Protein AF-A0AAN9UZ70-F1 (afdb_monomer)

Solvent-accessible surface area (backbone atoms only — not comparable to full-atom values): 20604 Å² total; per-residue (Å²): 52,44,61,38,47,52,37,72,43,33,51,52,52,42,77,74,63,47,75,59,68,88,58,73,71,50,47,76,18,56,34,39,29,30,55,47,72,86,65,52,80,47,76,80,44,82,49,82,42,34,27,16,16,47,62,42,55,49,42,51,52,36,11,58,70,71,49,39,64,40,70,64,34,73,77,40,43,81,78,83,63,58,96,91,52,52,73,65,61,57,55,64,77,61,84,89,81,77,55,62,44,78,76,50,76,46,76,44,95,90,67,38,31,42,39,34,26,32,30,70,75,67,87,62,46,79,48,76,46,81,38,72,62,62,82,85,93,92,91,58,74,84,58,78,65,83,65,45,70,84,33,68,61,35,46,35,42,42,75,44,78,93,81,24,20,35,38,45,36,29,50,20,39,24,76,55,37,29,75,48,89,93,40,44,24,47,30,79,47,77,50,72,75,71,61,74,88,49,45,64,71,65,34,22,30,71,87,70,50,72,44,89,50,63,36,51,63,78,31,60,34,69,66,61,52,51,53,53,58,55,54,44,70,80,74,51,28,65,74,54,48,55,50,63,69,66,55,85,56,55,61,50,68,62,94,63,66,48,66,40,95,62,31,58,36,85,87,60,32,37,47,46,43,34,54,75,24,27,28,47,40,69,76,68,53,44,57,65,24,51,25,35,46,40,49,54,49,48,49,35,40,75,74,64,77,36,52,56,62,61,42,30,51,51,49,34,52,53,37,43,55,50,33,41,47,14,49,21,47,42,30,55,49,47,44,64,65,67,59,16,50,55,31,44,53,57,34,50,54,52,52,51,50,53,52,51,39,37,71,7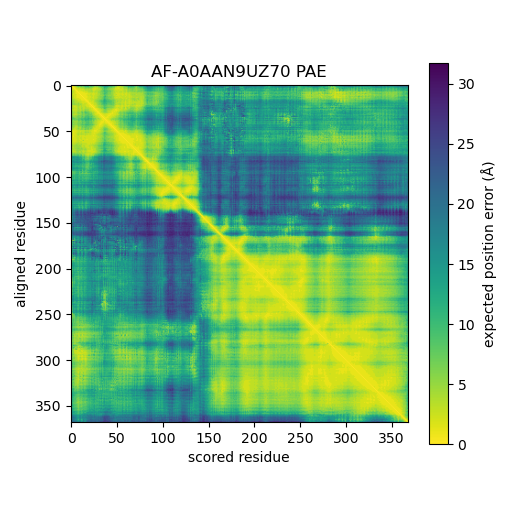4,61,79,35,82,74,83,88,126

Organism: NCBI:txid117547

InterPro domains:
  IPR036188 FAD/NAD(P)-binding domain superfamily [SSF51905] (69-330)
  IPR053212 2,6-Dihydroxypyridine 3-monooxygenase [PTHR47469] (143-334)
  IPR054707 2,6-dihydroxypyridine 3-monooxygenase, substrate binding domain-like [PF22607] (141-257)

Mean predicted aligned error: 11.36 Å

Nearest PDB structures (foldseek):
  2vou-assembly1_A  TM=7.606E-01  e=4.578E-18  Paenarthrobacter nicotinovorans
  3rp7-assembly1_A  TM=6.635E-01  e=1.621E-08  Klebsiella pneumoniae subsp. pneumoniae MGH 78578
  8x38-assembly1_A  TM=5.819E-01  e=2.937E-08  Phanerochaete chrysosporium RP-78
  8r2t-assembly1_A  TM=6.184E-01  e=5.090E-07  Gelatoporia subvermispora
  8r2t-assembly1_B  TM=6.251E-01  e=5.401E-07  Gelatoporia subvermispora

Sequence (368 aa):
MAGVCLGVDVQQLLRRYDLASEIPLGIQSVQLQSLDQQGKVHPFLRVNRIMSSWDALYFRLRANFDMRVSEYVPHPPALGLLAGEDVETAKSRARYETGKQVLGVEQLETGQLMVRYKDHLGSGKETQALADLVLGADGPNSVSEETREVFRENITYSILQGEGGHVILYNIPGRGGSIEPGKRVLNFCWYTNVPVASLDNIMTDVDGKRHYTKLPPGRVRPEVWRIQKAYAKALFAPPYLEIIEKIASPFLHLITDYSSPRSCFAGGKVLLVGDASTLLRPHIAFSTNQAAYHTSLTEKLVTGELTADEWEYQVTTAGYLHWRRSVWFGEFFQRPLYVSICSAVLFWATSALAKVRTWIGWLPKQAT

Foldseek 3Di:
DAKFKCDDLNVVLCVVQQPPVVQDQFAWAQFEWEADLQLDIGTDGGDTIGMAFPVSVVVSVCLRQQVDQDLQCNGRDQQDADDPGDRVNSNVPDDDDPQWAWPDWDQDPVLWIKTWTARPPPDRDIDIDTDLEDEDDDHDDFADDPLCVSAVHHWYKDFQPPQFKIKTKHWYQAGSRDSDVRRITMNIDIGHDDDPVCQQVQQQFPVRDHDDFKQFWPTGDPVSLVVVLVVCVVGHHPSVNVRSVRCPTDMDGDFDWDAALWQADSQNRYGYAQVSRINFGCLVSCSVVRRSLLVVLVVCCVVVVDGSVLSGQLSRLVRVLRRLVRVLSSCVRGHPVVSSVVSVCVSVVSVVVVVVCVVVVVHPDRDD

Structure (mmCIF, N/CA/C/O backbone):
data_AF-A0AAN9UZ70-F1
#
_entry.id   AF-A0AAN9UZ70-F1
#
loop_
_atom_site.group_PDB
_atom_site.id
_atom_site.type_symbol
_atom_site.label_atom_id
_atom_site.label_alt_id
_atom_site.label_comp_id
_atom_site.label_asym_id
_atom_site.label_entity_id
_atom_site.label_seq_id
_atom_site.pdbx_PDB_ins_code
_atom_site.Cartn_x
_atom_site.Cartn_y
_atom_site.Cartn_z
_atom_site.occupancy
_atom_site.B_iso_or_equiv
_atom_site.auth_seq_id
_atom_site.auth_comp_id
_atom_site.auth_asym_id
_atom_site.auth_atom_id
_atom_site.pdbx_PDB_model_num
ATOM 1 N N . MET A 1 1 ? 8.942 -10.508 -0.117 1.00 52.69 1 MET A N 1
ATOM 2 C CA . MET A 1 1 ? 8.634 -9.354 0.676 1.00 52.69 1 MET A CA 1
ATOM 3 C C . MET A 1 1 ? 8.488 -8.195 -0.276 1.00 52.69 1 MET A C 1
ATOM 5 O O . MET A 1 1 ? 9.483 -7.736 -0.824 1.00 52.69 1 MET A O 1
ATOM 9 N N . ALA A 1 2 ? 7.259 -7.726 -0.481 1.00 61.34 2 ALA A N 1
ATOM 10 C CA . ALA A 1 2 ? 7.104 -6.325 -0.836 1.00 61.34 2 ALA A CA 1
ATOM 11 C C . ALA A 1 2 ? 7.583 -5.492 0.356 1.00 61.34 2 ALA A C 1
ATOM 13 O O . ALA A 1 2 ? 7.352 -5.845 1.520 1.00 61.34 2 ALA A O 1
ATOM 14 N N . GLY A 1 3 ? 8.277 -4.407 0.054 1.00 66.81 3 GLY A N 1
ATOM 15 C CA . GLY A 1 3 ? 8.695 -3.453 1.059 1.00 66.81 3 GLY A CA 1
ATOM 16 C C . GLY A 1 3 ? 7.549 -2.564 1.530 1.00 66.81 3 GLY A C 1
ATOM 17 O O . GLY A 1 3 ? 6.518 -2.421 0.868 1.00 66.81 3 GLY A O 1
ATOM 18 N N . VAL A 1 4 ? 7.742 -1.963 2.699 1.00 77.25 4 VAL A N 1
ATOM 19 C CA . VAL A 1 4 ? 6.798 -1.037 3.318 1.00 77.25 4 VAL A CA 1
ATOM 20 C C . VAL A 1 4 ? 7.549 0.100 4.012 1.00 77.25 4 VAL A C 1
ATOM 22 O O . VAL A 1 4 ? 8.603 -0.103 4.616 1.00 77.25 4 VAL A O 1
ATOM 25 N N . CYS A 1 5 ? 7.012 1.317 3.920 1.00 81.19 5 CYS A N 1
A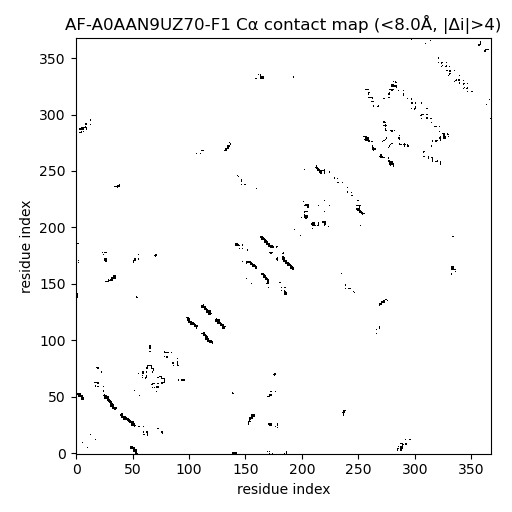TOM 26 C CA . CYS A 1 5 ? 7.543 2.490 4.609 1.00 81.19 5 CYS A CA 1
ATOM 27 C C . CYS A 1 5 ? 6.773 2.711 5.914 1.00 81.19 5 CYS A C 1
ATOM 29 O O . CYS A 1 5 ? 5.581 3.022 5.883 1.00 81.19 5 CYS A O 1
ATOM 31 N N . LEU A 1 6 ? 7.454 2.624 7.058 1.00 81.94 6 LEU A N 1
ATOM 32 C CA . LEU A 1 6 ? 6.845 2.917 8.357 1.00 81.94 6 LEU A CA 1
ATOM 33 C C . LEU A 1 6 ? 6.876 4.437 8.589 1.00 81.94 6 LEU A C 1
ATOM 35 O O . LEU A 1 6 ? 7.877 4.998 9.044 1.00 81.94 6 LEU A O 1
ATOM 39 N N . GLY A 1 7 ? 5.796 5.114 8.192 1.00 79.31 7 GLY A N 1
ATOM 40 C CA . GLY A 1 7 ? 5.611 6.556 8.390 1.00 79.31 7 GLY A CA 1
ATOM 41 C C . GLY A 1 7 ? 5.279 6.940 9.840 1.00 79.31 7 GLY A C 1
ATOM 42 O O . GLY A 1 7 ? 5.302 6.098 10.738 1.00 79.31 7 GLY A O 1
ATOM 43 N N . VAL A 1 8 ? 5.002 8.225 10.081 1.00 83.44 8 VAL A N 1
ATOM 44 C CA . VAL A 1 8 ? 4.875 8.781 11.442 1.00 83.44 8 VAL A CA 1
ATOM 45 C C . VAL A 1 8 ? 3.714 8.181 12.238 1.00 83.44 8 VAL A C 1
ATOM 47 O O . VAL A 1 8 ? 3.914 7.857 13.406 1.00 83.44 8 VAL A O 1
ATOM 50 N N . ASP A 1 9 ? 2.564 7.940 11.608 1.00 84.00 9 ASP A N 1
ATOM 51 C CA . ASP A 1 9 ? 1.382 7.338 12.238 1.00 84.00 9 ASP A CA 1
ATOM 52 C C . ASP A 1 9 ? 1.618 5.851 12.549 1.00 84.00 9 ASP A C 1
ATOM 54 O O . ASP A 1 9 ? 1.253 5.362 13.616 1.00 84.00 9 ASP A O 1
ATOM 58 N N . VAL A 1 10 ? 2.336 5.140 11.667 1.00 82.12 10 VAL A N 1
ATOM 59 C CA . VAL A 1 10 ? 2.771 3.753 11.922 1.00 82.12 10 VAL A CA 1
ATOM 60 C C . VAL A 1 10 ? 3.710 3.705 13.130 1.00 82.12 10 VAL A C 1
ATOM 62 O O . VAL A 1 10 ? 3.585 2.833 13.983 1.00 82.12 10 VAL A O 1
ATOM 65 N N . GLN A 1 11 ? 4.628 4.667 13.241 1.00 85.69 11 GLN A N 1
ATOM 66 C CA . GLN A 1 11 ? 5.540 4.771 14.380 1.00 85.69 11 GLN A CA 1
ATOM 67 C C . GLN A 1 11 ? 4.845 5.237 15.671 1.00 85.69 11 GLN A C 1
ATOM 69 O O . GLN A 1 11 ? 5.289 4.861 16.751 1.00 85.69 11 GLN A O 1
ATOM 74 N N . GLN A 1 12 ? 3.779 6.044 15.599 1.00 85.56 12 GLN A N 1
ATOM 75 C CA . GLN A 1 12 ? 2.946 6.385 16.762 1.00 85.56 12 GLN A CA 1
ATOM 76 C C . GLN A 1 12 ? 2.205 5.151 17.282 1.00 85.56 12 GLN A C 1
ATOM 78 O O . GLN A 1 12 ? 2.274 4.874 18.476 1.00 85.56 12 GLN A O 1
ATOM 83 N N . LEU A 1 13 ? 1.577 4.384 16.385 1.00 85.25 13 LEU A N 1
ATOM 84 C CA . LEU A 1 13 ? 0.904 3.127 16.711 1.00 85.25 13 LEU A CA 1
ATOM 85 C C . LEU A 1 13 ? 1.892 2.134 17.343 1.00 85.25 13 LEU A C 1
ATOM 87 O O . LEU A 1 13 ? 1.662 1.658 18.452 1.00 85.25 13 LEU A O 1
ATOM 91 N N . LEU A 1 14 ? 3.040 1.886 16.706 1.00 86.75 14 LEU A N 1
ATOM 92 C CA . LEU A 1 14 ? 4.059 0.983 17.253 1.00 86.75 14 LEU A CA 1
ATOM 93 C C . LEU A 1 14 ? 4.582 1.455 18.622 1.00 86.75 14 LEU A C 1
ATOM 95 O O . LEU A 1 14 ? 4.655 0.650 19.541 1.00 86.75 14 LEU A O 1
ATOM 99 N N . ARG A 1 15 ? 4.842 2.755 18.830 1.00 86.56 15 ARG A N 1
ATOM 100 C CA . ARG A 1 15 ? 5.258 3.280 20.151 1.00 86.56 15 ARG A CA 1
ATOM 101 C C . ARG A 1 15 ? 4.245 3.049 21.282 1.00 86.56 15 ARG A C 1
ATOM 103 O O . ARG A 1 15 ? 4.634 3.182 22.438 1.00 86.56 15 ARG A O 1
ATOM 110 N N . ARG A 1 16 ? 2.977 2.754 20.975 1.00 85.12 16 ARG A N 1
ATOM 111 C CA . ARG A 1 16 ? 1.913 2.544 21.969 1.00 85.12 16 ARG A CA 1
ATOM 112 C C . ARG A 1 16 ? 1.545 1.071 22.184 1.00 85.12 16 ARG A C 1
ATOM 114 O O . ARG A 1 16 ? 1.093 0.744 23.277 1.00 85.12 16 ARG A O 1
ATOM 121 N N . TYR A 1 17 ? 1.745 0.200 21.189 1.00 84.62 17 TYR A N 1
ATOM 122 C CA . TYR A 1 17 ? 1.314 -1.208 21.252 1.00 84.62 17 TYR A CA 1
ATOM 123 C C . TYR A 1 17 ? 2.395 -2.247 20.887 1.00 84.62 17 TYR A C 1
ATOM 125 O O . TYR A 1 17 ? 2.099 -3.439 20.903 1.00 84.62 17 TYR A O 1
ATOM 133 N N . ASP A 1 18 ? 3.623 -1.846 20.532 1.00 86.81 18 ASP A N 1
ATOM 134 C CA . ASP A 1 18 ? 4.699 -2.787 20.182 1.00 86.81 18 ASP A CA 1
ATOM 135 C C . ASP A 1 18 ? 5.537 -3.209 21.401 1.00 86.81 18 ASP A C 1
ATOM 137 O O . ASP A 1 18 ? 6.583 -2.633 21.704 1.00 86.81 18 ASP A O 1
ATOM 141 N N . LEU A 1 19 ? 5.086 -4.264 22.077 1.00 87.50 19 LEU A N 1
ATOM 142 C CA . LEU A 1 19 ? 5.739 -4.884 23.232 1.00 87.50 19 LEU A CA 1
ATOM 143 C C . LEU A 1 19 ? 6.979 -5.728 22.868 1.00 87.50 19 LEU A C 1
ATOM 145 O O . LEU A 1 19 ? 7.582 -6.305 23.765 1.00 87.50 19 LEU A O 1
ATOM 149 N N . ALA A 1 20 ? 7.357 -5.801 21.584 1.00 86.44 20 ALA A N 1
ATOM 150 C CA . ALA A 1 20 ? 8.565 -6.481 21.091 1.00 86.44 20 ALA A CA 1
ATOM 151 C C . ALA A 1 20 ? 9.603 -5.501 20.490 1.00 86.44 20 ALA A C 1
ATOM 153 O O . ALA A 1 20 ? 10.444 -5.879 19.663 1.00 86.44 20 ALA A O 1
ATOM 154 N N . SER A 1 21 ? 9.492 -4.208 20.833 1.00 86.19 21 SER A N 1
ATOM 155 C CA . SER A 1 21 ? 10.264 -3.091 20.257 1.00 86.19 21 SER A CA 1
ATOM 156 C C . SER A 1 21 ? 11.795 -3.270 20.229 1.00 86.19 21 SER A C 1
ATOM 158 O O . SER A 1 21 ? 12.455 -2.639 19.403 1.00 86.19 21 SER A O 1
ATOM 160 N N . GLU A 1 22 ? 12.356 -4.154 21.059 1.00 84.81 22 GLU A N 1
ATOM 161 C CA . GLU A 1 22 ? 13.777 -4.520 21.098 1.00 84.81 22 GLU A CA 1
ATOM 162 C C . GLU A 1 22 ? 14.288 -5.223 19.829 1.00 84.81 22 GLU A C 1
ATOM 164 O O . GLU A 1 22 ? 15.463 -5.076 19.490 1.00 84.81 22 GLU A O 1
ATOM 169 N N . ILE A 1 23 ? 13.433 -5.945 19.091 1.00 84.12 23 ILE A N 1
ATOM 170 C CA . ILE A 1 23 ? 13.811 -6.517 17.786 1.00 84.12 23 ILE A CA 1
ATOM 171 C C . ILE A 1 23 ? 13.663 -5.426 16.704 1.00 84.12 23 ILE A C 1
ATOM 173 O O . ILE A 1 23 ? 12.556 -4.900 16.533 1.00 84.12 23 ILE A O 1
ATOM 177 N N . PRO A 1 24 ? 14.720 -5.089 15.932 1.00 86.62 24 PRO A N 1
ATOM 178 C CA . PRO A 1 24 ? 14.655 -4.046 14.908 1.00 86.62 24 PRO A CA 1
ATOM 179 C C . PRO A 1 24 ? 13.680 -4.373 13.767 1.00 86.62 24 PRO A C 1
ATOM 181 O O . PRO A 1 24 ? 13.887 -5.305 12.993 1.00 86.62 24 PRO A O 1
ATOM 184 N N . LEU A 1 25 ? 12.634 -3.557 13.613 1.00 85.06 25 LEU A N 1
ATOM 185 C CA . LEU A 1 25 ? 11.567 -3.802 12.633 1.00 85.06 25 LEU A CA 1
ATOM 186 C C . LEU A 1 25 ? 11.939 -3.426 11.182 1.00 85.06 25 LEU A C 1
ATOM 188 O O . LEU A 1 25 ? 11.208 -3.759 10.249 1.00 85.06 25 LEU A O 1
ATOM 192 N N . GLY A 1 26 ? 13.047 -2.719 10.953 1.00 86.19 26 GLY A N 1
ATOM 193 C CA . GLY A 1 26 ? 13.448 -2.273 9.619 1.00 86.19 26 GLY A CA 1
ATOM 194 C C . GLY A 1 26 ? 14.763 -1.496 9.584 1.00 86.19 26 GLY A C 1
ATOM 195 O O . GLY A 1 26 ? 15.439 -1.328 10.595 1.00 86.19 26 GLY A O 1
ATOM 196 N N . ILE A 1 27 ? 15.116 -1.019 8.391 1.00 84.38 27 ILE A N 1
ATOM 197 C CA . ILE A 1 27 ? 16.359 -0.308 8.076 1.00 84.38 27 ILE A CA 1
ATOM 198 C C . ILE A 1 27 ? 16.076 1.197 8.025 1.00 84.38 27 ILE A C 1
ATOM 200 O O . ILE A 1 27 ? 15.142 1.634 7.351 1.00 84.38 27 ILE A O 1
ATOM 204 N N . GLN A 1 28 ? 16.890 2.001 8.707 1.00 84.75 28 GLN A N 1
ATOM 205 C CA . GLN A 1 28 ? 16.781 3.459 8.674 1.00 84.75 28 GLN A CA 1
ATOM 206 C C . GLN A 1 28 ? 17.373 4.023 7.371 1.00 84.75 28 GLN A C 1
ATOM 208 O O . GLN A 1 28 ? 18.587 4.077 7.208 1.00 84.75 28 GLN A O 1
ATOM 213 N N . SER A 1 29 ? 16.513 4.503 6.471 1.00 82.06 29 SER A N 1
ATOM 214 C CA . SER A 1 29 ? 16.894 5.302 5.299 1.00 82.06 29 SER A CA 1
ATOM 215 C C . SER A 1 29 ? 16.899 6.779 5.701 1.00 82.06 29 SER A C 1
ATOM 217 O O . SER A 1 29 ? 15.892 7.287 6.199 1.00 82.06 29 SER A O 1
ATOM 219 N N . VAL A 1 30 ? 18.015 7.481 5.480 1.00 85.88 30 VAL A N 1
ATOM 220 C CA . VAL A 1 30 ? 18.187 8.902 5.873 1.00 85.88 30 VAL A CA 1
ATOM 221 C C . VAL A 1 30 ? 18.082 9.883 4.700 1.00 85.88 30 VAL A C 1
ATOM 223 O O . VAL A 1 30 ? 17.958 11.095 4.899 1.00 85.88 30 VAL A O 1
ATOM 226 N N . GLN A 1 31 ? 18.126 9.381 3.463 1.00 83.81 31 GLN A N 1
ATOM 227 C CA . GLN A 1 31 ? 18.025 10.186 2.248 1.00 83.81 31 GLN A CA 1
ATOM 228 C C . GLN A 1 31 ? 17.351 9.433 1.092 1.00 83.81 31 GLN A C 1
ATOM 230 O O . GLN A 1 31 ? 17.303 8.204 1.070 1.00 83.81 31 GLN A O 1
ATOM 235 N N . LEU A 1 32 ? 16.857 10.195 0.115 1.00 79.75 32 LEU A N 1
ATOM 236 C CA . LEU A 1 32 ? 16.530 9.723 -1.227 1.00 79.75 32 LEU A CA 1
ATOM 237 C C . LEU A 1 32 ? 17.692 10.042 -2.170 1.00 79.75 32 LEU A C 1
ATOM 239 O O . LEU A 1 32 ? 18.286 11.126 -2.109 1.00 79.75 32 LEU A O 1
ATOM 243 N N . GLN A 1 33 ? 17.983 9.101 -3.060 1.00 87.06 33 GLN A N 1
ATOM 244 C CA . GLN A 1 33 ? 19.065 9.208 -4.031 1.00 87.06 33 GLN A CA 1
ATOM 245 C C . GLN A 1 33 ? 18.639 8.689 -5.406 1.00 87.06 33 GLN A C 1
ATOM 247 O O . GLN A 1 33 ? 17.645 7.976 -5.550 1.00 87.06 33 GLN A O 1
ATOM 252 N N . SER A 1 34 ? 19.414 9.053 -6.418 1.00 82.75 34 SER A N 1
ATOM 253 C CA . SER A 1 34 ? 19.275 8.578 -7.793 1.00 82.75 34 SER A CA 1
ATOM 254 C C . SER A 1 34 ? 20.592 7.988 -8.298 1.00 82.75 34 SER A C 1
ATOM 256 O O . SER A 1 34 ? 21.636 8.177 -7.670 1.00 82.75 34 SER A O 1
ATOM 258 N N . LEU A 1 35 ? 20.532 7.252 -9.407 1.00 78.62 35 LEU A N 1
ATOM 259 C CA . LEU A 1 35 ? 21.698 6.750 -10.139 1.00 78.62 35 LEU A CA 1
ATOM 260 C C . LEU A 1 35 ? 21.699 7.347 -11.548 1.00 78.62 35 LEU A C 1
ATOM 262 O O . LEU A 1 35 ? 20.642 7.392 -12.182 1.00 78.62 35 LEU A O 1
ATOM 266 N N . ASP A 1 36 ? 22.868 7.760 -12.037 1.00 78.75 36 ASP A N 1
ATOM 267 C CA . ASP A 1 36 ? 23.065 8.070 -13.458 1.00 78.75 36 ASP A CA 1
ATOM 268 C C . ASP A 1 36 ? 23.295 6.798 -14.302 1.00 78.75 36 ASP A C 1
ATOM 270 O O . ASP A 1 36 ? 23.302 5.673 -13.793 1.00 78.75 36 ASP A O 1
ATOM 274 N N . GLN A 1 37 ? 23.461 6.967 -15.619 1.00 72.56 37 GLN A N 1
ATOM 275 C CA . GLN A 1 37 ? 23.671 5.858 -16.560 1.00 72.56 37 GLN A CA 1
ATOM 276 C C . GLN A 1 37 ? 24.968 5.075 -16.294 1.00 72.56 37 GLN A C 1
ATOM 278 O O . GLN A 1 37 ? 25.065 3.905 -16.662 1.00 72.56 37 GLN A O 1
ATOM 283 N N . GLN A 1 38 ? 25.945 5.696 -15.631 1.00 77.12 38 GLN A N 1
ATOM 284 C CA . GLN A 1 38 ? 27.222 5.100 -15.248 1.00 77.12 38 GLN A CA 1
ATOM 285 C C . GLN A 1 38 ? 27.153 4.414 -13.869 1.00 77.12 38 GLN A C 1
ATOM 287 O O . GLN A 1 38 ? 28.133 3.812 -13.436 1.00 77.12 38 GLN A O 1
ATOM 292 N N . GLY A 1 39 ? 26.004 4.467 -13.184 1.00 68.62 39 GLY A N 1
ATOM 293 C CA . GLY A 1 39 ? 25.800 3.852 -11.872 1.00 68.62 39 GLY A CA 1
ATOM 294 C C . GLY A 1 39 ? 26.368 4.663 -10.703 1.00 68.62 39 GLY A C 1
ATOM 295 O O . GLY A 1 39 ? 26.518 4.121 -9.609 1.00 68.62 39 GLY A O 1
ATOM 296 N N . LYS A 1 40 ? 26.674 5.951 -10.892 1.00 81.31 40 LYS A N 1
ATOM 297 C CA . LYS A 1 40 ? 27.121 6.838 -9.812 1.00 81.31 40 LYS A CA 1
ATOM 298 C C . LYS A 1 40 ? 25.918 7.405 -9.051 1.00 81.31 40 LYS A C 1
ATOM 300 O O . LYS A 1 40 ? 24.901 7.772 -9.637 1.00 81.31 40 LYS A O 1
ATOM 305 N N . VAL A 1 41 ? 26.047 7.468 -7.723 1.00 84.94 41 VAL A N 1
ATOM 306 C CA . VAL A 1 41 ? 24.990 7.902 -6.795 1.00 84.94 41 VAL A CA 1
ATOM 307 C C . VAL A 1 41 ? 24.917 9.427 -6.699 1.00 84.94 41 VAL A C 1
ATOM 309 O O . VAL A 1 41 ? 25.917 10.085 -6.416 1.00 84.94 41 VAL A O 1
ATOM 312 N N . HIS A 1 42 ? 23.703 9.966 -6.832 1.00 84.38 42 HIS A N 1
ATOM 313 C CA . HIS A 1 42 ? 23.378 11.384 -6.650 1.00 84.38 42 HIS A CA 1
ATOM 314 C C . HIS A 1 42 ? 22.257 11.541 -5.604 1.00 84.38 42 HIS A C 1
ATOM 316 O O . HIS A 1 42 ? 21.078 11.347 -5.931 1.00 84.38 42 HIS A O 1
ATOM 322 N N . PRO A 1 43 ? 22.586 11.845 -4.331 1.00 86.62 43 PRO A N 1
ATOM 323 C CA . PRO A 1 43 ? 21.605 12.158 -3.289 1.00 86.62 43 PRO A CA 1
ATOM 324 C C . PRO A 1 43 ? 20.876 13.474 -3.585 1.00 86.62 43 PRO A C 1
ATOM 326 O O . PRO A 1 43 ? 21.518 14.447 -3.970 1.00 86.62 43 PRO A O 1
ATOM 329 N N . PHE A 1 44 ? 19.556 13.528 -3.374 1.00 86.06 44 PHE A N 1
ATOM 330 C CA . PHE A 1 44 ? 18.754 14.718 -3.715 1.00 86.06 44 PHE A CA 1
ATOM 331 C C . PHE A 1 44 ? 17.813 15.223 -2.609 1.00 86.06 44 PHE A C 1
ATOM 333 O O . PHE A 1 44 ? 17.353 16.360 -2.680 1.00 86.06 44 PHE A O 1
ATOM 340 N N . LEU A 1 45 ? 17.524 14.425 -1.575 1.00 81.88 45 LEU A N 1
ATOM 341 C CA . LEU A 1 45 ? 16.710 14.863 -0.433 1.00 81.88 45 LEU A CA 1
ATOM 342 C C . LEU A 1 45 ? 17.096 14.102 0.838 1.00 81.88 45 LEU A C 1
ATOM 344 O O . LEU A 1 45 ? 17.077 12.877 0.837 1.00 81.88 45 LEU A O 1
ATOM 348 N N . ARG A 1 46 ? 17.361 14.800 1.949 1.00 82.38 46 ARG A N 1
ATOM 349 C CA . ARG A 1 46 ? 17.444 14.166 3.278 1.00 82.38 46 ARG A CA 1
ATOM 350 C C . ARG A 1 46 ? 16.040 13.994 3.855 1.00 82.38 46 ARG A C 1
ATOM 352 O O . ARG A 1 46 ? 15.297 14.965 3.962 1.00 82.38 46 ARG A O 1
ATOM 359 N N . VAL A 1 47 ? 15.678 12.765 4.215 1.00 78.81 47 VAL A N 1
ATOM 360 C CA . VAL A 1 47 ? 14.393 12.422 4.837 1.00 78.81 47 VAL A CA 1
ATOM 361 C C . VAL A 1 47 ? 14.524 11.096 5.584 1.00 78.81 47 VAL A C 1
ATOM 363 O O . VAL A 1 47 ? 14.910 10.086 5.006 1.00 78.81 47 VAL A O 1
ATOM 366 N N . ASN A 1 48 ? 14.176 11.103 6.869 1.00 77.56 48 ASN A N 1
ATOM 367 C CA . ASN A 1 48 ? 14.217 9.917 7.722 1.00 77.56 48 ASN A CA 1
ATOM 368 C C . ASN A 1 48 ? 12.980 9.038 7.490 1.00 77.56 48 ASN A C 1
ATOM 370 O O . ASN A 1 48 ? 11.851 9.506 7.653 1.00 77.56 48 ASN A O 1
ATOM 374 N N . ARG A 1 49 ? 13.183 7.765 7.133 1.00 79.19 49 ARG A N 1
ATOM 375 C CA . ARG A 1 49 ? 12.132 6.745 6.973 1.00 79.19 49 ARG A CA 1
ATOM 376 C C . ARG A 1 49 ? 12.661 5.366 7.366 1.00 79.19 49 ARG A C 1
ATOM 378 O O . ARG A 1 49 ? 13.766 5.010 6.972 1.00 79.19 49 ARG A O 1
ATOM 385 N N . ILE A 1 50 ? 11.843 4.554 8.035 1.00 84.81 50 ILE A N 1
ATOM 386 C CA . ILE A 1 50 ? 12.172 3.146 8.301 1.00 84.81 50 ILE A CA 1
ATOM 387 C C . ILE A 1 50 ? 11.603 2.287 7.164 1.00 84.81 50 ILE A C 1
ATOM 389 O O . ILE A 1 50 ? 10.385 2.254 6.958 1.00 84.81 50 ILE A O 1
ATOM 393 N N . MET A 1 51 ? 12.481 1.613 6.420 1.00 84.69 51 MET A N 1
ATOM 394 C CA . MET A 1 51 ? 12.136 0.622 5.397 1.00 84.69 51 MET A CA 1
ATOM 395 C C . MET A 1 51 ? 12.012 -0.759 6.039 1.00 84.69 51 MET A C 1
ATOM 397 O O . MET A 1 51 ? 12.969 -1.277 6.610 1.00 84.69 51 MET A O 1
ATOM 401 N N . SER A 1 52 ? 10.839 -1.370 5.935 1.00 86.12 52 SER A N 1
ATOM 402 C CA . SER A 1 52 ? 10.552 -2.711 6.451 1.00 86.12 52 SER A CA 1
ATOM 403 C C . SER A 1 52 ? 9.988 -3.598 5.335 1.00 86.12 52 SER A C 1
ATOM 405 O O . SER A 1 52 ? 9.858 -3.168 4.187 1.00 86.12 52 SER A O 1
ATOM 407 N N . SER A 1 53 ? 9.649 -4.841 5.657 1.00 79.50 53 SER A N 1
ATOM 408 C CA . SER A 1 53 ? 8.887 -5.741 4.796 1.00 79.50 53 SER A CA 1
ATOM 409 C C . SER A 1 53 ? 7.475 -5.934 5.338 1.00 79.50 53 SER A C 1
ATOM 411 O O . SER A 1 53 ? 7.247 -5.846 6.545 1.00 79.50 53 SER A O 1
ATOM 413 N N . TRP A 1 54 ? 6.521 -6.232 4.451 1.00 74.06 54 TRP A N 1
ATOM 414 C CA . TRP A 1 54 ? 5.175 -6.620 4.879 1.00 74.06 54 TRP A CA 1
ATOM 415 C C . TRP A 1 54 ? 5.205 -7.824 5.820 1.00 74.06 54 TRP A C 1
ATOM 417 O O . TRP A 1 54 ? 4.552 -7.779 6.853 1.00 74.06 54 TRP A O 1
ATOM 427 N N . ASP A 1 55 ? 6.012 -8.843 5.522 1.00 75.19 55 ASP A N 1
ATOM 428 C CA . ASP A 1 55 ? 6.187 -10.031 6.358 1.00 75.19 55 ASP A CA 1
ATOM 429 C C . ASP A 1 55 ? 6.679 -9.648 7.774 1.00 75.19 55 ASP A C 1
ATOM 431 O O . ASP A 1 55 ? 6.081 -10.078 8.760 1.00 75.19 55 ASP A O 1
ATOM 435 N N . ALA A 1 56 ? 7.691 -8.775 7.899 1.00 83.94 56 ALA A N 1
ATOM 436 C CA . ALA A 1 56 ? 8.194 -8.323 9.201 1.00 83.94 56 ALA A CA 1
ATOM 437 C C . ALA A 1 56 ? 7.140 -7.535 9.994 1.00 83.94 56 ALA A C 1
ATOM 439 O O . ALA A 1 56 ? 6.883 -7.863 11.151 1.00 83.94 56 ALA A O 1
ATOM 440 N N . LEU A 1 57 ? 6.481 -6.548 9.374 1.00 83.19 57 LEU A N 1
ATOM 441 C CA . LEU A 1 57 ? 5.406 -5.780 10.014 1.00 83.19 57 LEU A CA 1
ATOM 442 C C . LEU A 1 57 ? 4.210 -6.670 10.397 1.00 83.19 57 LEU A C 1
ATOM 444 O O . LEU A 1 57 ? 3.638 -6.516 11.473 1.00 83.19 57 LEU A O 1
ATOM 448 N N . TYR A 1 58 ? 3.848 -7.628 9.546 1.00 80.62 58 TYR A N 1
ATOM 449 C CA . TYR A 1 58 ? 2.742 -8.552 9.772 1.00 80.62 58 TYR A CA 1
ATOM 450 C C . TYR A 1 58 ? 3.014 -9.495 10.944 1.00 80.62 58 TYR A C 1
ATOM 452 O O . TYR A 1 58 ? 2.213 -9.566 11.876 1.00 80.62 58 TYR A O 1
ATOM 460 N N . PHE A 1 59 ? 4.150 -10.199 10.936 1.00 85.00 59 PHE A N 1
ATOM 461 C CA . PHE A 1 59 ? 4.493 -11.117 12.021 1.00 85.00 59 PHE A CA 1
ATOM 462 C C . PHE A 1 59 ? 4.767 -10.379 13.332 1.00 85.00 59 PHE A C 1
ATOM 464 O O . PHE A 1 59 ? 4.432 -10.902 14.390 1.00 85.00 59 PHE A O 1
ATOM 471 N N . ARG A 1 60 ? 5.253 -9.135 13.274 1.00 89.62 60 ARG A N 1
ATOM 472 C CA . ARG A 1 60 ? 5.343 -8.241 14.431 1.00 89.62 60 ARG A CA 1
ATOM 473 C C . ARG A 1 60 ? 3.986 -7.917 15.050 1.00 89.62 60 ARG A C 1
ATOM 475 O O . ARG A 1 60 ? 3.823 -8.030 16.264 1.00 89.62 60 ARG A O 1
ATOM 482 N N . LEU A 1 61 ? 3.013 -7.515 14.235 1.00 86.88 61 LEU A N 1
ATOM 483 C CA . LEU A 1 61 ? 1.666 -7.202 14.716 1.00 86.88 61 LEU A CA 1
ATOM 484 C C . LEU A 1 61 ? 0.971 -8.463 15.253 1.00 86.88 61 LEU A C 1
ATOM 486 O O . LEU A 1 61 ? 0.368 -8.411 16.318 1.00 86.88 61 LEU A O 1
ATOM 490 N N . ARG A 1 62 ? 1.137 -9.618 14.592 1.00 84.94 62 ARG A N 1
ATOM 491 C CA . ARG A 1 62 ? 0.648 -10.921 15.083 1.00 84.94 62 ARG A CA 1
ATOM 492 C C . ARG A 1 62 ? 1.312 -11.353 16.399 1.00 84.94 62 ARG A C 1
ATOM 494 O O . ARG A 1 62 ? 0.628 -11.840 17.290 1.00 84.94 62 ARG A O 1
ATOM 501 N N . ALA A 1 63 ? 2.616 -11.139 16.571 1.00 87.56 63 ALA A N 1
ATOM 502 C CA . ALA A 1 63 ? 3.302 -11.458 17.824 1.00 87.56 63 ALA A CA 1
ATOM 503 C C . ALA A 1 63 ? 2.747 -10.665 19.021 1.00 87.56 63 ALA A C 1
ATOM 505 O O . ALA A 1 63 ? 2.580 -11.238 20.091 1.00 87.56 63 ALA A O 1
ATOM 506 N N . ASN A 1 64 ? 2.404 -9.388 18.821 1.00 85.69 64 ASN A N 1
ATOM 507 C CA . ASN A 1 64 ? 1.752 -8.554 19.837 1.00 85.69 64 ASN A CA 1
ATOM 508 C C . ASN A 1 64 ? 0.259 -8.891 20.042 1.00 85.69 64 ASN A C 1
ATOM 510 O O . ASN A 1 64 ? -0.256 -8.743 21.145 1.00 85.69 64 ASN A O 1
ATOM 514 N N . PHE A 1 65 ? -0.443 -9.322 18.988 1.00 82.06 65 PHE A N 1
ATOM 515 C CA . PHE A 1 65 ? -1.898 -9.522 18.991 1.00 82.06 65 PHE A CA 1
ATOM 516 C C . PHE A 1 65 ? -2.340 -10.916 19.467 1.00 82.06 65 PHE A C 1
ATOM 518 O O . PHE A 1 65 ? -3.219 -11.019 20.316 1.00 82.06 65 PHE A O 1
ATOM 525 N N . ASP A 1 66 ? -1.755 -11.989 18.923 1.00 80.69 66 ASP A N 1
ATOM 526 C CA . ASP A 1 66 ? -2.136 -13.379 19.219 1.00 80.69 66 ASP A CA 1
ATOM 527 C C . ASP A 1 66 ? -0.939 -14.283 19.552 1.00 80.69 66 ASP A C 1
ATOM 529 O O . ASP A 1 66 ? -0.997 -15.500 19.375 1.00 80.69 66 ASP A O 1
ATOM 533 N N . MET A 1 67 ? 0.156 -13.689 20.047 1.00 86.62 67 MET A N 1
ATOM 534 C CA . MET A 1 67 ? 1.390 -14.383 20.448 1.00 86.62 67 MET A CA 1
ATOM 535 C C . MET A 1 67 ? 1.944 -15.314 19.357 1.00 86.62 67 MET A C 1
ATOM 537 O O . MET A 1 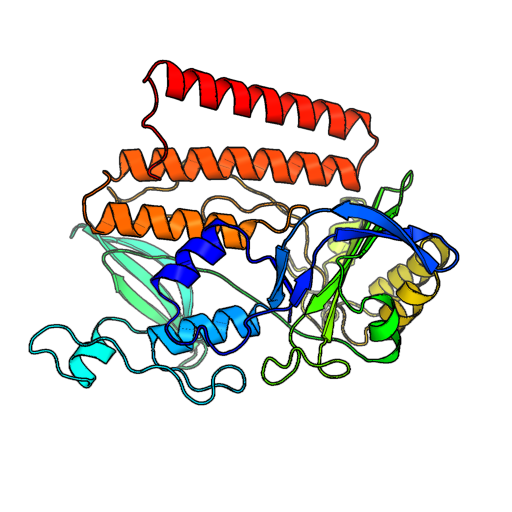67 ? 2.474 -16.394 19.631 1.00 86.62 67 MET A O 1
ATOM 541 N N . ARG A 1 68 ? 1.817 -14.920 18.083 1.00 83.56 68 ARG A N 1
ATOM 542 C CA . ARG A 1 68 ? 2.260 -15.757 16.965 1.00 83.56 68 ARG A CA 1
ATOM 543 C C . ARG A 1 68 ? 3.787 -15.834 16.867 1.00 83.56 68 ARG A C 1
ATOM 545 O O . ARG A 1 68 ? 4.427 -14.961 16.279 1.00 83.56 68 ARG A O 1
ATOM 552 N N . VAL A 1 69 ? 4.343 -16.953 17.328 1.00 86.44 69 VAL A N 1
ATOM 553 C CA . VAL A 1 69 ? 5.724 -17.374 17.040 1.00 86.44 69 VAL A CA 1
ATOM 554 C C . VAL A 1 69 ? 5.970 -17.399 15.523 1.00 86.44 69 VAL A C 1
ATOM 556 O O . VAL A 1 69 ? 5.146 -17.890 14.746 1.00 86.44 69 VAL A O 1
ATOM 559 N N . SER A 1 70 ? 7.112 -16.867 15.090 1.00 86.56 70 SER A N 1
ATOM 560 C CA . SER A 1 70 ? 7.528 -16.805 13.681 1.00 86.56 70 SER A CA 1
ATOM 561 C C . SER A 1 70 ? 9.054 -16.722 13.553 1.00 86.56 70 SER A C 1
ATOM 563 O O . SER A 1 70 ? 9.738 -16.471 14.541 1.00 86.56 70 SER A O 1
ATOM 565 N N . GLU A 1 71 ? 9.606 -16.847 12.335 1.00 84.38 71 GLU A N 1
ATOM 566 C CA . GLU A 1 71 ? 11.037 -16.552 12.111 1.00 84.38 71 GLU A CA 1
ATOM 567 C C . GLU A 1 71 ? 11.397 -15.073 12.410 1.00 84.38 71 GLU A C 1
ATOM 569 O O . GLU A 1 71 ? 12.573 -14.762 12.552 1.00 84.38 71 GLU A O 1
ATOM 574 N N . TYR A 1 72 ? 10.414 -14.162 12.492 1.00 81.75 72 TYR A N 1
ATOM 575 C CA . TYR A 1 72 ? 10.609 -12.720 12.730 1.00 81.75 72 TYR A CA 1
ATOM 576 C C . TYR A 1 72 ? 10.506 -12.335 14.211 1.00 81.75 72 TYR A C 1
ATOM 578 O O . TYR A 1 72 ? 11.163 -11.399 14.656 1.00 81.75 72 TYR A O 1
ATOM 586 N N . VAL A 1 73 ? 9.672 -13.051 14.970 1.00 89.19 73 VAL A N 1
ATOM 587 C CA . VAL A 1 73 ? 9.536 -12.925 16.426 1.00 89.19 73 VAL A CA 1
ATOM 588 C C . VAL A 1 73 ? 9.461 -14.344 17.013 1.00 89.19 73 VAL A C 1
ATOM 590 O O . VAL A 1 73 ? 8.373 -14.927 17.072 1.00 89.19 73 VAL A O 1
ATOM 593 N N . PRO A 1 74 ? 10.607 -14.940 17.400 1.00 85.38 74 PRO A N 1
ATOM 594 C CA . PRO A 1 74 ? 10.653 -16.299 17.956 1.00 85.38 74 PRO A CA 1
ATOM 595 C C . PRO A 1 74 ? 10.085 -16.390 19.378 1.00 85.38 74 PRO A C 1
ATOM 597 O O . PRO A 1 74 ? 9.567 -17.430 19.781 1.00 85.38 74 PRO A O 1
ATOM 600 N N . HIS A 1 75 ? 10.174 -15.291 20.129 1.00 88.69 75 HIS A N 1
ATOM 601 C CA . HIS A 1 75 ? 9.710 -15.164 21.508 1.00 88.69 75 HIS A CA 1
ATOM 602 C C . HIS A 1 75 ? 8.710 -14.002 21.576 1.00 88.69 75 HIS A C 1
ATOM 604 O O . HIS A 1 75 ? 9.114 -12.865 21.808 1.00 88.69 75 HIS A O 1
ATOM 610 N N . PRO A 1 76 ? 7.424 -14.243 21.261 1.00 87.69 76 PRO A N 1
ATOM 611 C CA . PRO A 1 76 ? 6.406 -13.202 21.296 1.00 87.69 76 PRO A CA 1
ATOM 612 C C . PRO A 1 76 ? 6.172 -12.705 22.733 1.00 87.69 76 PRO A C 1
ATOM 614 O O . PRO A 1 76 ? 6.278 -13.497 23.675 1.00 87.69 76 PRO A O 1
ATOM 617 N N . PRO A 1 77 ? 5.839 -11.415 22.914 1.00 84.81 77 PRO A N 1
ATOM 618 C CA . PRO A 1 77 ? 5.536 -10.850 24.223 1.00 84.81 77 PRO A CA 1
ATOM 619 C C . PRO A 1 77 ? 4.270 -11.486 24.810 1.00 84.81 77 PRO A C 1
ATOM 621 O O . PRO A 1 77 ? 3.358 -11.879 24.082 1.00 84.81 77 PRO A O 1
ATOM 624 N N . ALA A 1 78 ? 4.201 -11.578 26.138 1.00 80.94 78 ALA A N 1
ATOM 625 C CA . ALA A 1 78 ? 3.005 -12.064 26.819 1.00 80.94 78 ALA A CA 1
ATOM 626 C C . ALA A 1 78 ? 1.836 -11.076 26.653 1.00 80.94 78 ALA A C 1
ATOM 628 O O . ALA A 1 78 ? 2.030 -9.860 26.692 1.00 80.94 78 ALA A O 1
ATOM 629 N N . LEU A 1 79 ? 0.612 -11.598 26.515 1.00 77.56 79 LEU A N 1
ATOM 630 C CA . LEU A 1 79 ? -0.596 -10.771 26.499 1.00 77.56 79 LEU A CA 1
ATOM 631 C C . LEU A 1 79 ? -0.741 -9.973 27.801 1.00 77.56 79 LEU A C 1
ATOM 633 O O . LEU A 1 79 ? -0.655 -10.530 28.896 1.00 77.56 79 LEU A O 1
ATOM 637 N N . GLY A 1 80 ? -1.068 -8.686 27.673 1.00 74.81 80 GLY A N 1
ATOM 638 C CA . GLY A 1 80 ? -1.530 -7.879 28.799 1.00 74.81 80 GLY A CA 1
ATOM 639 C C . GLY A 1 80 ? -2.856 -8.420 29.340 1.00 74.81 80 GLY A C 1
ATOM 640 O O . GLY A 1 80 ? -3.861 -8.437 28.619 1.00 74.81 80 GLY A O 1
ATOM 641 N N . LEU A 1 81 ? -2.842 -8.868 30.594 1.00 77.88 81 LEU A N 1
ATOM 642 C CA . LEU A 1 81 ? -4.026 -9.306 31.334 1.00 77.88 81 LEU A CA 1
ATOM 643 C C . LEU A 1 81 ? -4.733 -8.095 31.954 1.00 77.88 81 LEU A C 1
ATOM 645 O O . LEU A 1 81 ? -4.083 -7.200 32.499 1.00 77.88 81 LEU A O 1
ATOM 649 N N . LEU A 1 82 ? -6.061 -8.081 31.899 1.00 80.00 82 LEU A N 1
ATOM 650 C CA . LEU A 1 82 ? -6.893 -7.179 32.690 1.00 80.00 82 LEU A CA 1
ATOM 651 C C . LEU A 1 82 ? -6.975 -7.669 34.147 1.00 80.00 82 LEU A C 1
ATOM 653 O O . LEU A 1 82 ? -6.628 -8.805 34.475 1.00 80.00 82 LEU A O 1
ATOM 657 N N . ALA A 1 83 ? -7.428 -6.804 35.056 1.00 79.56 83 ALA A N 1
ATOM 658 C CA . ALA A 1 83 ? -7.518 -7.139 36.475 1.00 79.56 83 ALA A CA 1
ATOM 659 C C . ALA A 1 83 ? -8.517 -8.291 36.717 1.00 79.56 83 ALA A C 1
ATOM 661 O O . ALA A 1 83 ? -9.720 -8.122 36.530 1.00 79.56 83 ALA A O 1
ATOM 662 N N . GLY A 1 84 ? -8.008 -9.451 37.147 1.00 78.88 84 GLY A N 1
ATOM 663 C CA . GLY A 1 84 ? -8.798 -10.672 37.353 1.00 78.88 84 GLY A CA 1
ATOM 664 C C . GLY A 1 84 ? -8.974 -11.555 36.109 1.00 78.88 84 GLY A C 1
ATOM 665 O O . GLY A 1 84 ? -9.703 -12.538 36.178 1.00 78.88 84 GLY A O 1
ATOM 666 N N . GLU A 1 85 ? -8.321 -11.232 34.991 1.00 85.44 85 GLU A N 1
ATOM 667 C CA . GLU A 1 85 ? -8.383 -12.000 33.744 1.00 85.44 85 GLU A CA 1
ATOM 668 C C . GLU A 1 85 ? -7.293 -13.086 33.682 1.00 85.44 85 GLU A C 1
ATOM 670 O O . GLU A 1 85 ? -6.129 -12.829 33.993 1.00 85.44 85 GLU A O 1
ATOM 675 N N . ASP A 1 86 ? -7.651 -14.298 33.247 1.00 84.62 86 ASP A N 1
ATOM 676 C CA . ASP A 1 86 ? -6.696 -15.378 32.975 1.00 84.62 86 ASP A CA 1
ATOM 677 C C . ASP A 1 86 ? -6.178 -15.369 31.520 1.00 84.62 86 ASP A C 1
ATOM 679 O O . ASP A 1 86 ? -6.696 -14.678 30.643 1.00 84.62 86 ASP A O 1
ATOM 683 N N . VAL A 1 87 ? -5.145 -16.169 31.243 1.00 78.88 87 VAL A N 1
ATOM 684 C CA . VAL A 1 87 ? -4.458 -16.198 29.940 1.00 78.88 87 VAL A CA 1
ATOM 685 C C . VAL A 1 87 ? -5.331 -16.737 28.793 1.00 78.88 87 VAL A C 1
ATOM 687 O O . VAL A 1 87 ? -5.168 -16.282 27.661 1.00 78.88 87 VAL A O 1
ATOM 690 N N . GLU A 1 88 ? -6.255 -17.672 29.034 1.00 80.56 88 GLU A N 1
ATOM 691 C CA . GLU A 1 88 ? -7.154 -18.178 27.985 1.00 80.56 88 GLU A CA 1
ATOM 692 C C . GLU A 1 88 ? -8.296 -17.198 27.713 1.00 80.56 88 GLU A C 1
ATOM 694 O O . GLU A 1 88 ? -8.602 -16.927 26.549 1.00 80.56 88 GLU A O 1
ATOM 699 N N . THR A 1 89 ? -8.851 -16.574 28.756 1.00 81.81 89 THR A N 1
ATOM 700 C CA . THR A 1 89 ? -9.782 -15.447 28.600 1.00 81.81 89 THR A CA 1
ATOM 701 C C . THR A 1 89 ? -9.120 -14.323 27.794 1.00 81.81 89 THR A C 1
ATOM 703 O O . THR A 1 89 ? -9.666 -13.910 26.766 1.00 81.81 89 THR A O 1
ATOM 706 N N . ALA A 1 90 ? -7.887 -13.938 28.140 1.00 77.56 90 ALA A N 1
ATOM 707 C CA . ALA A 1 90 ? -7.121 -12.906 27.443 1.00 77.56 90 ALA A CA 1
ATOM 708 C C . ALA A 1 90 ? -6.815 -13.235 25.968 1.00 77.56 90 ALA A C 1
ATOM 710 O O . ALA A 1 90 ? -6.850 -12.330 25.126 1.00 77.56 90 ALA A O 1
ATOM 711 N N . LYS A 1 91 ? -6.547 -14.509 25.636 1.00 74.56 91 LYS A N 1
ATOM 712 C CA . LYS A 1 91 ? -6.437 -15.004 24.247 1.00 74.56 91 LYS A CA 1
ATOM 713 C C . LYS A 1 91 ? -7.776 -14.985 23.512 1.00 74.56 91 LYS A C 1
ATOM 715 O O . LYS A 1 91 ? -7.806 -14.789 22.302 1.00 74.56 91 LYS A O 1
ATOM 720 N N . SER A 1 92 ? -8.884 -15.228 24.212 1.00 77.06 92 SER A N 1
ATOM 721 C CA . SER A 1 92 ? -10.206 -15.355 23.591 1.00 77.06 92 SER A CA 1
ATOM 722 C C . SER A 1 92 ? -10.775 -14.024 23.084 1.00 77.06 92 SER A C 1
ATOM 724 O O . SER A 1 92 ? -11.574 -14.047 22.144 1.00 77.06 92 SER A O 1
ATOM 726 N N . ARG A 1 93 ? -10.320 -12.893 23.657 1.00 78.44 93 ARG A N 1
ATOM 727 C CA . ARG A 1 93 ? -10.761 -11.513 23.359 1.00 78.44 93 ARG A CA 1
ATOM 728 C C . ARG A 1 93 ? -10.787 -11.167 21.869 1.00 78.44 93 ARG A C 1
ATOM 730 O O . ARG A 1 93 ? -11.660 -10.419 21.440 1.00 78.44 93 ARG A O 1
ATOM 737 N N . ALA A 1 94 ? -9.840 -11.680 21.083 1.00 71.75 94 ALA A N 1
ATOM 738 C CA . ALA A 1 94 ? -9.796 -11.474 19.640 1.00 71.75 94 ALA A CA 1
ATOM 739 C C . ALA A 1 94 ? -9.103 -12.653 18.939 1.00 71.75 94 ALA A C 1
ATOM 741 O O . ALA A 1 94 ? -8.193 -13.267 19.487 1.00 71.75 94 ALA A O 1
ATOM 742 N N . ARG A 1 95 ? -9.527 -12.984 17.713 1.00 74.81 95 ARG A N 1
ATOM 743 C CA . ARG A 1 95 ? -9.018 -14.140 16.951 1.00 74.81 95 ARG A CA 1
ATOM 744 C C . ARG A 1 95 ? -8.599 -13.716 15.548 1.00 74.81 95 ARG A C 1
ATOM 746 O O . ARG A 1 95 ? -9.317 -12.959 14.901 1.00 74.81 95 ARG A O 1
ATOM 753 N N . TYR A 1 96 ? -7.475 -14.240 15.056 1.00 68.38 96 TYR A N 1
ATOM 754 C CA . TYR A 1 96 ? -7.034 -14.031 13.674 1.00 68.38 96 TYR A CA 1
ATOM 755 C C . TYR A 1 96 ? -7.156 -15.326 12.863 1.00 68.38 96 TYR A C 1
ATOM 757 O O . TYR A 1 96 ? -6.287 -16.201 12.926 1.00 68.38 96 TYR A O 1
ATOM 765 N N . GLU A 1 97 ? -8.204 -15.432 12.046 1.00 74.75 97 GLU A N 1
ATOM 766 C CA . GLU A 1 97 ? -8.386 -16.561 11.132 1.00 74.75 97 GLU A CA 1
ATOM 767 C C . GLU A 1 97 ? -7.788 -16.263 9.746 1.00 74.75 97 GLU A C 1
ATOM 769 O O . GLU A 1 97 ? -8.118 -15.275 9.095 1.00 74.75 97 GLU A O 1
ATOM 774 N N . THR A 1 98 ? -6.896 -17.139 9.278 1.00 68.94 98 THR A N 1
ATOM 775 C CA . THR A 1 98 ? -6.301 -17.052 7.928 1.00 68.94 98 THR A CA 1
ATOM 776 C C . THR A 1 98 ? -7.155 -17.790 6.892 1.00 68.94 98 THR A C 1
ATOM 778 O O . THR A 1 98 ? -7.971 -18.635 7.246 1.00 68.94 98 THR A O 1
ATOM 781 N N . GLY A 1 99 ? -6.966 -17.489 5.602 1.00 64.38 99 GLY A N 1
ATOM 782 C CA . GLY A 1 99 ? -7.580 -18.251 4.503 1.00 64.38 99 GLY A CA 1
ATOM 783 C C . GLY A 1 99 ? -9.063 -17.972 4.235 1.00 64.38 99 GLY A C 1
ATOM 784 O O . GLY A 1 99 ? -9.648 -18.614 3.365 1.00 64.38 99 GLY A O 1
ATOM 785 N N . LYS A 1 100 ? -9.672 -17.013 4.939 1.00 73.62 100 LYS A N 1
ATOM 786 C CA . LYS A 1 100 ? -11.062 -16.592 4.724 1.00 73.62 100 LYS A CA 1
ATOM 787 C C . LYS A 1 100 ? -11.126 -15.545 3.609 1.00 73.62 100 LYS A C 1
ATOM 789 O O . LYS A 1 100 ? -10.589 -14.451 3.756 1.00 73.62 100 LYS A O 1
ATOM 794 N N . GLN A 1 101 ? -11.791 -15.856 2.500 1.00 74.50 101 GLN A N 1
ATOM 795 C CA . GLN A 1 101 ? -12.104 -14.883 1.450 1.00 74.50 101 GLN A CA 1
ATOM 796 C C . GLN A 1 101 ? -13.518 -14.348 1.675 1.00 74.50 101 GLN A C 1
ATOM 798 O O . GLN A 1 101 ? -14.477 -15.076 1.437 1.00 74.50 101 GLN A O 1
ATOM 803 N N . VAL A 1 102 ? -13.670 -13.090 2.092 1.00 76.00 102 VAL A N 1
ATOM 804 C CA . VAL A 1 102 ? -14.997 -12.455 2.186 1.00 76.00 102 VAL A CA 1
ATOM 805 C C . VAL A 1 102 ? -15.633 -12.365 0.792 1.00 76.00 102 VAL A C 1
ATOM 807 O O . VAL A 1 102 ? -14.979 -11.986 -0.178 1.00 76.00 102 VAL A O 1
ATOM 810 N N . LEU A 1 103 ? -16.907 -12.746 0.708 1.00 8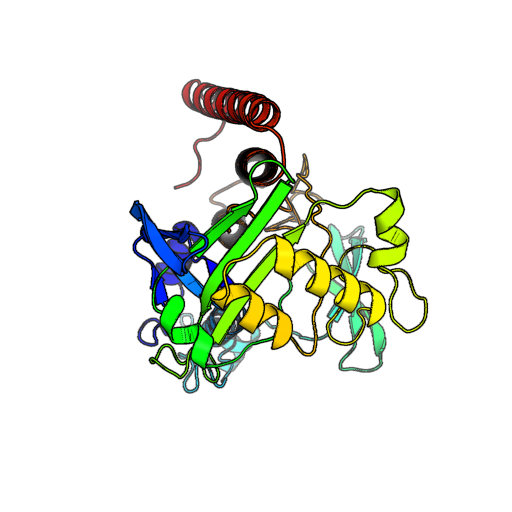1.06 103 LEU A N 1
ATOM 811 C CA . LEU A 1 103 ? -17.736 -12.755 -0.503 1.00 81.06 103 LEU A CA 1
ATOM 812 C C . LEU A 1 103 ? -18.826 -11.676 -0.465 1.00 81.06 103 LEU A C 1
ATOM 814 O O . LEU A 1 103 ? -19.284 -11.227 -1.512 1.00 81.06 103 LEU A O 1
ATOM 818 N N . GLY A 1 104 ? -19.242 -11.256 0.732 1.00 79.69 104 GLY A N 1
ATOM 819 C CA . GLY A 1 104 ? -20.201 -10.175 0.932 1.00 79.69 104 GLY A CA 1
ATOM 820 C C . GLY A 1 104 ? -20.455 -9.896 2.411 1.00 79.69 104 GLY A C 1
ATOM 821 O O . GLY A 1 104 ? -20.173 -10.736 3.267 1.00 79.69 104 GLY A O 1
ATOM 822 N N . VAL A 1 105 ? -20.997 -8.715 2.699 1.00 83.06 105 VAL A N 1
ATOM 823 C CA . VAL A 1 105 ? -21.467 -8.308 4.029 1.00 83.06 105 VAL A CA 1
ATOM 824 C C . VAL A 1 105 ? -22.876 -7.746 3.873 1.00 83.06 105 VAL A C 1
ATOM 826 O O . VAL A 1 105 ? -23.127 -6.965 2.958 1.00 83.06 105 VAL A O 1
ATOM 829 N N . GLU A 1 106 ? -23.786 -8.158 4.746 1.00 90.56 106 GLU A N 1
ATOM 830 C CA . GLU A 1 106 ? -25.212 -7.830 4.694 1.00 90.56 106 GLU A CA 1
ATOM 831 C C . GLU A 1 106 ? -25.693 -7.420 6.089 1.00 90.56 106 GLU A C 1
ATOM 833 O O . GLU A 1 106 ? -25.312 -8.055 7.070 1.00 90.56 106 GLU A O 1
ATOM 838 N N . GLN A 1 107 ? -26.494 -6.357 6.209 1.00 87.06 107 GLN A N 1
ATOM 839 C CA . GLN A 1 107 ? -27.055 -5.949 7.500 1.00 87.06 107 GLN A CA 1
ATOM 840 C C . GLN A 1 107 ? -28.406 -6.637 7.721 1.00 87.06 107 GLN A C 1
ATOM 842 O O . GLN A 1 107 ? -29.317 -6.491 6.911 1.00 87.06 107 GLN A O 1
ATOM 847 N N . LEU A 1 108 ? -28.524 -7.371 8.826 1.00 91.19 108 LEU A N 1
ATOM 848 C CA . LEU A 1 108 ? -29.754 -8.040 9.245 1.00 91.19 108 LEU A CA 1
ATOM 849 C C . LEU A 1 108 ? -30.718 -7.058 9.928 1.00 91.19 108 LEU A C 1
ATOM 851 O O . LEU A 1 108 ? -30.306 -6.005 10.413 1.00 91.19 108 LEU A O 1
ATOM 855 N N . GLU A 1 109 ? -31.989 -7.444 10.062 1.00 87.44 109 GLU A N 1
ATOM 856 C CA . GLU A 1 109 ? -33.021 -6.668 10.776 1.00 87.44 109 GLU A CA 1
ATOM 857 C C . GLU A 1 109 ? -32.684 -6.430 12.261 1.00 87.44 109 GLU A C 1
ATOM 859 O O . GLU A 1 109 ? -33.053 -5.406 12.829 1.00 87.44 109 GLU A O 1
ATOM 864 N N . THR A 1 110 ? -31.896 -7.319 12.880 1.00 86.75 110 THR A N 1
ATOM 865 C CA . THR A 1 110 ? -31.311 -7.127 14.226 1.00 86.75 110 THR A CA 1
ATOM 866 C C . THR A 1 110 ? -30.279 -5.992 14.282 1.00 86.75 110 THR A C 1
ATOM 868 O O . THR A 1 110 ? -29.751 -5.657 15.342 1.00 86.75 110 THR A O 1
ATOM 871 N N . GLY A 1 111 ? -29.929 -5.424 13.129 1.00 79.12 111 GLY A N 1
ATOM 872 C CA . GLY A 1 111 ? -28.890 -4.428 12.951 1.00 79.12 111 GLY A CA 1
ATOM 873 C C . GLY A 1 111 ? -27.467 -4.987 13.006 1.00 79.12 111 GLY A C 1
ATOM 874 O O . GLY A 1 111 ? -26.549 -4.171 12.939 1.00 79.12 111 GLY A O 1
ATOM 875 N N . GLN A 1 112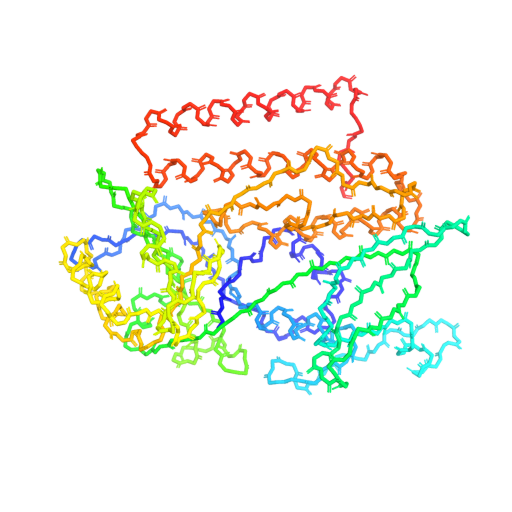 ? -27.265 -6.302 13.150 1.00 88.25 112 GLN A N 1
ATOM 876 C CA . GLN A 1 112 ? -25.949 -6.955 13.060 1.00 88.25 112 GLN A CA 1
ATOM 877 C C . GLN A 1 112 ? -25.547 -7.222 11.602 1.00 88.25 112 GLN A C 1
ATOM 879 O O . GLN A 1 112 ? -26.374 -7.126 10.694 1.00 88.25 112 GLN A O 1
ATOM 884 N N . LEU A 1 113 ? -24.282 -7.571 11.370 1.00 83.25 113 LEU A N 1
ATOM 885 C CA . LEU A 1 113 ? -23.722 -7.814 10.043 1.00 83.25 113 LEU A CA 1
ATOM 886 C C . LEU A 1 113 ? -23.470 -9.305 9.819 1.00 83.25 113 LEU A C 1
ATOM 888 O O . LEU A 1 113 ? -22.705 -9.934 10.546 1.00 83.25 113 LEU A O 1
ATOM 892 N N . MET A 1 114 ? -24.066 -9.860 8.770 1.00 93.94 114 MET A N 1
ATOM 893 C CA . MET A 1 114 ? -23.766 -11.193 8.267 1.00 93.94 114 MET A CA 1
ATOM 894 C C . MET A 1 114 ? -22.624 -11.109 7.249 1.00 93.94 114 MET A C 1
ATOM 896 O O . MET A 1 114 ? -22.798 -10.616 6.134 1.00 93.94 114 MET A O 1
ATOM 900 N N . VAL A 1 115 ? -21.449 -11.611 7.625 1.00 89.12 115 VAL A N 1
ATOM 901 C CA . VAL A 1 115 ? -20.281 -11.737 6.746 1.00 89.12 115 VAL A CA 1
ATOM 902 C C . VAL A 1 115 ? -20.308 -13.112 6.087 1.00 89.12 115 VAL A C 1
ATOM 904 O O . VAL A 1 115 ? -20.082 -14.123 6.753 1.00 89.12 115 VAL A O 1
ATOM 907 N N . ARG A 1 116 ? -20.545 -13.159 4.773 1.00 92.25 116 ARG A N 1
ATOM 908 C CA . ARG A 1 116 ? -20.393 -14.374 3.958 1.00 92.25 116 ARG A CA 1
ATOM 909 C C . ARG A 1 116 ? -18.950 -14.476 3.478 1.00 92.25 116 ARG A C 1
ATOM 911 O O . ARG A 1 116 ? -18.416 -13.517 2.922 1.00 92.25 116 ARG A O 1
ATOM 918 N N . TYR A 1 117 ? -18.312 -15.626 3.671 1.00 85.25 117 TYR A N 1
ATOM 919 C CA . TYR A 1 117 ? -16.922 -15.867 3.282 1.00 85.25 117 TYR A CA 1
ATOM 920 C C . TYR A 1 117 ? -16.692 -17.311 2.821 1.00 85.25 117 TYR A C 1
ATOM 922 O O . TYR A 1 117 ? -17.418 -18.224 3.198 1.00 85.25 117 TYR A O 1
ATOM 930 N N . LYS A 1 118 ? -15.642 -17.535 2.031 1.00 83.62 118 LYS A N 1
ATOM 931 C CA . LYS A 1 118 ? -15.160 -18.859 1.628 1.00 83.62 118 LYS A CA 1
ATOM 932 C C . LYS A 1 118 ? -13.937 -19.247 2.449 1.00 83.62 118 LYS A C 1
ATOM 934 O O . LYS A 1 118 ? -13.006 -18.450 2.556 1.00 83.62 118 LYS A O 1
ATOM 939 N N . ASP A 1 119 ? -13.930 -20.448 3.020 1.00 84.69 119 ASP A N 1
ATOM 940 C CA . ASP A 1 119 ? -12.797 -20.942 3.811 1.00 84.69 119 ASP A CA 1
ATOM 941 C C . ASP A 1 119 ? -11.868 -21.821 2.960 1.00 84.69 119 ASP A C 1
ATOM 943 O O . ASP A 1 119 ? -12.188 -22.973 2.665 1.00 84.69 119 ASP A O 1
ATOM 947 N N . HIS A 1 120 ? -10.718 -21.268 2.560 1.00 70.75 120 HIS A N 1
ATOM 948 C CA . HIS A 1 120 ? -9.726 -21.948 1.716 1.00 70.75 120 HIS A CA 1
ATOM 949 C C . HIS A 1 120 ? -8.750 -22.853 2.487 1.00 70.75 120 HIS A C 1
ATOM 951 O O . HIS A 1 120 ? -7.936 -23.520 1.854 1.00 70.75 120 HIS A O 1
ATOM 957 N N . LEU A 1 121 ? -8.803 -22.878 3.825 1.00 70.38 121 LEU A N 1
ATOM 958 C CA . LEU A 1 121 ? -8.006 -23.794 4.660 1.00 70.38 121 LEU A CA 1
ATOM 959 C C . LEU A 1 121 ? -8.864 -24.907 5.283 1.00 70.38 121 LEU A C 1
ATOM 961 O O . LEU A 1 121 ? -8.346 -25.972 5.608 1.00 70.38 121 LEU A O 1
ATOM 965 N N . GLY A 1 122 ? -10.167 -24.664 5.431 1.00 74.88 122 GLY A N 1
ATOM 966 C CA . GLY A 1 122 ? -11.177 -25.660 5.764 1.00 74.88 122 GLY A CA 1
ATOM 967 C C . GLY A 1 122 ? -11.737 -26.378 4.530 1.00 74.88 122 GLY A C 1
ATOM 968 O O . GLY A 1 122 ? -11.017 -26.812 3.637 1.00 74.88 122 GLY A O 1
ATOM 969 N N . SER A 1 123 ? -13.064 -26.527 4.481 1.00 73.50 123 SER A N 1
ATOM 970 C CA . SER A 1 123 ? -13.750 -27.374 3.486 1.00 73.50 123 SER A CA 1
ATOM 971 C C . SER A 1 123 ? -13.909 -26.772 2.079 1.00 73.50 123 SER A C 1
ATOM 973 O O . SER A 1 123 ? -14.573 -27.377 1.238 1.00 73.50 123 SER A O 1
ATOM 975 N N . GLY A 1 124 ? -13.384 -25.570 1.813 1.00 72.56 124 GLY A N 1
ATOM 976 C CA . GLY A 1 124 ? -13.587 -24.863 0.543 1.00 72.56 124 GLY A CA 1
ATOM 977 C C . GLY A 1 124 ? -15.018 -24.357 0.311 1.00 72.56 124 GLY A C 1
ATOM 978 O O . GLY A 1 124 ? -15.302 -23.824 -0.762 1.00 72.56 124 GLY A O 1
ATOM 979 N N . LYS A 1 125 ? -15.926 -24.527 1.281 1.00 81.19 125 LYS A N 1
ATOM 980 C CA . LYS A 1 125 ? -17.322 -24.073 1.213 1.00 81.19 125 LYS A CA 1
ATOM 981 C C . LYS A 1 125 ? -17.467 -22.593 1.565 1.00 81.19 125 LYS A C 1
ATOM 983 O O . LYS A 1 125 ? -16.586 -21.988 2.179 1.00 81.19 125 LYS A O 1
ATOM 988 N N . GLU A 1 126 ? -18.607 -22.038 1.169 1.00 88.62 126 GLU A N 1
ATOM 989 C CA . GLU A 1 126 ? -19.089 -20.757 1.674 1.00 88.62 126 GLU A CA 1
ATOM 990 C C . GLU A 1 126 ? -19.722 -20.959 3.057 1.00 88.62 126 GLU A C 1
ATOM 992 O O . GLU A 1 126 ? -20.469 -21.914 3.280 1.00 88.62 126 GLU A O 1
ATOM 997 N N . THR A 1 127 ? -19.395 -20.056 3.972 1.00 90.69 127 THR A N 1
ATOM 998 C CA . THR A 1 127 ? -19.795 -20.036 5.380 1.00 90.69 127 THR A CA 1
ATOM 999 C C . THR A 1 127 ? -20.197 -18.603 5.734 1.00 90.69 127 THR A C 1
ATOM 1001 O O . THR A 1 127 ? -19.797 -17.648 5.064 1.00 90.69 127 THR A O 1
ATOM 1004 N N . GLN A 1 128 ? -20.983 -18.432 6.794 1.00 91.94 128 GLN A N 1
ATOM 1005 C CA . GLN A 1 128 ? -21.380 -17.123 7.307 1.00 91.94 128 GLN A CA 1
ATOM 1006 C C . GLN A 1 128 ? -20.986 -16.962 8.777 1.00 91.94 128 GLN A C 1
ATOM 1008 O O . GLN A 1 128 ? -21.007 -17.929 9.537 1.00 91.94 128 GLN A O 1
ATOM 1013 N N . ALA A 1 129 ? -20.645 -15.739 9.175 1.00 90.00 129 ALA A N 1
ATOM 1014 C CA . ALA A 1 129 ? -20.486 -15.333 10.568 1.00 90.00 129 ALA A CA 1
ATOM 1015 C C . ALA A 1 129 ? -21.293 -14.058 10.835 1.00 90.00 129 ALA A C 1
ATOM 1017 O O . ALA A 1 129 ? -21.486 -13.249 9.927 1.00 90.00 129 ALA A O 1
ATOM 1018 N N . LEU A 1 130 ? -21.745 -13.881 12.076 1.00 91.38 130 LEU A N 1
ATOM 1019 C CA . LEU A 1 130 ? -22.317 -12.621 12.544 1.00 91.38 130 LEU A CA 1
ATOM 1020 C C . LEU A 1 130 ? -21.222 -11.783 13.207 1.00 91.38 130 LEU A C 1
ATOM 1022 O O . LEU A 1 130 ? -20.379 -12.324 13.923 1.00 91.38 130 LEU A O 1
ATOM 1026 N N . ALA A 1 131 ? -21.241 -10.479 12.959 1.00 81.75 131 ALA A N 1
ATOM 1027 C CA . ALA A 1 131 ? -20.338 -9.507 13.554 1.00 81.75 131 ALA A CA 1
ATOM 1028 C C . ALA A 1 131 ? -21.046 -8.158 13.729 1.00 81.75 131 ALA A C 1
ATOM 1030 O O . ALA A 1 131 ? -21.967 -7.825 12.984 1.00 81.75 131 ALA A O 1
ATOM 1031 N N . ASP A 1 132 ? -20.575 -7.351 14.672 1.00 81.19 132 ASP A N 1
ATOM 1032 C CA . ASP A 1 132 ? -21.058 -5.979 14.859 1.00 81.19 132 ASP A CA 1
ATOM 1033 C C . ASP A 1 132 ? -20.183 -4.942 14.115 1.00 81.19 132 ASP A C 1
ATOM 1035 O O . ASP A 1 132 ? -20.604 -3.796 13.968 1.00 81.19 132 ASP A O 1
ATOM 1039 N N . LEU A 1 133 ? -19.000 -5.352 13.609 1.00 56.97 133 LEU A N 1
ATOM 1040 C CA . LEU A 1 133 ? -18.019 -4.547 12.848 1.00 56.97 133 LEU A CA 1
ATOM 1041 C C . LEU A 1 133 ? -17.089 -5.421 11.953 1.00 56.97 133 LEU A C 1
ATOM 1043 O O . LEU A 1 133 ? -16.841 -6.578 12.289 1.00 56.97 133 LEU A O 1
ATOM 1047 N N . VAL A 1 134 ? -16.571 -4.903 10.814 1.00 67.06 134 VAL A N 1
ATOM 1048 C CA . VAL A 1 134 ? -15.804 -5.658 9.769 1.00 67.06 134 VAL A CA 1
ATOM 1049 C C . VAL A 1 134 ? -14.709 -4.802 9.059 1.00 67.06 134 VAL A C 1
ATOM 1051 O O . VAL A 1 134 ? -14.984 -3.641 8.779 1.00 67.06 134 VAL A O 1
ATOM 1054 N N . LEU A 1 135 ? -13.504 -5.353 8.738 1.00 43.47 135 LEU A N 1
ATOM 1055 C CA . LEU A 1 135 ? -12.270 -4.673 8.196 1.00 43.47 135 LEU A CA 1
ATOM 1056 C C . LEU A 1 135 ? -11.388 -5.611 7.256 1.00 43.47 135 LEU A C 1
ATOM 1058 O O . LEU A 1 135 ? -11.677 -6.805 7.228 1.00 43.47 135 LEU A O 1
ATOM 1062 N N . GLY A 1 136 ? -10.309 -5.176 6.524 1.00 38.44 136 GLY A N 1
ATOM 1063 C CA . GLY A 1 136 ? -9.407 -6.078 5.688 1.00 38.44 136 GLY A CA 1
ATOM 1064 C C . GLY A 1 136 ? -8.110 -5.527 4.951 1.00 38.44 136 GLY A C 1
ATOM 1065 O O . GLY A 1 136 ? -7.984 -4.310 4.840 1.00 38.44 136 GLY A O 1
ATOM 1066 N N . ALA A 1 137 ? -7.148 -6.392 4.464 1.00 36.59 137 ALA A N 1
ATOM 1067 C CA . ALA A 1 137 ? -5.804 -6.087 3.797 1.00 36.59 137 ALA A CA 1
ATOM 1068 C C . ALA A 1 137 ? -5.032 -7.287 3.042 1.00 36.59 137 ALA A C 1
ATOM 1070 O O . ALA A 1 137 ? -5.600 -8.375 3.006 1.00 36.59 137 ALA A O 1
ATOM 1071 N N . ASP A 1 138 ? -3.783 -7.147 2.455 1.00 33.44 138 ASP A N 1
ATOM 1072 C CA . ASP A 1 138 ? -2.981 -8.141 1.582 1.00 33.44 138 ASP A CA 1
ATOM 1073 C C . ASP A 1 138 ? -1.370 -8.041 1.564 1.00 33.44 138 ASP A C 1
ATOM 1075 O O . ASP A 1 138 ? -0.858 -7.036 2.052 1.00 33.44 138 ASP A O 1
ATOM 1079 N N . GLY A 1 139 ? -0.545 -9.001 0.995 1.00 33.00 139 GLY A N 1
ATOM 1080 C CA . GLY A 1 139 ? 0.979 -8.944 0.803 1.00 33.00 139 GLY A CA 1
ATOM 1081 C C . GLY A 1 139 ? 1.834 -10.125 0.098 1.00 33.00 139 GLY A C 1
ATOM 1082 O O . GLY A 1 139 ? 1.276 -11.209 -0.065 1.00 33.00 139 GLY A O 1
ATOM 1083 N N . PRO A 1 140 ? 3.145 -9.984 -0.381 1.00 33.62 140 PRO A N 1
ATOM 1084 C CA . PRO A 1 140 ? 3.924 -10.959 -1.281 1.00 33.62 140 PRO A CA 1
ATOM 1085 C C . PRO A 1 140 ? 5.541 -11.130 -1.270 1.00 33.62 140 PRO A C 1
ATOM 1087 O O . PRO A 1 140 ? 6.221 -10.489 -0.480 1.00 33.62 140 PRO A O 1
ATOM 1090 N N . ASN A 1 141 ? 6.177 -11.961 -2.178 1.00 34.28 141 ASN A N 1
ATOM 1091 C CA . ASN A 1 141 ? 7.591 -12.575 -2.379 1.00 34.28 141 ASN A CA 1
ATOM 1092 C C . ASN A 1 141 ? 8.964 -11.780 -2.729 1.00 34.28 141 ASN A C 1
ATOM 1094 O O . ASN A 1 141 ? 8.928 -10.556 -2.726 1.00 34.28 141 ASN A O 1
ATOM 1098 N N . SER A 1 142 ? 10.167 -12.411 -2.996 1.00 36.31 142 SER A N 1
ATOM 1099 C CA . SER A 1 142 ? 11.627 -11.953 -2.739 1.00 36.31 142 SER A CA 1
ATOM 1100 C C . SER A 1 142 ? 12.798 -12.005 -3.842 1.00 36.31 142 SER A C 1
ATOM 1102 O O . SER A 1 142 ? 12.536 -12.501 -4.932 1.00 36.31 142 SER A O 1
ATOM 1104 N N . VAL A 1 143 ? 14.089 -11.553 -3.579 1.00 34.00 143 VAL A N 1
ATOM 1105 C CA . VAL A 1 143 ? 15.286 -11.338 -4.540 1.00 34.00 143 VAL A CA 1
ATOM 1106 C C . VAL A 1 143 ? 16.785 -11.547 -3.989 1.00 34.00 143 VAL A C 1
ATOM 1108 O O . VAL A 1 143 ? 16.972 -11.710 -2.782 1.00 34.00 143 VAL A O 1
ATOM 1111 N N . SER A 1 144 ? 17.860 -11.530 -4.842 1.00 42.72 144 SER A N 1
ATOM 1112 C CA . SER A 1 144 ? 19.314 -11.973 -4.723 1.00 42.72 144 SER A CA 1
ATOM 1113 C C . SER A 1 144 ? 20.459 -10.962 -4.327 1.00 42.72 144 SER A C 1
ATOM 1115 O O . SER A 1 144 ? 20.136 -9.868 -3.876 1.00 42.72 144 SER A O 1
ATOM 1117 N N . GLU A 1 145 ? 21.769 -11.337 -4.455 1.00 38.12 145 GLU A N 1
ATOM 1118 C CA . GLU A 1 145 ? 22.979 -10.795 -3.741 1.00 38.12 145 GLU A CA 1
ATOM 1119 C C . GLU A 1 145 ? 23.835 -9.657 -4.355 1.00 38.12 145 GLU A C 1
ATOM 1121 O O . GLU A 1 145 ? 23.883 -8.619 -3.718 1.00 38.12 145 GLU A O 1
ATOM 1126 N N . GLU A 1 146 ? 24.578 -9.791 -5.470 1.00 43.75 146 GLU A N 1
ATOM 1127 C CA . GLU A 1 146 ? 25.653 -8.814 -5.829 1.00 43.75 146 GLU A CA 1
ATOM 1128 C C . GLU A 1 146 ? 25.121 -7.379 -5.974 1.00 43.75 146 GLU A C 1
ATOM 1130 O O . GLU A 1 146 ? 25.719 -6.402 -5.523 1.00 43.75 146 GLU A O 1
ATOM 1135 N N . THR A 1 147 ? 23.901 -7.290 -6.491 1.00 44.56 147 THR A N 1
ATOM 1136 C CA . THR A 1 147 ? 23.044 -6.111 -6.496 1.00 44.56 147 THR A CA 1
ATOM 1137 C C . THR A 1 147 ? 22.997 -5.346 -5.152 1.00 44.56 147 THR A C 1
ATOM 1139 O O . THR A 1 147 ? 22.898 -4.119 -5.137 1.00 44.56 147 THR A O 1
ATOM 1142 N N . ARG A 1 148 ? 23.025 -6.041 -4.002 1.00 52.81 148 ARG A N 1
ATOM 1143 C CA . ARG A 1 148 ? 22.793 -5.497 -2.644 1.00 52.81 148 ARG A CA 1
ATOM 1144 C C . ARG A 1 148 ? 23.816 -4.442 -2.237 1.00 52.81 148 ARG A C 1
ATOM 1146 O O . ARG A 1 148 ? 23.463 -3.560 -1.454 1.00 52.81 148 ARG A O 1
ATOM 1153 N N . GLU A 1 149 ? 25.025 -4.490 -2.796 1.00 52.38 149 GLU A N 1
ATOM 1154 C CA . GLU A 1 149 ? 26.087 -3.493 -2.603 1.00 52.38 149 GLU A CA 1
ATOM 1155 C C . GLU A 1 149 ? 25.622 -2.084 -3.018 1.00 52.38 149 GLU A C 1
ATOM 1157 O O . GLU A 1 149 ? 25.769 -1.122 -2.262 1.00 52.38 149 GLU A O 1
ATOM 1162 N N . VAL A 1 150 ? 24.982 -1.969 -4.189 1.00 52.09 150 VAL A N 1
ATOM 1163 C CA . VAL A 1 150 ? 24.572 -0.690 -4.806 1.00 52.09 150 VAL A CA 1
ATOM 1164 C C . VAL A 1 150 ? 23.421 -0.015 -4.043 1.00 52.09 150 VAL A C 1
ATOM 1166 O O . VAL A 1 150 ? 23.276 1.208 -4.068 1.00 52.09 150 VAL A O 1
ATOM 1169 N N . PHE A 1 151 ? 22.613 -0.795 -3.320 1.00 54.06 151 PHE A N 1
ATOM 1170 C CA . PHE A 1 151 ? 21.386 -0.333 -2.655 1.00 54.06 151 PHE A CA 1
ATOM 1171 C C . PHE A 1 151 ? 21.445 -0.439 -1.121 1.00 54.06 151 PHE A C 1
ATOM 1173 O O . PHE A 1 151 ? 20.399 -0.467 -0.471 1.00 54.06 151 PHE A O 1
ATOM 1180 N N . ARG A 1 152 ? 22.652 -0.524 -0.531 1.00 55.78 152 ARG A N 1
ATOM 1181 C CA . ARG A 1 152 ? 22.897 -0.895 0.883 1.00 55.78 152 ARG A CA 1
ATOM 1182 C C . ARG A 1 152 ? 21.951 -0.260 1.918 1.00 55.78 152 ARG A C 1
ATOM 1184 O O . ARG A 1 152 ? 21.470 -0.993 2.783 1.00 55.78 152 ARG A O 1
ATOM 1191 N N . GLU A 1 153 ? 21.673 1.046 1.839 1.00 52.94 153 GLU A N 1
ATOM 1192 C CA . GLU A 1 153 ? 20.985 1.798 2.917 1.00 52.94 153 GLU A CA 1
ATOM 1193 C C . GLU A 1 153 ? 19.823 2.715 2.487 1.00 52.94 153 GLU A C 1
ATOM 1195 O O . GLU A 1 153 ? 18.974 3.030 3.318 1.00 52.94 153 GLU A O 1
ATOM 1200 N N . ASN A 1 154 ? 19.750 3.147 1.224 1.00 53.81 154 ASN A N 1
ATOM 1201 C CA . ASN A 1 154 ? 18.829 4.210 0.796 1.00 53.81 154 ASN A CA 1
ATOM 1202 C C . ASN A 1 154 ? 17.830 3.747 -0.268 1.00 53.81 154 ASN A C 1
ATOM 1204 O O . ASN A 1 154 ? 18.119 2.860 -1.071 1.00 53.81 154 ASN A O 1
ATOM 1208 N N . ILE A 1 155 ? 16.681 4.428 -0.328 1.00 54.25 155 ILE A N 1
ATOM 1209 C CA . ILE A 1 155 ? 15.753 4.302 -1.456 1.00 54.25 155 ILE A CA 1
ATOM 1210 C C . ILE A 1 155 ? 16.368 4.981 -2.683 1.00 54.25 155 ILE A C 1
ATOM 1212 O O . ILE A 1 155 ? 16.551 6.204 -2.705 1.00 54.25 155 ILE A O 1
ATOM 1216 N N . THR A 1 156 ? 16.634 4.190 -3.718 1.00 65.25 156 THR A N 1
ATOM 1217 C CA . THR A 1 156 ? 17.085 4.684 -5.017 1.00 65.25 156 THR A CA 1
ATOM 1218 C C . THR A 1 156 ? 15.901 4.795 -5.975 1.00 65.25 156 THR A C 1
ATOM 1220 O O . THR A 1 156 ? 15.150 3.836 -6.170 1.00 65.25 156 THR A O 1
ATOM 1223 N N . TYR A 1 157 ? 15.760 5.965 -6.601 1.00 64.75 157 TYR A N 1
ATOM 1224 C CA . TYR A 1 157 ? 14.837 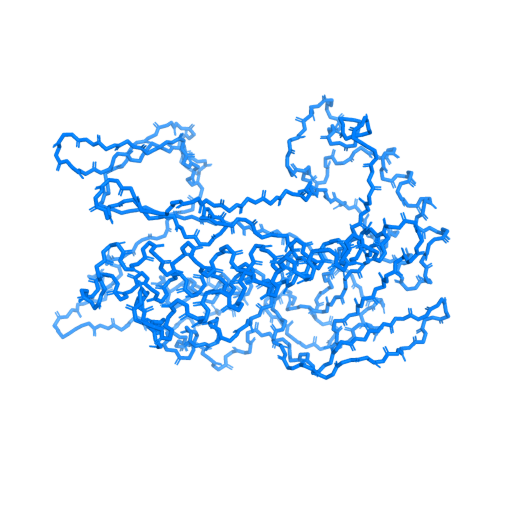6.207 -7.710 1.00 64.75 157 TYR A CA 1
ATOM 1225 C C . TYR A 1 157 ? 15.606 6.371 -9.027 1.00 64.75 157 TYR A C 1
ATOM 1227 O O . TYR A 1 157 ? 16.647 7.027 -9.071 1.00 64.75 157 TYR A O 1
ATOM 1235 N N . SER A 1 158 ? 15.052 5.852 -10.120 1.00 68.12 158 SER A N 1
ATOM 1236 C CA . SER A 1 158 ? 15.438 6.233 -11.485 1.00 68.12 158 SER A CA 1
ATOM 1237 C C . SER A 1 158 ? 14.185 6.676 -12.232 1.00 68.12 158 SER A C 1
ATOM 1239 O O . SER A 1 158 ? 13.232 5.905 -12.330 1.00 68.12 158 SER A O 1
ATOM 1241 N N . ILE A 1 159 ? 14.160 7.929 -12.695 1.00 70.00 159 ILE A N 1
ATOM 1242 C CA . ILE A 1 159 ? 13.013 8.544 -13.377 1.00 70.00 159 ILE A CA 1
ATOM 1243 C C . ILE A 1 159 ? 13.340 8.637 -14.867 1.00 70.00 159 ILE A C 1
ATOM 1245 O O . ILE A 1 159 ? 14.281 9.331 -15.250 1.00 70.00 159 ILE A O 1
ATOM 1249 N N . LEU A 1 160 ? 12.550 7.968 -15.702 1.00 66.50 160 LEU A N 1
ATOM 1250 C CA . LEU A 1 160 ? 12.720 7.942 -17.153 1.00 66.50 160 LEU A CA 1
ATOM 1251 C C . LEU A 1 160 ? 12.003 9.153 -17.762 1.00 66.50 160 LEU A C 1
ATOM 1253 O O . LEU A 1 160 ? 10.859 9.068 -18.218 1.00 66.50 160 LEU A O 1
ATOM 1257 N N . GLN A 1 161 ? 12.660 10.314 -17.694 1.00 56.47 161 GLN A N 1
ATOM 1258 C CA . GLN A 1 161 ? 12.138 11.551 -18.274 1.00 56.47 161 GLN A CA 1
ATOM 1259 C C . GLN A 1 161 ? 11.953 11.403 -19.794 1.00 56.47 161 GLN A C 1
ATOM 1261 O O . GLN A 1 161 ? 12.784 10.810 -20.475 1.00 56.47 161 GLN A O 1
ATOM 1266 N N . GLY A 1 162 ? 10.858 11.950 -20.325 1.00 55.56 162 GLY A N 1
ATOM 1267 C CA . GLY A 1 162 ? 10.500 11.852 -21.745 1.00 55.56 162 GLY A CA 1
ATOM 1268 C C . GLY A 1 162 ? 9.572 10.676 -22.058 1.00 55.56 162 GLY A C 1
ATOM 1269 O O . GLY A 1 162 ? 8.447 10.909 -22.491 1.00 55.56 162 GLY A O 1
ATOM 1270 N N . GLU A 1 163 ? 10.001 9.437 -21.802 1.00 58.03 163 GLU A N 1
ATOM 1271 C CA . GLU A 1 163 ? 9.245 8.232 -22.205 1.00 58.03 163 GLU A CA 1
ATOM 1272 C C . GLU A 1 163 ? 8.148 7.809 -21.209 1.00 58.03 163 GLU A C 1
ATOM 1274 O O . GLU A 1 163 ? 7.153 7.198 -21.600 1.00 58.03 163 GLU A O 1
ATOM 1279 N N . GLY A 1 164 ? 8.274 8.182 -19.931 1.00 58.16 164 GLY A N 1
ATOM 1280 C CA . GLY A 1 164 ? 7.245 7.935 -18.918 1.00 58.16 164 GLY A CA 1
ATOM 1281 C C . GLY A 1 164 ? 7.367 6.559 -18.260 1.00 58.16 164 GLY A C 1
ATOM 1282 O O . GLY A 1 164 ? 6.733 5.577 -18.658 1.00 58.16 164 GLY A O 1
ATOM 1283 N N . GLY A 1 165 ? 8.174 6.519 -17.205 1.00 68.94 165 GLY A N 1
ATOM 1284 C CA . GLY A 1 165 ? 8.369 5.364 -16.342 1.00 68.94 165 GLY A CA 1
ATOM 1285 C C . GLY A 1 165 ? 9.287 5.711 -15.175 1.00 68.94 165 GLY A C 1
ATOM 1286 O O . GLY A 1 165 ? 10.025 6.696 -15.215 1.00 68.94 165 GLY A O 1
ATOM 1287 N N . HIS A 1 166 ? 9.283 4.889 -14.129 1.00 81.38 166 HIS A N 1
ATOM 1288 C CA . HIS A 1 166 ? 10.317 4.969 -13.094 1.00 81.38 166 HIS A CA 1
ATOM 1289 C C . HIS A 1 166 ? 10.556 3.619 -12.425 1.00 81.38 166 HIS A C 1
ATOM 1291 O O . HIS A 1 166 ? 9.685 2.746 -12.407 1.00 81.38 166 HIS A O 1
ATOM 1297 N N . VAL A 1 167 ? 11.740 3.477 -11.840 1.00 80.50 167 VAL A N 1
ATOM 1298 C CA . VAL A 1 167 ? 12.091 2.397 -10.918 1.00 80.50 167 VAL A CA 1
ATOM 1299 C C . VAL A 1 167 ? 12.221 2.966 -9.512 1.00 80.50 167 VAL A C 1
ATOM 1301 O O . VAL A 1 167 ? 12.786 4.045 -9.322 1.00 80.50 167 VAL A O 1
ATOM 1304 N N . ILE A 1 168 ? 11.729 2.208 -8.535 1.00 78.69 168 ILE A N 1
ATOM 1305 C CA . ILE A 1 168 ? 12.044 2.363 -7.114 1.00 78.69 168 ILE A CA 1
ATOM 1306 C C . ILE A 1 168 ? 12.700 1.073 -6.615 1.00 78.69 168 ILE A C 1
ATOM 1308 O O . ILE A 1 168 ? 12.234 -0.032 -6.915 1.00 78.69 168 ILE A O 1
ATOM 1312 N N . LEU A 1 169 ? 13.786 1.212 -5.856 1.00 74.50 169 LEU A N 1
ATOM 1313 C CA . LEU A 1 169 ? 14.552 0.082 -5.341 1.00 74.50 169 LEU A CA 1
ATOM 1314 C C . LEU A 1 169 ? 15.118 0.392 -3.951 1.00 74.50 169 LEU A C 1
ATOM 1316 O O . LEU A 1 169 ? 15.679 1.465 -3.732 1.00 74.50 169 LEU A O 1
ATOM 1320 N N . TYR A 1 170 ? 14.948 -0.535 -3.009 1.00 72.19 170 TYR A N 1
ATOM 1321 C CA . TYR A 1 170 ? 15.455 -0.418 -1.641 1.00 72.19 170 TYR A CA 1
ATOM 1322 C C . TYR A 1 170 ? 15.671 -1.790 -0.985 1.00 72.19 170 TYR A C 1
ATOM 1324 O O . TYR A 1 170 ? 15.033 -2.781 -1.349 1.00 72.19 170 TYR A O 1
ATOM 1332 N N . ASN A 1 171 ? 16.574 -1.835 -0.003 1.00 68.25 171 ASN A N 1
ATOM 1333 C CA . ASN A 1 171 ? 16.749 -2.979 0.893 1.00 68.25 171 ASN A CA 1
ATOM 1334 C C . ASN A 1 171 ? 15.599 -3.078 1.905 1.00 68.25 171 ASN A C 1
ATOM 1336 O O . ASN A 1 171 ? 15.080 -2.067 2.379 1.00 68.25 171 ASN A O 1
ATOM 1340 N N . ILE A 1 172 ? 15.259 -4.311 2.274 1.00 66.81 172 ILE A N 1
ATOM 1341 C CA . ILE A 1 172 ? 14.263 -4.662 3.290 1.00 66.81 172 ILE A CA 1
ATOM 1342 C C . ILE A 1 172 ? 14.735 -5.893 4.096 1.00 66.81 172 ILE A C 1
ATOM 1344 O O . ILE A 1 172 ? 15.642 -6.601 3.640 1.00 66.81 172 ILE A O 1
ATOM 1348 N N . PRO A 1 173 ? 14.154 -6.170 5.284 1.00 71.81 173 PRO A N 1
ATOM 1349 C CA . PRO A 1 173 ? 14.482 -7.355 6.078 1.00 71.81 173 PRO A CA 1
ATOM 1350 C C . PRO A 1 173 ? 14.372 -8.642 5.255 1.00 71.81 173 PRO A C 1
ATOM 1352 O O . PRO A 1 173 ? 13.418 -8.802 4.494 1.00 71.81 173 PRO A O 1
ATOM 1355 N N . GLY A 1 174 ? 15.346 -9.543 5.395 1.00 63.66 174 GLY A N 1
ATOM 1356 C CA . GLY A 1 174 ? 15.362 -10.818 4.675 1.00 63.66 174 GLY A CA 1
ATOM 1357 C C . GLY A 1 174 ? 14.668 -11.957 5.420 1.00 63.66 174 GLY A C 1
ATOM 1358 O O . GLY A 1 174 ? 13.704 -11.753 6.163 1.00 63.66 174 GLY A O 1
ATOM 1359 N N . ARG A 1 175 ? 15.169 -13.184 5.219 1.00 64.69 175 ARG A N 1
ATOM 1360 C CA . ARG A 1 175 ? 14.680 -14.369 5.941 1.00 64.69 175 ARG A CA 1
ATOM 1361 C C . ARG A 1 175 ? 14.900 -14.196 7.450 1.00 64.69 175 ARG A C 1
ATOM 1363 O O . ARG A 1 175 ? 15.931 -13.663 7.862 1.00 64.69 175 ARG A O 1
ATOM 1370 N N . GLY A 1 176 ? 13.921 -14.609 8.256 1.00 61.59 176 GLY A N 1
ATOM 1371 C CA . GLY A 1 176 ? 13.914 -14.383 9.704 1.00 61.59 176 GLY A CA 1
ATOM 1372 C C . GLY A 1 176 ? 14.080 -12.923 10.127 1.00 61.59 176 GLY A C 1
ATOM 1373 O O . GLY A 1 176 ? 14.747 -12.639 11.114 1.00 61.59 176 GLY A O 1
ATOM 1374 N N . GLY A 1 177 ? 13.562 -11.981 9.331 1.00 63.94 177 GLY A N 1
ATOM 1375 C CA . GLY A 1 177 ? 13.614 -10.549 9.640 1.00 63.94 177 GLY A CA 1
ATOM 1376 C C . GLY A 1 177 ? 15.012 -9.934 9.655 1.00 63.94 177 GLY A C 1
ATOM 1377 O O . GLY A 1 177 ? 15.158 -8.793 10.082 1.00 63.94 177 GLY A O 1
ATOM 1378 N N . SER A 1 178 ? 16.048 -10.648 9.201 1.00 68.25 178 SER A N 1
ATOM 1379 C CA . SER A 1 178 ? 17.422 -10.182 9.375 1.00 68.25 178 SER A CA 1
ATOM 1380 C C . SER A 1 178 ? 17.690 -8.884 8.605 1.00 68.25 178 SER A C 1
ATOM 1382 O O . SER A 1 178 ? 17.516 -8.813 7.384 1.00 68.25 178 SER A O 1
ATOM 1384 N N . ILE A 1 179 ? 18.147 -7.865 9.340 1.00 73.19 179 ILE A N 1
ATOM 1385 C CA . ILE A 1 179 ? 18.617 -6.578 8.809 1.00 73.19 179 ILE A CA 1
ATOM 1386 C C . ILE A 1 179 ? 20.144 -6.524 8.642 1.00 73.19 179 ILE A C 1
ATOM 1388 O O . ILE A 1 179 ? 20.686 -5.467 8.318 1.00 73.19 179 ILE A O 1
ATOM 1392 N N . GLU A 1 180 ? 20.854 -7.638 8.824 1.00 68.81 180 GLU A N 1
ATOM 1393 C CA . GLU A 1 180 ? 22.311 -7.687 8.661 1.00 68.81 180 GLU A CA 1
ATOM 1394 C C . GLU A 1 180 ? 22.738 -7.520 7.191 1.00 68.81 180 GLU A C 1
ATOM 1396 O O . GLU A 1 180 ? 22.044 -8.008 6.288 1.00 68.81 180 GLU A O 1
ATOM 1401 N N . PRO A 1 181 ? 23.889 -6.878 6.910 1.00 63.59 181 PRO A N 1
ATOM 1402 C CA . PRO A 1 181 ? 24.510 -6.906 5.586 1.00 63.59 181 PRO A CA 1
ATOM 1403 C C . PRO A 1 181 ? 24.620 -8.341 5.037 1.00 63.59 181 PRO A C 1
ATOM 1405 O O . PRO A 1 181 ? 24.876 -9.286 5.782 1.00 63.59 181 PRO A O 1
ATOM 1408 N N . GLY A 1 182 ? 24.349 -8.525 3.741 1.00 62.84 182 GLY A N 1
ATOM 1409 C CA . GLY A 1 182 ? 24.284 -9.843 3.088 1.00 62.84 182 GLY A CA 1
ATOM 1410 C C . GLY A 1 182 ? 23.072 -10.721 3.458 1.00 62.84 182 GLY A C 1
ATOM 1411 O O . GLY A 1 182 ? 22.814 -11.715 2.784 1.00 62.84 182 GLY A O 1
ATOM 1412 N N . LYS A 1 183 ? 22.282 -10.379 4.490 1.00 63.69 183 LYS A N 1
ATOM 1413 C CA . LYS A 1 183 ? 21.067 -11.135 4.878 1.00 63.69 183 LYS A CA 1
ATOM 1414 C C . LYS A 1 183 ? 19.748 -10.447 4.508 1.00 63.69 183 LYS A C 1
ATOM 1416 O O . LYS A 1 183 ? 18.713 -11.111 4.498 1.00 63.69 183 LYS A O 1
ATOM 1421 N N . ARG A 1 184 ? 19.788 -9.153 4.172 1.00 68.00 184 ARG A N 1
ATOM 1422 C CA . ARG A 1 184 ? 18.676 -8.359 3.601 1.00 68.00 184 ARG A CA 1
ATOM 1423 C C . ARG A 1 184 ? 18.202 -8.929 2.255 1.00 68.00 184 ARG A C 1
ATOM 1425 O O . ARG A 1 184 ? 18.923 -9.683 1.611 1.00 68.00 184 ARG A O 1
ATOM 1432 N N . VAL A 1 185 ? 17.024 -8.525 1.780 1.00 67.25 185 VAL A N 1
ATOM 1433 C CA . VAL A 1 185 ? 16.603 -8.733 0.378 1.00 67.25 185 VAL A CA 1
ATOM 1434 C C . VAL A 1 185 ? 16.212 -7.405 -0.269 1.00 67.25 185 VAL A C 1
ATOM 1436 O O . VAL A 1 185 ? 15.923 -6.430 0.422 1.00 67.25 185 VAL A O 1
ATOM 1439 N N . LEU A 1 186 ? 16.203 -7.356 -1.601 1.00 68.75 186 LEU A N 1
ATOM 1440 C CA . LEU A 1 186 ? 15.870 -6.147 -2.356 1.00 68.75 186 LEU A CA 1
ATOM 1441 C C . LEU A 1 186 ? 14.411 -6.156 -2.814 1.00 68.75 186 LEU A C 1
ATOM 1443 O O . LEU A 1 186 ? 13.953 -7.116 -3.433 1.00 68.75 186 LEU A O 1
ATOM 1447 N N . ASN A 1 187 ? 13.707 -5.051 -2.573 1.00 74.38 187 ASN A N 1
ATOM 1448 C CA . ASN A 1 187 ? 12.441 -4.749 -3.228 1.00 74.38 187 ASN A CA 1
ATOM 1449 C C . ASN A 1 187 ? 12.719 -3.919 -4.487 1.00 74.38 187 ASN A C 1
ATOM 1451 O O . ASN A 1 187 ? 13.109 -2.758 -4.376 1.00 74.38 187 ASN A O 1
ATOM 1455 N N . PHE A 1 188 ? 12.443 -4.479 -5.663 1.00 82.25 188 PHE A N 1
ATOM 1456 C CA . PHE A 1 188 ? 12.463 -3.775 -6.948 1.00 82.25 188 PHE A CA 1
ATOM 1457 C C . PHE A 1 188 ? 11.034 -3.601 -7.471 1.00 82.25 188 PHE A C 1
ATOM 1459 O O . PHE A 1 188 ? 10.277 -4.571 -7.536 1.00 82.25 188 PHE A O 1
ATOM 1466 N N . CYS A 1 189 ? 10.667 -2.388 -7.888 1.00 84.00 189 CYS A N 1
ATOM 1467 C CA . CYS A 1 189 ? 9.440 -2.148 -8.647 1.00 84.00 189 CYS A CA 1
ATOM 1468 C C . CYS A 1 189 ? 9.728 -1.219 -9.831 1.00 84.00 189 CYS A C 1
ATOM 1470 O O . CYS A 1 189 ? 10.218 -0.105 -9.641 1.00 84.00 189 CYS A O 1
ATOM 1472 N N . TRP A 1 190 ? 9.377 -1.662 -11.038 1.00 87.75 190 TRP A N 1
ATOM 1473 C CA . TRP A 1 190 ? 9.387 -0.852 -12.256 1.00 87.75 190 TRP A CA 1
ATOM 1474 C C . TRP A 1 190 ? 7.949 -0.524 -12.647 1.00 87.75 190 TRP A C 1
ATOM 1476 O O . TRP A 1 190 ? 7.127 -1.417 -12.842 1.00 87.75 190 TRP A O 1
ATOM 1486 N N . TYR A 1 191 ? 7.655 0.766 -12.763 1.00 87.00 191 TYR A N 1
ATOM 1487 C CA . TYR A 1 191 ? 6.403 1.276 -13.296 1.00 87.00 191 TYR A CA 1
ATOM 1488 C C . TYR A 1 191 ? 6.599 1.678 -14.758 1.00 87.00 191 TYR A C 1
ATOM 1490 O O . TYR A 1 191 ? 7.448 2.522 -15.059 1.00 87.00 191 TYR A O 1
ATOM 1498 N N . THR A 1 192 ? 5.791 1.108 -15.647 1.00 87.69 192 THR A N 1
ATOM 1499 C CA . THR A 1 192 ? 5.820 1.360 -17.093 1.00 87.69 192 THR A CA 1
ATOM 1500 C C . THR A 1 192 ? 4.454 1.865 -17.544 1.00 87.69 192 THR A C 1
ATOM 1502 O O . THR A 1 192 ? 3.444 1.218 -17.266 1.00 87.69 192 THR A O 1
ATOM 1505 N N . ASN A 1 193 ? 4.404 2.989 -18.260 1.00 88.75 193 ASN A N 1
ATOM 1506 C CA . ASN A 1 193 ? 3.204 3.358 -19.008 1.00 88.75 193 ASN A CA 1
ATOM 1507 C C . ASN A 1 193 ? 3.017 2.399 -20.189 1.00 88.75 193 ASN A C 1
ATOM 1509 O O . ASN A 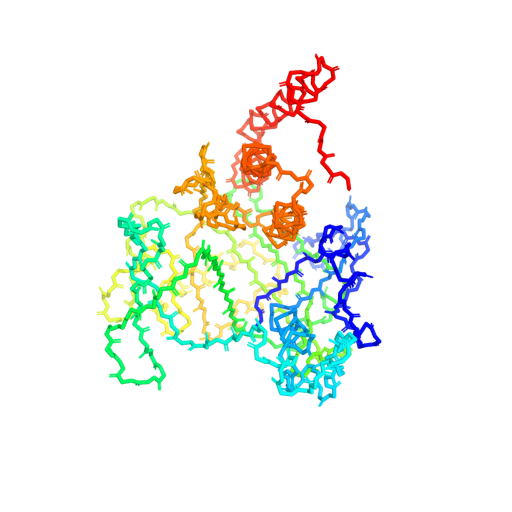1 193 ? 3.954 2.163 -20.948 1.00 88.75 193 ASN A O 1
ATOM 1513 N N . VAL A 1 194 ? 1.800 1.894 -20.390 1.00 88.69 194 VAL A N 1
ATOM 1514 C CA . VAL A 1 194 ? 1.452 1.075 -21.561 1.00 88.69 194 VAL A CA 1
ATOM 1515 C C . VAL A 1 194 ? 0.144 1.570 -22.188 1.00 88.69 194 VAL A C 1
ATOM 1517 O O . VAL A 1 194 ? -0.720 2.071 -21.462 1.00 88.69 194 VAL A O 1
ATOM 1520 N N . PRO A 1 195 ? -0.040 1.452 -23.518 1.00 89.44 195 PRO A N 1
ATOM 1521 C CA . PRO A 1 195 ? -1.317 1.759 -24.156 1.00 89.44 195 PRO A CA 1
ATOM 1522 C C . PRO A 1 195 ? -2.447 0.900 -23.578 1.00 89.44 195 PRO A C 1
ATOM 1524 O O . PRO A 1 195 ? -2.251 -0.285 -23.315 1.00 89.44 195 PRO A O 1
ATOM 1527 N N . VAL A 1 196 ? -3.652 1.465 -23.444 1.00 87.94 196 VAL A N 1
ATOM 1528 C CA . VAL A 1 196 ? -4.822 0.736 -22.912 1.00 87.94 196 VAL A CA 1
ATOM 1529 C C . VAL A 1 196 ? -5.128 -0.514 -23.748 1.00 87.94 196 VAL A C 1
ATOM 1531 O O . VAL A 1 196 ? -5.373 -1.575 -23.185 1.00 87.94 196 VAL A O 1
ATOM 1534 N N . ALA A 1 197 ? -4.997 -0.427 -25.076 1.00 92.94 197 ALA A N 1
ATOM 1535 C CA . ALA A 1 197 ? -5.148 -1.562 -25.993 1.00 92.94 197 ALA A CA 1
ATOM 1536 C C . ALA A 1 197 ? -4.128 -2.701 -25.759 1.00 92.94 197 ALA A C 1
ATOM 1538 O O . ALA A 1 197 ? -4.382 -3.842 -26.131 1.00 92.94 197 ALA A O 1
ATOM 1539 N N . SER A 1 198 ? -2.989 -2.420 -25.115 1.00 92.12 198 SER A N 1
ATOM 1540 C CA . SER A 1 198 ? -1.987 -3.432 -24.761 1.00 92.12 198 SER A CA 1
ATOM 1541 C C . SER A 1 198 ? -2.292 -4.144 -23.438 1.00 92.12 198 SER A C 1
ATOM 1543 O O . SER A 1 198 ? -1.698 -5.190 -23.174 1.00 92.12 198 SER A O 1
ATOM 1545 N N . LEU A 1 199 ? -3.192 -3.616 -22.596 1.00 92.31 199 LEU A N 1
ATOM 1546 C CA . LEU A 1 199 ? -3.434 -4.146 -21.248 1.00 92.31 199 LEU A CA 1
ATOM 1547 C C . LEU A 1 199 ? -3.992 -5.569 -21.259 1.00 92.31 199 LEU A C 1
ATOM 1549 O O . LEU A 1 199 ? -3.520 -6.391 -20.480 1.00 92.31 199 LEU A O 1
ATOM 1553 N N . ASP A 1 200 ? -4.932 -5.889 -22.149 1.00 93.94 200 ASP A N 1
ATOM 1554 C CA . ASP A 1 200 ? -5.500 -7.242 -22.238 1.00 93.94 200 ASP A CA 1
ATOM 1555 C C . ASP A 1 200 ? -4.434 -8.271 -22.635 1.00 93.94 200 ASP A C 1
ATOM 1557 O O . ASP A 1 200 ? -4.350 -9.352 -22.051 1.00 93.94 200 ASP A O 1
ATOM 1561 N N . ASN A 1 201 ? -3.549 -7.899 -23.565 1.00 95.62 201 ASN A N 1
ATOM 1562 C CA . ASN A 1 201 ? -2.411 -8.721 -23.960 1.00 95.62 201 ASN A CA 1
ATOM 1563 C C . ASN A 1 201 ? -1.395 -8.901 -22.816 1.00 95.62 201 ASN A C 1
ATOM 1565 O O . ASN A 1 201 ? -0.862 -9.995 -22.649 1.00 95.62 201 ASN A O 1
ATOM 1569 N N . ILE A 1 202 ? -1.122 -7.859 -22.027 1.00 94.81 202 ILE A N 1
ATOM 1570 C CA . ILE A 1 202 ? -0.128 -7.883 -20.939 1.00 94.81 202 ILE A CA 1
ATOM 1571 C C . ILE A 1 202 ? -0.653 -8.612 -19.691 1.00 94.81 202 ILE A C 1
ATOM 1573 O O . ILE A 1 202 ? 0.089 -9.366 -19.068 1.00 94.81 202 ILE A O 1
ATOM 1577 N N . MET A 1 203 ? -1.928 -8.420 -19.341 1.00 95.50 203 MET A N 1
ATOM 1578 C CA . MET A 1 203 ? -2.554 -8.949 -18.119 1.00 95.50 203 MET A CA 1
ATOM 1579 C C . MET A 1 203 ? -3.165 -10.352 -18.281 1.00 95.50 203 MET A C 1
ATOM 1581 O O . MET A 1 203 ? -3.746 -10.885 -17.335 1.00 95.50 203 MET A O 1
ATOM 1585 N N . THR A 1 204 ? -3.039 -10.966 -19.457 1.00 97.00 204 THR A N 1
ATOM 1586 C CA . THR A 1 204 ? -3.434 -12.362 -19.696 1.00 97.00 204 THR A CA 1
ATOM 1587 C C . THR A 1 204 ? -2.307 -13.325 -19.314 1.00 97.00 204 THR A C 1
ATOM 1589 O O . THR A 1 204 ? -1.151 -13.104 -19.676 1.00 97.00 204 THR A O 1
ATOM 1592 N N . ASP A 1 205 ? -2.621 -14.393 -18.581 1.00 96.56 205 ASP A N 1
ATOM 1593 C CA . ASP A 1 205 ? -1.633 -15.374 -18.122 1.00 96.56 205 ASP A CA 1
ATOM 1594 C C . ASP A 1 205 ? -1.260 -16.437 -19.171 1.00 96.56 205 ASP A C 1
ATOM 1596 O O . ASP A 1 205 ? -1.745 -16.440 -20.303 1.00 96.56 205 ASP A O 1
ATOM 1600 N N . VAL A 1 206 ? -0.343 -17.330 -18.789 1.00 96.19 206 VAL A N 1
ATOM 1601 C CA . VAL A 1 206 ? 0.109 -18.484 -19.590 1.00 96.19 206 VAL A CA 1
ATOM 1602 C C . VAL A 1 206 ? -0.992 -19.484 -19.959 1.00 96.19 206 VAL A C 1
ATOM 1604 O O . VAL A 1 206 ? -0.813 -20.198 -20.941 1.00 96.19 206 VAL A O 1
ATOM 1607 N N . ASP A 1 207 ? -2.128 -19.497 -19.254 1.00 96.25 207 ASP A N 1
ATOM 1608 C CA . ASP A 1 207 ? -3.277 -20.365 -19.558 1.00 96.25 207 ASP A CA 1
ATOM 1609 C C . ASP A 1 207 ? -4.305 -19.651 -20.463 1.00 96.25 207 ASP A C 1
ATOM 1611 O O . ASP A 1 207 ? -5.357 -20.205 -20.778 1.00 96.25 207 ASP A O 1
ATOM 1615 N N . GLY A 1 208 ? -4.036 -18.401 -20.866 1.00 95.62 208 GLY A N 1
ATOM 1616 C CA . GLY A 1 208 ? -4.955 -17.573 -21.649 1.00 95.62 208 GLY A CA 1
ATOM 1617 C C . GLY A 1 208 ? -6.017 -16.842 -20.820 1.00 95.62 208 GLY A C 1
ATOM 1618 O O . GLY A 1 208 ? -6.919 -16.229 -21.391 1.00 95.62 208 GLY A O 1
ATOM 1619 N N . LYS A 1 209 ? -5.928 -16.846 -19.483 1.00 96.56 209 LYS A N 1
ATOM 1620 C CA . LYS A 1 209 ? -6.884 -16.151 -18.611 1.00 96.56 209 LYS A CA 1
ATOM 1621 C C . LYS A 1 209 ? -6.475 -14.693 -18.388 1.00 96.56 209 LYS A C 1
ATOM 1623 O O . LYS A 1 209 ? -5.403 -14.413 -17.855 1.00 96.56 209 LYS A O 1
ATOM 1628 N N . ARG A 1 210 ? -7.369 -13.750 -18.706 1.00 94.88 210 ARG A N 1
ATOM 1629 C CA . ARG A 1 210 ? -7.212 -12.324 -18.366 1.00 94.88 210 ARG A CA 1
ATOM 1630 C C . ARG A 1 210 ? -7.335 -12.093 -16.854 1.00 94.88 210 ARG A C 1
ATOM 1632 O O . ARG A 1 210 ? -8.341 -12.465 -16.247 1.00 94.88 210 ARG A O 1
ATOM 1639 N N . HIS A 1 211 ? -6.365 -11.403 -16.259 1.00 89.19 211 HIS A N 1
ATOM 1640 C CA . HIS A 1 211 ? -6.434 -10.879 -14.889 1.00 89.19 211 HIS A CA 1
ATOM 1641 C C . HIS A 1 211 ? -6.789 -9.389 -14.903 1.00 89.19 211 HIS A C 1
ATOM 1643 O O . HIS A 1 211 ? -6.484 -8.678 -15.857 1.00 89.19 211 HIS A O 1
ATOM 1649 N N . TYR A 1 212 ? -7.464 -8.899 -13.860 1.00 83.81 212 TYR A N 1
ATOM 1650 C CA . TYR A 1 212 ? -7.958 -7.512 -13.826 1.00 83.81 212 TYR A CA 1
ATOM 1651 C C . TYR A 1 212 ? -7.009 -6.539 -13.124 1.00 83.81 212 TYR A C 1
ATOM 1653 O O . TYR A 1 212 ? -6.799 -5.441 -13.631 1.00 83.81 212 TYR A O 1
ATOM 1661 N N . THR A 1 213 ? -6.390 -6.962 -12.018 1.00 80.38 213 THR A N 1
ATOM 1662 C CA . THR A 1 213 ? -5.561 -6.077 -11.177 1.00 80.38 213 THR A CA 1
ATOM 1663 C C . THR A 1 213 ? -4.169 -6.646 -10.904 1.00 80.38 213 THR A C 1
ATOM 1665 O O . THR A 1 213 ? -3.188 -5.919 -10.994 1.00 80.38 213 THR A O 1
ATOM 1668 N N . LYS A 1 214 ? -4.062 -7.949 -10.615 1.00 85.25 214 LYS A N 1
ATOM 1669 C CA . LYS A 1 214 ? -2.841 -8.627 -10.146 1.00 85.25 214 LYS A CA 1
ATOM 1670 C C . LYS A 1 214 ? -2.618 -9.887 -10.987 1.00 85.25 214 LYS A C 1
ATOM 1672 O O . LYS A 1 214 ? -3.446 -10.790 -10.940 1.00 85.25 214 LYS A O 1
ATOM 1677 N N . LEU A 1 215 ? -1.526 -9.941 -11.748 1.00 87.44 215 LEU A N 1
ATOM 1678 C CA . LEU A 1 215 ? -1.080 -11.121 -12.499 1.00 87.44 215 LEU A CA 1
ATOM 1679 C C . LEU A 1 215 ? 0.078 -11.760 -11.707 1.00 87.44 215 LEU A C 1
ATOM 1681 O O . LEU A 1 215 ? 1.160 -11.167 -11.653 1.00 87.44 215 LEU A O 1
ATOM 1685 N N . PRO A 1 216 ? -0.150 -12.890 -11.008 1.00 82.06 216 PRO A N 1
ATOM 1686 C CA . PRO A 1 216 ? 0.751 -13.362 -9.955 1.00 82.06 216 PRO A CA 1
ATOM 1687 C C . PRO A 1 216 ? 2.086 -13.947 -10.467 1.00 82.06 216 PRO A C 1
ATOM 1689 O O . PRO A 1 216 ? 2.231 -14.221 -11.663 1.00 82.06 216 PRO A O 1
ATOM 1692 N N . PRO A 1 217 ? 3.057 -14.177 -9.555 1.00 81.62 217 PRO A N 1
ATOM 1693 C CA . PRO A 1 217 ? 4.304 -14.882 -9.856 1.00 81.62 217 PRO A CA 1
ATOM 1694 C C . PRO A 1 217 ? 4.064 -16.194 -10.618 1.00 81.62 217 PRO A C 1
ATOM 1696 O O . PRO A 1 217 ? 3.092 -16.902 -10.357 1.00 81.62 217 PRO A O 1
ATOM 1699 N N . GLY A 1 218 ? 4.931 -16.506 -11.584 1.00 87.06 218 GLY A N 1
ATOM 1700 C CA . GLY A 1 218 ? 4.830 -17.708 -12.421 1.00 87.06 218 GLY A CA 1
ATOM 1701 C C . GLY A 1 218 ? 3.693 -17.705 -13.454 1.00 87.06 218 GLY A C 1
ATOM 1702 O O . GLY A 1 218 ? 3.581 -18.661 -14.217 1.00 87.06 218 GLY A O 1
ATOM 1703 N N . ARG A 1 219 ? 2.854 -16.657 -13.515 1.00 93.56 219 ARG A N 1
ATOM 1704 C CA . ARG A 1 219 ? 1.741 -16.556 -14.479 1.00 93.56 219 ARG A CA 1
ATOM 1705 C C . ARG A 1 219 ? 1.960 -15.568 -15.625 1.00 93.56 219 ARG A C 1
ATOM 1707 O O . ARG A 1 219 ? 1.250 -15.648 -16.624 1.00 93.56 219 ARG A O 1
ATOM 1714 N N . VAL A 1 220 ? 2.944 -14.674 -15.524 1.00 93.12 220 VAL A N 1
ATOM 1715 C CA . VAL A 1 220 ? 3.320 -13.751 -16.611 1.00 93.12 220 VAL A CA 1
ATOM 1716 C C . VAL A 1 220 ? 3.814 -14.540 -17.828 1.00 93.12 220 VAL A C 1
ATOM 1718 O O . VAL A 1 220 ? 4.704 -15.379 -17.696 1.00 93.12 220 VAL A O 1
ATOM 1721 N N . ARG A 1 221 ? 3.270 -14.271 -19.025 1.00 96.75 221 ARG A N 1
ATOM 1722 C CA . ARG A 1 221 ? 3.695 -14.987 -20.242 1.00 96.75 221 ARG A CA 1
ATOM 1723 C C . ARG A 1 221 ? 5.165 -14.687 -20.579 1.00 96.75 221 ARG A C 1
ATOM 1725 O O . ARG A 1 221 ? 5.528 -13.507 -20.610 1.00 96.75 221 ARG A O 1
ATOM 1732 N N . PRO A 1 222 ? 5.992 -15.701 -20.912 1.00 94.62 222 PRO A N 1
ATOM 1733 C CA . PRO A 1 222 ? 7.413 -15.506 -21.211 1.00 94.62 222 PRO A CA 1
ATOM 1734 C C . PRO A 1 222 ? 7.691 -14.454 -22.288 1.00 94.62 222 PRO A C 1
ATOM 1736 O O . PRO A 1 222 ? 8.642 -13.694 -22.153 1.00 94.62 222 PRO A O 1
ATOM 1739 N N . GLU A 1 223 ? 6.840 -14.353 -23.313 1.00 95.75 223 GLU A N 1
ATOM 1740 C CA . GLU A 1 223 ? 6.982 -13.360 -24.386 1.00 95.75 223 GLU A CA 1
ATOM 1741 C C . GLU A 1 223 ? 6.782 -11.916 -23.896 1.00 95.75 223 GLU A C 1
ATOM 1743 O O . GLU A 1 223 ? 7.570 -11.034 -24.233 1.00 95.75 223 GLU A O 1
ATOM 1748 N N . VAL A 1 224 ? 5.789 -11.676 -23.030 1.00 94.81 224 VAL A N 1
ATOM 1749 C CA . VAL A 1 224 ? 5.564 -10.356 -22.413 1.00 94.81 224 VAL A CA 1
ATOM 1750 C C . VAL A 1 224 ? 6.780 -9.965 -21.570 1.00 94.81 224 VAL A C 1
ATOM 1752 O O . VAL A 1 224 ? 7.262 -8.837 -21.665 1.00 94.81 224 VAL A O 1
ATOM 1755 N N . TRP A 1 225 ? 7.341 -10.910 -20.806 1.00 94.12 225 TRP A N 1
ATOM 1756 C CA . TRP A 1 225 ? 8.559 -10.656 -20.035 1.00 94.12 225 TRP A CA 1
ATOM 1757 C C . TRP A 1 225 ? 9.793 -10.459 -20.929 1.00 94.12 225 TRP A C 1
ATOM 1759 O O . TRP A 1 225 ? 10.592 -9.566 -20.667 1.00 94.12 225 TRP A O 1
ATOM 1769 N N . ARG A 1 226 ? 9.933 -11.210 -22.030 1.00 94.19 226 ARG A N 1
ATOM 1770 C CA . ARG A 1 226 ? 11.026 -11.053 -23.007 1.00 94.19 226 ARG A CA 1
ATOM 1771 C C . ARG A 1 226 ? 11.032 -9.656 -23.632 1.00 94.19 226 ARG A C 1
ATOM 1773 O O . ARG A 1 226 ? 12.092 -9.037 -23.699 1.00 94.19 226 ARG A O 1
ATOM 1780 N N . ILE A 1 227 ? 9.866 -9.148 -24.039 1.00 92.50 227 ILE A N 1
ATOM 1781 C CA . ILE A 1 227 ? 9.702 -7.781 -24.560 1.00 92.50 227 ILE A CA 1
ATOM 1782 C C . ILE A 1 227 ? 10.082 -6.753 -23.483 1.00 92.50 227 ILE A C 1
ATOM 1784 O O . ILE A 1 227 ? 10.885 -5.858 -23.741 1.00 92.50 227 ILE A O 1
ATOM 1788 N N . GLN A 1 228 ? 9.586 -6.923 -22.255 1.00 91.44 228 GLN A N 1
ATOM 1789 C CA . GLN A 1 228 ? 9.880 -6.023 -21.137 1.00 91.44 228 GLN A CA 1
ATOM 1790 C C . GLN A 1 228 ? 11.386 -5.992 -20.789 1.00 91.44 228 GLN A C 1
ATOM 1792 O O . GLN A 1 228 ? 11.951 -4.917 -20.583 1.00 91.44 228 GLN A O 1
ATOM 1797 N N . LYS A 1 229 ? 12.073 -7.146 -20.797 1.00 90.81 229 LYS A N 1
ATOM 1798 C CA . LYS A 1 229 ? 13.535 -7.234 -20.604 1.00 90.81 229 LYS A CA 1
ATOM 1799 C C . LYS A 1 229 ? 14.339 -6.667 -21.778 1.00 90.81 229 LYS A C 1
ATOM 1801 O O . LYS A 1 229 ? 15.446 -6.180 -21.563 1.00 90.81 229 LYS A O 1
ATOM 1806 N N . ALA A 1 230 ? 13.812 -6.702 -23.003 1.00 91.19 230 ALA A N 1
ATOM 1807 C CA . ALA A 1 230 ? 14.431 -6.028 -24.143 1.00 91.19 230 ALA A CA 1
ATOM 1808 C C . ALA A 1 230 ? 14.332 -4.498 -24.007 1.00 91.19 230 ALA A C 1
ATOM 1810 O O . ALA A 1 230 ? 15.342 -3.815 -24.160 1.00 91.19 230 ALA A O 1
ATOM 1811 N N . TYR A 1 231 ? 13.161 -3.969 -23.632 1.00 88.62 231 TYR A N 1
ATOM 1812 C CA . TYR A 1 231 ? 12.966 -2.531 -23.401 1.00 88.62 231 TYR A CA 1
ATOM 1813 C C . TYR A 1 231 ? 13.843 -2.003 -22.254 1.00 88.62 231 TYR A C 1
ATOM 1815 O O . TYR A 1 231 ? 14.469 -0.955 -22.387 1.00 88.62 231 TYR A O 1
ATOM 1823 N N . ALA A 1 232 ? 13.997 -2.776 -21.171 1.00 87.69 232 ALA A N 1
ATOM 1824 C CA . ALA A 1 232 ? 14.874 -2.428 -20.049 1.00 87.69 232 ALA A CA 1
ATOM 1825 C C . ALA A 1 232 ? 16.303 -2.045 -20.480 1.00 87.69 232 ALA A C 1
ATOM 1827 O O . ALA A 1 232 ? 16.870 -1.096 -19.941 1.00 87.69 232 ALA A O 1
ATOM 1828 N N . LYS A 1 233 ? 16.868 -2.753 -21.470 1.00 87.00 233 LYS A N 1
ATOM 1829 C CA . LYS A 1 233 ? 18.251 -2.573 -21.950 1.00 87.00 233 LYS A CA 1
ATOM 1830 C C . LYS A 1 233 ? 18.490 -1.260 -22.695 1.00 87.00 233 LYS A C 1
ATOM 1832 O O . LYS A 1 233 ? 19.640 -0.856 -22.813 1.00 87.00 233 LYS A O 1
ATOM 1837 N N . ALA A 1 234 ? 17.434 -0.598 -23.168 1.00 83.50 234 ALA A N 1
ATOM 1838 C CA . ALA A 1 234 ? 17.517 0.752 -23.724 1.00 83.50 234 ALA A CA 1
ATOM 1839 C C . ALA A 1 234 ? 17.421 1.847 -22.642 1.00 83.50 234 ALA A C 1
ATOM 1841 O O . ALA A 1 234 ? 17.872 2.967 -22.861 1.00 83.50 234 ALA A O 1
ATOM 1842 N N . LEU A 1 235 ? 16.840 1.526 -21.479 1.00 80.12 235 LEU A N 1
ATOM 1843 C CA . LEU A 1 235 ? 16.443 2.500 -20.460 1.00 80.12 235 LEU A CA 1
ATOM 1844 C C . LEU A 1 235 ? 17.407 2.618 -19.276 1.00 80.12 235 LEU A C 1
ATOM 1846 O O . LEU A 1 235 ? 17.596 3.714 -18.749 1.00 80.12 235 LEU A O 1
ATOM 1850 N N . PHE A 1 236 ? 17.956 1.499 -18.794 1.00 82.94 236 PHE A N 1
ATOM 1851 C CA . PHE A 1 236 ? 18.552 1.451 -17.457 1.00 82.94 236 PHE A CA 1
ATOM 1852 C C . PHE A 1 236 ? 20.060 1.198 -17.424 1.00 82.94 236 PHE A C 1
ATOM 1854 O O . PHE A 1 236 ? 20.606 0.408 -18.191 1.00 82.94 236 PHE A O 1
ATOM 1861 N N . ALA A 1 237 ? 20.708 1.808 -16.427 1.00 77.50 237 ALA A N 1
ATOM 1862 C CA . ALA A 1 237 ? 22.091 1.529 -16.055 1.00 77.50 237 ALA A CA 1
ATOM 1863 C C . ALA A 1 237 ? 22.301 0.039 -15.682 1.00 77.50 237 ALA A C 1
ATOM 1865 O O . ALA A 1 237 ? 21.380 -0.585 -15.134 1.00 77.50 237 ALA A O 1
ATOM 1866 N N . PRO A 1 238 ? 23.511 -0.526 -15.880 1.00 81.88 238 PRO A N 1
ATOM 1867 C CA . PRO A 1 238 ? 23.783 -1.955 -15.689 1.00 81.88 238 PRO A CA 1
ATOM 1868 C C . PRO A 1 238 ? 23.300 -2.590 -14.367 1.00 81.88 238 PRO A C 1
ATOM 1870 O O . PRO A 1 238 ? 22.756 -3.694 -14.443 1.00 81.88 238 PRO A O 1
ATOM 1873 N N . PRO A 1 239 ? 23.382 -1.935 -13.184 1.00 73.56 239 PRO A N 1
ATOM 1874 C CA . PRO A 1 239 ? 22.901 -2.525 -11.927 1.00 73.56 239 PRO A CA 1
ATOM 1875 C C . PRO A 1 239 ? 21.404 -2.863 -11.909 1.00 73.56 239 PRO A C 1
ATOM 1877 O O . PRO A 1 239 ? 20.987 -3.772 -11.201 1.00 73.56 239 PRO A O 1
ATOM 1880 N N . TYR A 1 240 ? 20.574 -2.165 -12.693 1.00 76.94 240 TYR A N 1
ATOM 1881 C CA . TYR A 1 240 ? 19.156 -2.511 -12.833 1.00 76.94 240 TYR A CA 1
ATOM 1882 C C . TYR A 1 240 ? 18.937 -3.656 -13.827 1.00 76.94 240 TYR A C 1
ATOM 1884 O O . TYR A 1 240 ? 18.038 -4.473 -13.634 1.00 76.94 240 TYR A O 1
ATOM 1892 N N . LEU A 1 241 ? 19.754 -3.734 -14.883 1.00 82.25 241 LEU A N 1
ATOM 1893 C CA . LEU A 1 241 ? 19.676 -4.808 -15.878 1.00 82.25 241 LEU A CA 1
ATOM 1894 C C . LEU A 1 241 ? 20.007 -6.164 -15.247 1.00 82.25 241 LEU A C 1
ATOM 1896 O O . LEU A 1 241 ? 19.321 -7.144 -15.523 1.00 82.25 241 LEU A O 1
ATOM 1900 N N . GLU A 1 242 ? 20.991 -6.197 -14.344 1.00 76.94 242 GLU A N 1
ATOM 1901 C CA . GLU A 1 242 ? 21.333 -7.371 -13.535 1.00 76.94 242 GLU A CA 1
ATOM 1902 C C . GLU A 1 242 ? 20.106 -7.929 -12.789 1.00 76.94 242 GLU A C 1
ATOM 1904 O O . GLU A 1 242 ? 19.819 -9.123 -12.860 1.00 76.94 242 GLU A O 1
ATOM 1909 N N . ILE A 1 243 ? 19.332 -7.057 -12.134 1.00 78.12 243 ILE A N 1
ATOM 1910 C CA . ILE A 1 243 ? 18.111 -7.420 -11.396 1.00 78.12 243 ILE A CA 1
ATOM 1911 C C . ILE A 1 243 ? 17.046 -7.950 -12.342 1.00 78.12 243 ILE A C 1
ATOM 1913 O O . ILE A 1 243 ? 16.449 -8.993 -12.091 1.00 78.12 243 ILE A O 1
ATOM 1917 N N . ILE A 1 244 ? 16.795 -7.215 -13.424 1.00 85.19 244 ILE A N 1
ATOM 1918 C CA . ILE A 1 244 ? 15.749 -7.532 -14.393 1.00 85.19 244 ILE A CA 1
ATOM 1919 C C . ILE A 1 244 ? 16.035 -8.886 -15.060 1.00 85.19 244 ILE A C 1
ATOM 1921 O O . ILE A 1 244 ? 15.110 -9.668 -15.269 1.00 85.19 244 ILE A O 1
ATOM 1925 N N . GLU A 1 245 ? 17.301 -9.225 -15.315 1.00 82.38 245 GLU A N 1
ATOM 1926 C CA . GLU A 1 245 ? 17.687 -10.557 -15.792 1.00 82.38 245 GLU A CA 1
ATOM 1927 C C . GLU A 1 245 ? 17.605 -11.638 -14.694 1.00 82.38 245 GLU A C 1
ATOM 1929 O O . GLU A 1 245 ? 17.171 -12.752 -14.994 1.00 82.38 245 GLU A O 1
ATOM 1934 N N . LYS A 1 246 ? 17.933 -11.318 -13.429 1.00 79.88 246 LYS A N 1
ATOM 1935 C CA . LYS A 1 246 ? 17.825 -12.231 -12.266 1.00 79.88 246 LYS A CA 1
ATOM 1936 C C . LYS A 1 246 ? 16.380 -12.464 -11.770 1.00 79.88 246 LYS A C 1
ATOM 1938 O O . LYS A 1 246 ? 16.150 -13.401 -11.003 1.00 79.88 246 LYS A O 1
ATOM 1943 N N . ILE A 1 247 ? 15.380 -11.686 -12.205 1.00 80.38 247 ILE A N 1
ATOM 1944 C CA . ILE A 1 247 ? 13.956 -11.934 -11.894 1.00 80.38 247 ILE A CA 1
ATOM 1945 C C . ILE A 1 247 ? 13.443 -13.145 -12.699 1.00 80.38 247 ILE A C 1
ATOM 1947 O O . ILE A 1 247 ? 12.975 -13.040 -13.836 1.00 80.38 247 ILE A O 1
ATOM 1951 N N . ALA A 1 248 ? 13.512 -14.317 -12.061 1.00 79.50 248 ALA A N 1
ATOM 1952 C CA . ALA A 1 248 ? 13.041 -15.593 -12.604 1.00 79.50 248 ALA A CA 1
ATOM 1953 C C . ALA A 1 248 ? 11.504 -15.730 -12.636 1.00 79.50 248 ALA A C 1
ATOM 1955 O O . ALA A 1 248 ? 10.966 -16.476 -13.448 1.00 79.50 248 ALA A O 1
ATOM 1956 N N . SER A 1 249 ? 10.791 -15.022 -11.754 1.00 81.19 249 SER A N 1
ATOM 1957 C CA . SER A 1 249 ? 9.332 -15.114 -11.614 1.00 81.19 249 SER A CA 1
ATOM 1958 C C . SER A 1 249 ? 8.714 -13.730 -11.352 1.00 81.19 249 SER A C 1
ATOM 1960 O O . SER A 1 249 ? 8.367 -13.420 -10.206 1.00 81.19 249 SER A O 1
ATOM 1962 N N . PRO A 1 250 ? 8.576 -12.879 -12.386 1.00 86.88 250 PRO A N 1
ATOM 1963 C CA . PRO A 1 250 ? 7.930 -11.576 -12.258 1.00 86.88 250 PRO A CA 1
ATOM 1964 C C . PRO A 1 250 ? 6.440 -11.716 -11.912 1.00 86.88 250 PRO A C 1
ATOM 1966 O O . PRO A 1 250 ? 5.809 -12.735 -12.196 1.00 86.88 250 PRO A O 1
ATOM 1969 N N . PHE A 1 251 ? 5.870 -10.653 -11.351 1.00 84.06 251 PHE A N 1
ATOM 1970 C CA . PHE A 1 251 ? 4.428 -10.447 -11.218 1.00 84.06 251 PHE A CA 1
ATOM 1971 C C . PHE A 1 251 ? 4.089 -9.036 -11.703 1.00 84.06 251 PHE A C 1
ATOM 1973 O O . PHE A 1 251 ? 4.933 -8.143 -11.613 1.00 84.06 251 PHE A O 1
ATOM 1980 N N . LEU A 1 252 ? 2.872 -8.825 -12.206 1.00 88.62 252 LEU A N 1
ATOM 1981 C CA . LEU A 1 252 ? 2.401 -7.503 -12.629 1.00 88.62 252 LEU A CA 1
ATOM 1982 C C . LEU A 1 252 ? 1.239 -7.046 -11.744 1.00 88.62 252 LEU A C 1
ATOM 1984 O O . LEU A 1 252 ? 0.406 -7.852 -11.322 1.00 88.62 252 LEU A O 1
ATOM 1988 N N . HIS A 1 253 ? 1.169 -5.741 -11.493 1.00 86.00 253 HIS A N 1
ATOM 1989 C CA . HIS A 1 253 ? 0.036 -5.102 -10.835 1.00 86.00 253 HIS A CA 1
ATOM 1990 C C . HIS A 1 253 ? -0.370 -3.863 -11.633 1.00 86.00 253 HIS A C 1
ATOM 1992 O O . HIS A 1 253 ? 0.455 -2.981 -11.873 1.00 86.00 253 HIS A O 1
ATOM 1998 N N . LEU A 1 254 ? -1.634 -3.789 -12.042 1.00 87.69 254 LEU A N 1
ATOM 1999 C CA . LEU A 1 254 ? -2.197 -2.595 -12.661 1.00 87.69 254 LEU A CA 1
ATOM 2000 C C . LEU A 1 254 ? -2.263 -1.483 -11.607 1.00 87.69 254 LEU A C 1
ATOM 2002 O O . LEU A 1 254 ? -2.727 -1.716 -10.491 1.00 87.69 254 LEU A O 1
ATOM 2006 N N . ILE A 1 255 ? -1.797 -0.278 -11.935 1.00 88.31 255 ILE A N 1
ATOM 2007 C CA . ILE A 1 255 ? -1.898 0.860 -11.016 1.00 88.31 255 ILE A CA 1
ATOM 2008 C C . ILE A 1 255 ? -3.305 1.444 -11.114 1.00 88.31 255 ILE A C 1
ATOM 2010 O O . ILE A 1 255 ? -3.605 2.240 -12.000 1.00 88.31 255 ILE A O 1
ATOM 2014 N N . THR A 1 256 ? -4.161 1.007 -10.197 1.00 85.31 256 THR A N 1
ATOM 2015 C CA . THR A 1 256 ? -5.487 1.569 -9.938 1.00 85.31 256 THR A CA 1
ATOM 2016 C C . THR A 1 256 ? -5.448 2.451 -8.695 1.00 85.31 256 THR A C 1
ATOM 2018 O O . THR A 1 256 ? -4.661 2.204 -7.782 1.00 85.31 256 THR A O 1
ATOM 2021 N N . ASP A 1 257 ? -6.334 3.436 -8.631 1.00 89.62 257 ASP A N 1
ATOM 2022 C CA . ASP A 1 257 ? -6.564 4.268 -7.453 1.00 89.62 257 ASP A CA 1
ATOM 2023 C C . ASP A 1 257 ? -8.068 4.511 -7.269 1.00 89.62 257 ASP A C 1
ATOM 2025 O O . ASP A 1 257 ? -8.850 4.353 -8.208 1.00 89.62 257 ASP A O 1
ATOM 2029 N N . TYR A 1 258 ? -8.479 4.826 -6.042 1.00 88.81 258 TYR A N 1
ATOM 2030 C CA . TYR A 1 258 ? -9.868 5.123 -5.689 1.00 88.81 258 TYR A CA 1
ATOM 2031 C C . TYR A 1 258 ? -9.904 5.935 -4.394 1.00 88.81 258 TYR A C 1
ATOM 2033 O O . TYR A 1 258 ? -9.082 5.721 -3.507 1.00 88.81 258 TYR A O 1
ATOM 2041 N N . SER A 1 259 ? -10.877 6.831 -4.248 1.00 91.50 259 SER A N 1
ATOM 2042 C CA . SER A 1 259 ? -11.163 7.502 -2.980 1.00 91.50 259 SER A CA 1
ATOM 2043 C C . SER A 1 259 ? -12.668 7.509 -2.772 1.00 91.50 259 SER A C 1
ATOM 2045 O O . SER A 1 259 ? -13.405 8.077 -3.579 1.00 91.50 259 SER A O 1
ATOM 2047 N N . SER A 1 260 ? -13.126 6.830 -1.721 1.00 88.19 260 SER A N 1
ATOM 2048 C CA . SER A 1 260 ? -14.547 6.756 -1.418 1.00 88.19 260 SER A CA 1
ATOM 2049 C C . SER A 1 260 ? -15.038 8.080 -0.826 1.00 88.19 260 SER A C 1
ATOM 2051 O O . SER A 1 260 ? -14.416 8.585 0.111 1.00 88.19 260 SER A O 1
ATOM 2053 N N . PRO A 1 261 ? -16.179 8.629 -1.285 1.00 88.06 261 PRO A N 1
ATOM 2054 C CA . PRO A 1 261 ? -16.805 9.785 -0.642 1.00 88.06 261 PRO A CA 1
ATOM 2055 C C . PRO A 1 261 ? -17.422 9.433 0.722 1.00 88.06 261 PRO A C 1
ATOM 2057 O O . PRO A 1 261 ? -17.861 10.330 1.434 1.00 88.06 261 PRO A O 1
ATOM 2060 N N . ARG A 1 262 ? -17.490 8.137 1.063 1.00 90.19 262 ARG A N 1
ATOM 2061 C CA . ARG A 1 262 ? -18.027 7.597 2.315 1.00 90.19 262 ARG A CA 1
ATOM 2062 C C . ARG A 1 262 ? -17.219 6.405 2.813 1.00 90.19 262 ARG A C 1
ATOM 2064 O O . ARG A 1 262 ? -16.802 5.560 2.020 1.00 90.19 262 ARG A O 1
ATOM 2071 N N . SER A 1 263 ? -17.068 6.312 4.125 1.00 92.50 263 SER A N 1
ATOM 2072 C CA . SER A 1 263 ? -16.381 5.226 4.827 1.00 92.50 263 SER A CA 1
ATOM 2073 C C . SER A 1 263 ? -17.223 4.603 5.943 1.00 92.50 263 SER A C 1
ATOM 2075 O O . SER A 1 263 ? -16.841 3.551 6.439 1.00 92.50 263 SER A O 1
ATOM 2077 N N . CYS A 1 264 ? -18.343 5.212 6.339 1.00 91.81 264 CYS A N 1
ATOM 2078 C CA . CYS A 1 264 ? -19.241 4.744 7.391 1.00 91.81 264 CYS A CA 1
ATOM 2079 C C . CYS A 1 264 ? -20.593 4.342 6.794 1.00 91.81 264 CYS A C 1
ATOM 2081 O O . CYS A 1 264 ? -21.246 5.122 6.098 1.00 91.81 264 CYS A O 1
ATOM 2083 N N . PHE A 1 265 ? -21.035 3.123 7.088 1.00 86.88 265 PHE A N 1
ATOM 2084 C CA . PHE A 1 265 ? -22.314 2.564 6.655 1.00 86.88 265 PHE A CA 1
ATOM 2085 C C . PHE A 1 265 ? -22.980 1.834 7.834 1.00 86.88 265 PHE A C 1
ATOM 2087 O O . PHE A 1 265 ? -22.386 1.691 8.906 1.00 86.88 265 PHE A O 1
ATOM 2094 N N . ALA A 1 266 ? -24.229 1.388 7.659 1.00 86.06 266 ALA A N 1
ATOM 2095 C CA . ALA A 1 266 ? -24.978 0.638 8.678 1.00 86.06 266 ALA A CA 1
ATOM 2096 C C . ALA A 1 266 ? -25.144 1.357 10.045 1.00 86.06 266 ALA A C 1
ATOM 2098 O O . ALA A 1 266 ? -25.389 0.706 11.059 1.00 86.06 266 ALA A O 1
ATOM 2099 N N . GLY A 1 267 ? -25.011 2.693 10.078 1.00 79.50 267 GLY A N 1
ATOM 2100 C CA . GLY A 1 267 ? -25.110 3.509 11.297 1.00 79.50 267 GLY A CA 1
ATOM 2101 C C . GLY A 1 267 ? -23.891 3.394 12.220 1.00 79.50 267 GLY A C 1
ATOM 2102 O O . GLY A 1 267 ? -24.057 3.190 13.417 1.00 79.50 267 GLY A O 1
ATOM 2103 N N . GLY A 1 268 ? -22.673 3.454 11.668 1.00 82.69 268 GLY A N 1
ATOM 2104 C CA . GLY A 1 268 ? -21.417 3.292 12.419 1.00 82.69 268 GLY A CA 1
ATOM 2105 C C . GLY A 1 268 ? -20.900 1.853 12.499 1.00 82.69 268 GLY A C 1
ATOM 2106 O O . GLY A 1 268 ? -19.785 1.633 12.960 1.00 82.69 268 GLY A O 1
ATOM 2107 N N . LYS A 1 269 ? -21.679 0.871 12.028 1.00 82.62 269 LYS A N 1
ATOM 2108 C CA . LYS A 1 269 ? -21.357 -0.559 12.165 1.00 82.62 269 LYS A CA 1
ATOM 2109 C C . LYS A 1 269 ? -20.464 -1.110 11.052 1.00 82.62 269 LYS A C 1
ATOM 2111 O O . LYS A 1 269 ? -19.740 -2.071 11.268 1.00 82.62 269 LYS A O 1
ATOM 2116 N N . VAL A 1 270 ? -20.476 -0.519 9.856 1.00 85.38 270 VAL A N 1
ATOM 2117 C CA . VAL A 1 270 ? -19.562 -0.897 8.761 1.00 85.38 270 VAL A CA 1
ATOM 2118 C C . VAL A 1 270 ? -18.605 0.257 8.507 1.00 85.38 270 VAL A C 1
ATOM 2120 O O . VAL A 1 270 ? -19.041 1.340 8.118 1.00 85.38 270 VAL A O 1
ATOM 2123 N N . LEU A 1 271 ? -17.309 0.007 8.697 1.00 89.62 271 LEU A N 1
ATOM 2124 C CA . LEU A 1 271 ? -16.251 1.010 8.602 1.00 89.62 271 LEU A CA 1
ATOM 2125 C C . LEU A 1 271 ? -15.212 0.592 7.554 1.00 89.62 271 LEU A C 1
ATOM 2127 O O . LEU A 1 271 ? -14.538 -0.427 7.694 1.00 89.62 271 LEU A O 1
ATOM 2131 N N . LEU A 1 272 ? -15.048 1.388 6.499 1.00 86.62 272 LEU A N 1
ATOM 2132 C CA . LEU A 1 272 ? -13.982 1.199 5.517 1.00 86.62 272 LEU A CA 1
ATOM 2133 C C . LEU A 1 272 ? -12.690 1.850 6.024 1.00 86.62 272 LEU A C 1
ATOM 2135 O O . LEU A 1 272 ? -12.651 3.043 6.320 1.00 86.62 272 LEU A O 1
ATOM 2139 N N . VAL A 1 273 ? -11.606 1.076 6.078 1.00 88.00 273 VAL A N 1
ATOM 2140 C CA . VAL A 1 273 ? -10.284 1.519 6.555 1.00 88.00 273 VAL A CA 1
ATOM 2141 C C . VAL A 1 273 ? -9.180 1.183 5.551 1.00 88.00 273 VAL A C 1
ATOM 2143 O O . VAL A 1 273 ? -9.371 0.352 4.664 1.00 88.00 273 VAL A O 1
ATOM 2146 N N . GLY A 1 274 ? -8.020 1.842 5.665 1.00 84.31 274 GLY A N 1
ATOM 2147 C CA . GLY A 1 274 ? -6.889 1.622 4.757 1.00 84.31 274 GLY A CA 1
ATOM 2148 C C . GLY A 1 274 ? -7.268 1.815 3.282 1.00 84.31 274 GLY A C 1
ATOM 2149 O O . GLY A 1 274 ? -8.015 2.737 2.944 1.00 84.31 274 GLY A O 1
ATOM 2150 N N . ASP A 1 275 ? -6.771 0.932 2.413 1.00 83.69 275 ASP A N 1
ATOM 2151 C CA . ASP A 1 275 ? -7.040 0.980 0.970 1.00 83.69 275 ASP A CA 1
ATOM 2152 C C . ASP A 1 275 ? -8.504 0.647 0.600 1.00 83.69 275 ASP A C 1
ATOM 2154 O O . ASP A 1 275 ? -8.948 1.007 -0.488 1.00 83.69 275 ASP A O 1
ATOM 2158 N N . ALA A 1 276 ? -9.290 0.032 1.498 1.00 81.31 276 ALA A N 1
ATOM 2159 C CA . ALA A 1 276 ? -10.720 -0.219 1.267 1.00 81.31 276 ALA A CA 1
ATOM 2160 C C . ALA A 1 276 ? -11.569 1.066 1.336 1.00 81.31 276 ALA A C 1
ATOM 2162 O O . ALA A 1 276 ? -12.629 1.139 0.720 1.00 81.31 276 ALA A O 1
ATOM 2163 N N . SER A 1 277 ? -11.099 2.090 2.058 1.00 87.25 277 SER A N 1
ATOM 2164 C CA . SER A 1 277 ? -11.682 3.440 2.030 1.00 87.25 277 SER A CA 1
ATOM 2165 C C . SER A 1 277 ? -11.102 4.281 0.894 1.00 87.25 277 SER A C 1
ATOM 2167 O O . SER A 1 277 ? -11.827 4.993 0.198 1.00 87.25 277 SER A O 1
ATOM 2169 N N . THR A 1 278 ? -9.782 4.238 0.714 1.00 88.19 278 THR A N 1
ATOM 2170 C CA . THR A 1 278 ? -9.079 5.037 -0.293 1.00 88.19 278 THR A CA 1
ATOM 2171 C C . THR A 1 278 ? -7.814 4.308 -0.738 1.00 88.19 278 THR A C 1
ATOM 2173 O O . THR A 1 278 ? -6.809 4.321 -0.029 1.00 88.19 278 THR A O 1
ATOM 2176 N N . LEU A 1 279 ? -7.852 3.697 -1.921 1.00 86.44 279 LEU A N 1
ATOM 2177 C CA . LEU A 1 279 ? -6.699 3.061 -2.551 1.00 86.44 279 LEU A CA 1
ATOM 2178 C C . LEU A 1 279 ? -5.779 4.138 -3.139 1.00 86.44 279 LEU A C 1
ATOM 2180 O O . LEU A 1 279 ? -6.124 4.815 -4.114 1.00 86.44 279 LEU A O 1
ATOM 2184 N N . LEU A 1 280 ? -4.594 4.290 -2.550 1.00 87.75 280 LEU A N 1
ATOM 2185 C CA . LEU A 1 280 ? -3.584 5.244 -3.009 1.00 87.75 280 LEU A CA 1
ATOM 2186 C C . LEU A 1 280 ? -2.756 4.684 -4.168 1.00 87.75 280 LEU A C 1
ATOM 2188 O O . LEU A 1 280 ? -2.414 3.502 -4.190 1.00 87.75 280 LEU A O 1
ATOM 2192 N N . ARG A 1 281 ? -2.280 5.561 -5.063 1.00 87.69 281 ARG A N 1
ATOM 2193 C CA . ARG A 1 281 ? -1.155 5.183 -5.929 1.00 87.69 281 ARG A CA 1
ATOM 2194 C C . ARG A 1 281 ? 0.106 4.969 -5.077 1.00 87.69 281 ARG A C 1
ATOM 2196 O O . ARG A 1 281 ? 0.425 5.814 -4.233 1.00 87.69 281 ARG A O 1
ATOM 2203 N N . PRO A 1 282 ? 0.896 3.910 -5.321 1.00 81.69 282 PRO A N 1
ATOM 2204 C CA . PRO A 1 282 ? 2.003 3.522 -4.440 1.00 81.69 282 PRO A 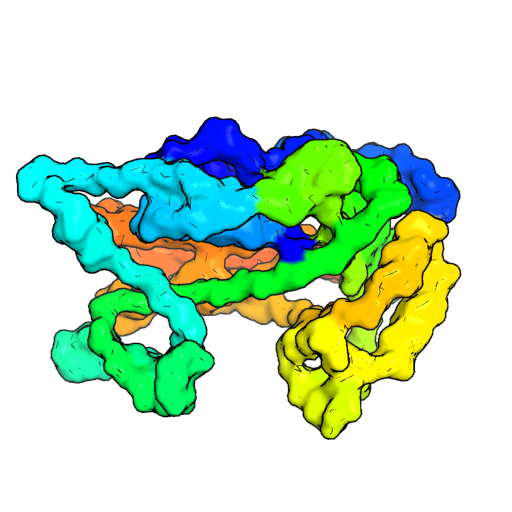CA 1
ATOM 2205 C C . PRO A 1 282 ? 3.195 4.497 -4.433 1.00 81.69 282 PRO A C 1
ATOM 2207 O O . PRO A 1 282 ? 4.060 4.395 -3.566 1.00 81.69 282 PRO A O 1
ATOM 2210 N N . HIS A 1 283 ? 3.236 5.476 -5.344 1.00 82.81 283 HIS A N 1
ATOM 2211 C CA . HIS A 1 283 ? 4.356 6.404 -5.579 1.00 82.81 283 HIS A CA 1
ATOM 2212 C C . HIS A 1 283 ? 4.806 7.246 -4.371 1.00 82.81 283 HIS A C 1
ATOM 2214 O O . HIS A 1 283 ? 5.895 7.810 -4.396 1.00 82.81 283 HIS A O 1
ATOM 2220 N N . ILE A 1 284 ? 3.981 7.353 -3.324 1.00 81.00 284 ILE A N 1
ATOM 2221 C CA . ILE A 1 284 ? 4.311 8.071 -2.077 1.00 81.00 284 ILE A CA 1
ATOM 2222 C C . ILE A 1 284 ? 4.559 7.143 -0.873 1.00 81.00 284 ILE A C 1
ATOM 2224 O O . ILE A 1 284 ? 4.860 7.636 0.218 1.00 81.00 284 ILE A O 1
ATOM 2228 N N . ALA A 1 285 ? 4.442 5.820 -1.069 1.00 76.12 285 ALA A N 1
ATOM 2229 C CA . ALA A 1 285 ? 4.604 4.767 -0.062 1.00 76.12 285 ALA A CA 1
ATOM 2230 C C . ALA A 1 285 ? 3.847 5.059 1.253 1.00 76.12 285 ALA A C 1
ATOM 2232 O O . ALA A 1 285 ? 4.447 5.105 2.327 1.00 76.12 285 ALA A O 1
ATOM 2233 N N . PHE A 1 286 ? 2.537 5.331 1.152 1.00 80.19 286 PHE A N 1
ATOM 2234 C CA . PHE A 1 286 ? 1.754 5.927 2.246 1.00 80.19 286 PHE A CA 1
ATOM 2235 C C . PHE A 1 286 ? 0.522 5.120 2.707 1.00 80.19 286 PHE A C 1
ATOM 2237 O O . PHE A 1 286 ? -0.002 5.433 3.772 1.00 80.19 286 PHE A O 1
ATOM 2244 N N . SER A 1 287 ? 0.074 4.073 1.994 1.00 77.44 287 SER A N 1
ATOM 2245 C CA . SER A 1 287 ? -1.140 3.311 2.369 1.00 77.44 287 SER A CA 1
ATOM 2246 C C . SER A 1 287 ? -1.086 2.731 3.784 1.00 77.44 287 SER A C 1
ATOM 2248 O O . SER A 1 287 ? -2.042 2.864 4.535 1.00 77.44 287 SER A O 1
ATOM 2250 N N . THR A 1 288 ? 0.054 2.184 4.213 1.00 78.19 288 THR A N 1
ATOM 2251 C CA . THR A 1 288 ? 0.242 1.672 5.584 1.00 78.19 288 THR A CA 1
ATOM 2252 C C . THR A 1 288 ? 0.149 2.775 6.642 1.00 78.19 288 THR A C 1
ATOM 2254 O O . THR A 1 288 ? -0.330 2.539 7.747 1.00 78.19 288 THR A O 1
ATOM 2257 N N . ASN A 1 289 ? 0.564 3.997 6.302 1.00 83.38 289 ASN A N 1
ATOM 2258 C CA . ASN A 1 289 ? 0.467 5.156 7.186 1.00 83.38 289 ASN A CA 1
ATOM 2259 C C . ASN A 1 289 ? -0.973 5.682 7.270 1.00 83.38 289 ASN A C 1
ATOM 2261 O O . ASN A 1 289 ? -1.449 5.987 8.356 1.00 83.38 289 ASN A O 1
ATOM 2265 N N . GLN A 1 290 ? -1.688 5.713 6.141 1.00 87.50 290 GLN A N 1
ATOM 2266 C CA . GLN A 1 290 ? -3.130 5.965 6.109 1.00 87.50 290 GLN A CA 1
ATOM 2267 C C . GLN A 1 290 ? -3.891 4.908 6.928 1.00 87.50 290 GLN A C 1
ATOM 2269 O O . GLN A 1 290 ? -4.729 5.261 7.748 1.00 87.50 290 GLN A O 1
ATOM 2274 N N . ALA A 1 291 ? -3.562 3.623 6.774 1.00 83.69 291 ALA A N 1
ATOM 2275 C CA . ALA A 1 291 ? -4.165 2.544 7.551 1.00 83.69 291 ALA A CA 1
ATOM 2276 C C . ALA A 1 291 ? -3.932 2.721 9.062 1.00 83.69 291 ALA A C 1
ATOM 2278 O O . ALA A 1 291 ? -4.892 2.647 9.819 1.00 83.69 291 ALA A O 1
ATOM 2279 N N . ALA A 1 292 ? -2.706 3.038 9.500 1.00 84.81 292 ALA A N 1
ATOM 2280 C CA . ALA A 1 292 ? -2.412 3.316 10.910 1.00 84.81 292 ALA A CA 1
ATOM 2281 C C . ALA A 1 292 ? -3.197 4.526 11.460 1.00 84.81 292 ALA A C 1
ATOM 2283 O O . ALA A 1 292 ? -3.742 4.446 12.561 1.00 84.81 292 ALA A O 1
ATOM 2284 N N . TYR A 1 293 ? -3.325 5.606 10.679 1.00 87.94 293 TYR A N 1
ATOM 2285 C CA . TYR A 1 293 ? -4.159 6.760 11.039 1.00 87.94 293 TYR A CA 1
ATOM 2286 C C . TYR A 1 293 ? -5.645 6.377 11.165 1.00 87.94 293 TYR A C 1
ATOM 2288 O O . TYR A 1 293 ? -6.298 6.729 12.146 1.00 87.94 293 TYR A O 1
ATOM 2296 N N . HIS A 1 294 ? -6.175 5.581 10.226 1.00 90.81 294 HIS A N 1
ATOM 2297 C CA . HIS A 1 294 ? -7.557 5.092 10.285 1.00 90.81 294 HIS A CA 1
ATOM 2298 C C . HIS A 1 294 ? -7.770 4.167 11.499 1.00 90.81 294 HIS A C 1
ATOM 2300 O O . HIS A 1 294 ? -8.817 4.250 12.137 1.00 90.81 294 HIS A O 1
ATOM 2306 N N . THR A 1 295 ? -6.789 3.337 11.874 1.00 88.06 295 THR A N 1
ATOM 2307 C CA . THR A 1 295 ? -6.838 2.528 13.106 1.00 88.06 295 THR A CA 1
ATOM 2308 C C . THR A 1 295 ? -6.897 3.407 14.357 1.00 88.06 295 THR A C 1
ATOM 2310 O O . THR A 1 295 ? -7.733 3.152 15.217 1.00 88.06 295 THR A O 1
ATOM 2313 N N . SER A 1 296 ? -6.086 4.470 14.439 1.00 89.88 296 SER A N 1
ATOM 2314 C CA . SER A 1 296 ? -6.112 5.429 15.560 1.00 89.88 296 SER A CA 1
ATOM 2315 C C . SER A 1 296 ? -7.474 6.123 15.701 1.00 89.88 296 SER A C 1
ATOM 2317 O O . SER A 1 296 ? -8.046 6.169 16.787 1.00 89.88 296 SER A O 1
ATOM 2319 N N . LEU A 1 297 ? -8.063 6.585 14.590 1.00 91.25 297 LEU A N 1
ATOM 2320 C CA . LEU A 1 297 ? -9.427 7.128 14.604 1.00 91.25 297 LEU A CA 1
ATOM 2321 C C . LEU A 1 297 ? -10.465 6.073 15.014 1.00 91.25 297 LEU A C 1
ATOM 2323 O O . LEU A 1 297 ? -11.413 6.391 15.724 1.00 91.25 297 LEU A O 1
ATOM 2327 N N . THR A 1 298 ? -10.295 4.819 14.585 1.00 92.00 298 THR A N 1
ATOM 2328 C CA . THR A 1 298 ? -11.224 3.724 14.910 1.00 92.00 298 THR A CA 1
ATOM 2329 C C . THR A 1 298 ? -11.149 3.321 16.383 1.00 92.00 298 THR A C 1
ATOM 2331 O O . THR A 1 298 ? -12.189 3.026 16.959 1.00 92.00 298 THR A O 1
ATOM 2334 N N . GLU A 1 299 ? -9.978 3.388 17.027 1.00 89.69 299 GLU A N 1
ATOM 2335 C CA . GLU A 1 299 ? -9.886 3.283 18.491 1.00 89.69 299 GLU A CA 1
ATOM 2336 C C . GLU A 1 299 ? -10.739 4.370 19.156 1.00 89.69 299 GLU A C 1
ATOM 2338 O O . GLU A 1 299 ? -11.625 4.038 19.937 1.00 89.69 299 GLU A O 1
ATOM 2343 N N . LYS A 1 300 ? -10.545 5.641 18.775 1.00 90.06 300 LYS A N 1
ATOM 2344 C CA . LYS A 1 300 ? -11.278 6.790 19.335 1.00 90.06 300 LYS A CA 1
ATOM 2345 C C . LYS A 1 300 ? -12.799 6.715 19.118 1.00 90.06 300 LYS A C 1
ATOM 2347 O O . LYS A 1 300 ? -13.570 7.206 19.936 1.00 90.06 300 LYS A O 1
ATOM 2352 N N . LEU A 1 301 ? -13.255 6.080 18.038 1.00 90.06 301 LEU A N 1
ATOM 2353 C CA . LEU A 1 301 ? -14.675 5.776 17.823 1.00 90.06 301 LEU A CA 1
ATOM 2354 C C . LEU A 1 301 ? -15.175 4.672 18.776 1.00 90.06 301 LEU A C 1
ATOM 2356 O O . LEU A 1 301 ? -16.259 4.789 19.339 1.00 90.06 301 LEU A O 1
ATOM 2360 N N . VAL A 1 302 ? -14.386 3.614 18.986 1.00 89.00 302 VAL A N 1
ATOM 2361 C CA . VAL A 1 302 ? -14.733 2.486 19.873 1.00 89.00 302 VAL A CA 1
ATOM 2362 C C . VAL A 1 302 ? -14.679 2.873 21.360 1.00 89.00 302 VAL A C 1
ATOM 2364 O O . VAL A 1 302 ? -15.466 2.350 22.146 1.00 89.00 302 VAL A O 1
ATOM 2367 N N . THR A 1 303 ? -13.811 3.808 21.759 1.00 88.94 303 THR A N 1
ATOM 2368 C CA . THR A 1 303 ? -13.764 4.371 23.124 1.00 88.94 303 THR A CA 1
ATOM 2369 C C . THR A 1 303 ? -14.836 5.434 23.389 1.00 88.94 303 THR A C 1
ATOM 2371 O O . THR A 1 303 ? -15.031 5.818 24.542 1.00 88.94 303 THR A O 1
ATOM 2374 N N . GLY A 1 304 ? -15.546 5.904 22.356 1.00 89.56 304 GLY A N 1
ATOM 2375 C CA . GLY A 1 304 ? -16.550 6.968 22.464 1.00 89.56 304 GLY A CA 1
ATOM 2376 C C . GLY A 1 304 ? -15.980 8.394 22.505 1.00 89.56 304 GLY A C 1
ATOM 2377 O O . GLY A 1 304 ? -16.710 9.327 22.828 1.00 89.56 304 GLY A O 1
ATOM 2378 N N . GLU A 1 305 ? -14.700 8.581 22.168 1.00 92.44 305 GLU A N 1
ATOM 2379 C CA . GLU A 1 305 ? -14.063 9.899 22.000 1.00 92.44 305 GLU A CA 1
ATOM 2380 C C . GLU A 1 305 ? -14.478 10.607 20.695 1.00 92.44 305 GLU A C 1
ATOM 2382 O O . GLU A 1 305 ? -14.313 11.821 20.579 1.00 92.44 305 GLU A O 1
ATOM 2387 N N . LEU A 1 306 ? -14.992 9.863 19.709 1.00 92.00 306 LEU A N 1
ATOM 2388 C CA . LEU A 1 306 ? -15.516 10.373 18.438 1.00 92.00 306 LEU A CA 1
ATOM 2389 C C . LEU A 1 306 ? -16.884 9.765 18.123 1.00 92.00 306 LEU A C 1
ATOM 2391 O O . LEU A 1 306 ? -17.106 8.573 18.333 1.00 92.00 306 LEU A O 1
ATOM 2395 N N . THR A 1 307 ? -17.770 10.551 17.511 1.00 92.25 307 THR A N 1
ATOM 2396 C CA . THR A 1 307 ? -18.960 10.012 16.837 1.00 92.25 307 THR A CA 1
ATOM 2397 C C . THR A 1 307 ? -18.604 9.358 15.495 1.00 92.25 307 THR A C 1
ATOM 2399 O O . THR A 1 307 ? -17.561 9.633 14.895 1.00 92.25 307 THR A O 1
ATOM 2402 N N . ALA A 1 308 ? -19.497 8.507 14.977 1.00 91.25 308 ALA A N 1
ATOM 2403 C CA . ALA A 1 308 ? -19.315 7.857 13.676 1.00 91.25 308 ALA A CA 1
ATOM 2404 C C . ALA A 1 308 ? -19.219 8.862 12.506 1.00 91.25 308 ALA A C 1
ATOM 2406 O O . ALA A 1 308 ? -18.506 8.601 11.534 1.00 91.25 308 ALA A O 1
ATOM 2407 N N . ASP A 1 309 ? -19.877 10.019 12.622 1.00 90.88 309 ASP A N 1
ATOM 2408 C CA . ASP A 1 309 ? -19.848 11.086 11.616 1.00 90.88 309 ASP A CA 1
ATOM 2409 C C . ASP A 1 309 ? -18.518 11.859 11.659 1.00 90.88 309 ASP A C 1
ATOM 2411 O O . ASP A 1 309 ? -17.914 12.120 10.618 1.00 90.88 309 ASP A O 1
ATOM 2415 N N . GLU A 1 310 ? -17.994 12.170 12.851 1.00 92.06 310 GLU A N 1
ATOM 2416 C CA . GLU A 1 310 ? -16.665 12.784 13.014 1.00 92.06 310 GLU A CA 1
ATOM 2417 C C . GLU A 1 310 ? -15.531 11.842 12.591 1.00 92.06 310 GLU A C 1
ATOM 2419 O O . GLU A 1 310 ? -14.500 12.295 12.077 1.00 92.06 310 GLU A O 1
ATOM 2424 N N . TRP A 1 311 ? -15.718 10.535 12.788 1.00 94.06 311 TRP A N 1
ATOM 2425 C CA . TRP A 1 311 ? -14.836 9.495 12.270 1.00 94.06 311 TRP A CA 1
ATOM 2426 C C . TRP A 1 311 ? -14.879 9.444 10.737 1.00 94.06 311 TRP A C 1
ATOM 2428 O O . TRP A 1 311 ? -13.825 9.548 10.104 1.00 94.06 311 TRP A O 1
ATOM 2438 N N . GLU A 1 312 ? -16.070 9.364 10.120 1.00 94.19 312 GLU A N 1
ATOM 2439 C CA . GLU A 1 312 ? -16.205 9.317 8.654 1.00 94.19 312 GLU A CA 1
ATOM 2440 C C . GLU A 1 312 ? -15.617 10.579 8.029 1.00 94.19 312 GLU A C 1
ATOM 2442 O O . GLU A 1 312 ? -14.872 10.501 7.047 1.00 94.19 312 GLU A O 1
ATOM 2447 N N . TYR A 1 313 ? -15.891 11.734 8.635 1.00 91.56 313 TYR A N 1
ATOM 2448 C CA . TYR A 1 313 ? -15.386 13.015 8.177 1.00 91.56 313 TYR A CA 1
ATOM 2449 C C . TYR A 1 313 ? -13.849 13.059 8.154 1.00 91.56 313 TYR A C 1
ATOM 2451 O O . TYR A 1 313 ? -13.249 13.452 7.147 1.00 91.56 313 TYR A O 1
ATOM 2459 N N . GLN A 1 314 ? -13.192 12.637 9.239 1.00 91.56 314 GLN A N 1
ATOM 2460 C CA . GLN A 1 314 ? -11.729 12.643 9.325 1.00 91.56 314 GLN A CA 1
ATOM 2461 C C . GLN A 1 314 ? -11.092 11.607 8.390 1.00 91.56 314 GLN A C 1
ATOM 2463 O O . GLN A 1 314 ? -10.138 11.938 7.682 1.00 91.56 314 GLN A O 1
ATOM 2468 N N . VAL A 1 315 ? -11.647 10.392 8.329 1.00 91.38 315 VAL A N 1
ATOM 2469 C CA . VAL A 1 315 ? -11.186 9.310 7.445 1.00 91.38 315 VAL A CA 1
ATOM 2470 C C . VAL A 1 315 ? -11.288 9.709 5.970 1.00 91.38 315 VAL A C 1
ATOM 2472 O O . VAL A 1 315 ? -10.298 9.632 5.241 1.00 91.38 315 VAL A O 1
ATOM 2475 N N . THR A 1 316 ? -12.455 10.175 5.517 1.00 92.62 316 THR A N 1
ATOM 2476 C CA . THR A 1 316 ? -12.670 10.559 4.108 1.00 92.62 316 THR A CA 1
ATOM 2477 C C . THR A 1 316 ? -11.843 11.786 3.717 1.00 92.62 316 THR A C 1
ATOM 2479 O O . THR A 1 316 ? -11.262 11.814 2.632 1.00 92.62 316 THR A O 1
ATOM 2482 N N . THR A 1 317 ? -11.696 12.774 4.606 1.00 91.25 317 THR A N 1
ATOM 2483 C CA . THR A 1 317 ? -10.905 13.987 4.332 1.00 91.25 317 THR A CA 1
ATOM 2484 C C . THR A 1 317 ? -9.406 13.703 4.265 1.00 91.25 317 THR A C 1
ATOM 2486 O O . THR A 1 317 ? -8.736 14.168 3.338 1.00 91.25 317 THR A O 1
ATOM 2489 N N . ALA A 1 318 ? -8.861 12.930 5.213 1.00 90.75 318 ALA A N 1
ATOM 2490 C CA . ALA A 1 318 ? -7.453 12.539 5.186 1.00 90.75 318 ALA A CA 1
ATOM 2491 C C . ALA A 1 318 ? -7.155 11.640 3.977 1.00 90.75 318 ALA A C 1
ATOM 2493 O O . ALA A 1 318 ? -6.219 11.925 3.224 1.00 90.75 318 ALA A O 1
ATOM 2494 N N . GLY A 1 319 ? -8.006 10.634 3.734 1.00 90.44 319 GLY A N 1
ATOM 2495 C CA . GLY A 1 319 ? -7.947 9.768 2.559 1.00 90.44 319 GLY A CA 1
ATOM 2496 C C . GLY A 1 319 ? -7.926 10.572 1.259 1.00 90.44 319 GLY A C 1
ATOM 2497 O O . GLY A 1 319 ? -6.970 10.466 0.494 1.00 90.44 319 GLY A O 1
ATOM 2498 N N . TYR A 1 320 ? -8.894 11.464 1.036 1.00 93.75 320 TYR A N 1
ATOM 2499 C CA . TYR A 1 320 ? -8.953 12.278 -0.183 1.00 93.75 320 TYR A CA 1
ATOM 2500 C C . TYR A 1 320 ? -7.705 13.158 -0.378 1.00 93.75 320 TYR A C 1
ATOM 2502 O O . TYR A 1 320 ? -7.153 13.221 -1.480 1.00 93.75 320 TYR A O 1
ATOM 2510 N N . LEU A 1 321 ? -7.184 13.792 0.681 1.00 92.50 321 LEU A N 1
ATOM 2511 C CA . LEU A 1 321 ? -5.936 14.565 0.604 1.00 92.50 321 LEU A CA 1
ATOM 2512 C C . LEU A 1 321 ? -4.723 13.681 0.265 1.00 92.50 321 LEU A C 1
ATOM 2514 O O . LEU A 1 321 ? -3.853 14.088 -0.513 1.00 92.50 321 LEU A O 1
ATOM 2518 N N . HIS A 1 322 ? -4.652 12.465 0.808 1.00 91.12 322 HIS A N 1
ATOM 2519 C CA . HIS A 1 322 ? -3.597 11.503 0.488 1.00 91.12 322 HIS A CA 1
ATOM 2520 C C . HIS A 1 322 ? -3.732 10.944 -0.933 1.00 91.12 322 HIS A C 1
ATOM 2522 O O . HIS A 1 322 ? -2.718 10.844 -1.629 1.00 91.12 322 HIS A O 1
ATOM 2528 N N . TRP A 1 323 ? -4.955 10.684 -1.401 1.00 94.06 323 TRP A N 1
ATOM 2529 C CA . TRP A 1 323 ? -5.262 10.266 -2.769 1.00 94.06 323 TRP A CA 1
ATOM 2530 C C . TRP A 1 323 ? -4.815 11.322 -3.775 1.00 94.06 323 TRP A C 1
ATOM 2532 O O . TRP A 1 323 ? -3.995 11.017 -4.642 1.00 94.06 323 TRP A O 1
ATOM 2542 N N . ARG A 1 324 ? -5.222 12.587 -3.590 1.00 94.69 324 ARG A N 1
ATOM 2543 C CA . ARG A 1 324 ? -4.806 13.729 -4.429 1.00 94.69 324 ARG A CA 1
ATOM 2544 C C . ARG A 1 324 ? -3.284 13.868 -4.504 1.00 94.69 324 ARG A C 1
ATOM 2546 O O . ARG A 1 324 ? -2.741 14.094 -5.583 1.00 94.69 324 ARG A O 1
ATOM 2553 N N . ARG A 1 325 ? -2.583 13.673 -3.381 1.00 93.69 325 ARG A N 1
ATOM 2554 C CA . ARG A 1 325 ? -1.111 13.646 -3.336 1.00 93.69 325 ARG A CA 1
ATOM 2555 C C . ARG A 1 325 ? -0.531 12.442 -4.092 1.00 93.69 325 ARG A C 1
ATOM 2557 O O . ARG A 1 325 ? 0.460 12.601 -4.797 1.00 93.69 325 ARG A O 1
ATOM 2564 N N . SER A 1 326 ? -1.138 11.260 -3.979 1.00 91.88 326 SER A N 1
ATOM 2565 C CA . SER A 1 326 ? -0.697 10.049 -4.689 1.00 91.88 326 SER A CA 1
ATOM 2566 C C . SER A 1 326 ? -0.880 10.158 -6.210 1.00 91.88 326 SER A C 1
ATOM 2568 O O . SER A 1 326 ? 0.010 9.758 -6.961 1.00 91.88 326 SER A O 1
ATOM 2570 N N . VAL A 1 327 ? -1.975 10.786 -6.659 1.00 93.56 327 VAL A N 1
ATOM 2571 C CA . VAL A 1 327 ? -2.227 11.118 -8.067 1.00 93.56 327 VAL A CA 1
ATOM 2572 C C . VAL A 1 327 ? -1.176 12.107 -8.563 1.00 93.56 327 VAL A C 1
ATOM 2574 O O . VAL A 1 327 ? -0.499 11.801 -9.537 1.00 93.56 327 VAL A O 1
ATOM 2577 N N . TRP A 1 328 ? -0.949 13.227 -7.860 1.00 93.75 328 TRP A N 1
ATOM 2578 C CA . TRP A 1 328 ? 0.068 14.217 -8.247 1.00 93.75 328 TRP A CA 1
ATOM 2579 C C . TRP A 1 328 ? 1.469 13.604 -8.407 1.00 93.75 328 TRP A C 1
ATOM 2581 O O . TRP A 1 328 ? 2.114 13.829 -9.432 1.00 93.75 328 TRP A O 1
ATOM 2591 N N . PHE A 1 329 ? 1.924 12.787 -7.454 1.00 89.94 329 PHE A N 1
ATOM 2592 C CA . PHE A 1 329 ? 3.212 12.095 -7.580 1.00 89.94 329 PHE A CA 1
ATOM 2593 C C . PHE A 1 329 ? 3.209 11.046 -8.706 1.00 89.94 329 PHE A C 1
ATOM 2595 O O . PHE A 1 329 ? 4.226 10.865 -9.368 1.00 89.94 329 PHE A O 1
ATOM 2602 N N . GLY A 1 330 ? 2.071 10.407 -8.992 1.00 88.44 330 GLY A N 1
ATOM 2603 C CA . GLY A 1 330 ? 1.911 9.570 -10.183 1.00 88.44 330 GLY A CA 1
ATOM 2604 C C . GLY A 1 330 ? 2.094 10.353 -11.480 1.00 88.44 330 GLY A C 1
ATOM 2605 O O . GLY A 1 330 ? 2.924 9.971 -12.299 1.00 88.44 330 GLY A O 1
ATOM 2606 N N . GLU A 1 331 ? 1.403 11.482 -11.646 1.00 90.62 331 GLU A N 1
ATOM 2607 C CA . GLU A 1 331 ? 1.581 12.331 -12.830 1.00 90.62 331 GLU A CA 1
ATOM 2608 C C . GLU A 1 331 ? 3.006 12.920 -12.905 1.00 90.62 331 GLU A C 1
ATOM 2610 O O . GLU A 1 331 ? 3.542 13.060 -13.997 1.00 90.62 331 GLU A O 1
ATOM 2615 N N . PHE A 1 332 ? 3.661 13.203 -11.768 1.00 88.88 332 PHE A N 1
ATOM 2616 C CA . PHE A 1 332 ? 5.072 13.627 -11.717 1.00 88.88 332 PHE A CA 1
ATOM 2617 C C . PHE A 1 332 ? 6.041 12.572 -12.266 1.00 88.88 332 PHE A C 1
ATOM 2619 O O . PHE A 1 332 ? 6.939 12.911 -13.031 1.00 88.88 332 PHE A O 1
ATOM 2626 N N . PHE A 1 333 ? 5.873 11.302 -11.888 1.00 85.00 333 PHE A N 1
ATOM 2627 C CA . PHE A 1 333 ? 6.765 10.232 -12.341 1.00 85.00 333 PHE A CA 1
ATOM 2628 C C . PHE A 1 333 ? 6.392 9.636 -13.709 1.00 85.00 333 PHE A C 1
ATOM 2630 O O . PHE A 1 333 ? 7.203 8.904 -14.273 1.00 85.00 333 PHE A O 1
ATOM 2637 N N . GLN A 1 334 ? 5.177 9.878 -14.220 1.00 86.62 334 GLN A N 1
ATOM 2638 C CA . GLN A 1 334 ? 4.645 9.177 -15.400 1.00 86.62 334 GLN A CA 1
ATOM 2639 C C . GLN A 1 334 ? 4.221 10.071 -16.567 1.00 86.62 334 GLN A C 1
ATOM 2641 O O . GLN A 1 334 ? 4.008 9.542 -17.657 1.00 86.62 334 GLN A O 1
ATOM 2646 N N . ARG A 1 335 ? 4.063 11.389 -16.393 1.00 86.75 335 ARG A N 1
ATOM 2647 C CA . ARG A 1 335 ? 3.573 12.293 -17.448 1.00 86.75 335 ARG A CA 1
ATOM 2648 C C . ARG A 1 335 ? 4.506 13.483 -17.681 1.00 86.75 335 ARG A C 1
ATOM 2650 O O . ARG A 1 335 ? 5.327 13.805 -16.825 1.00 86.75 335 ARG A O 1
ATOM 2657 N N . PRO A 1 336 ? 4.348 14.195 -18.814 1.00 86.50 336 PRO A N 1
ATOM 2658 C CA . PRO A 1 336 ? 4.954 15.505 -19.004 1.00 86.50 336 PRO A CA 1
ATOM 2659 C C . PRO A 1 336 ? 4.635 16.470 -17.853 1.00 86.50 336 PRO A C 1
ATOM 2661 O O . PRO A 1 336 ? 3.518 16.499 -17.331 1.00 86.50 336 PRO A O 1
ATOM 2664 N N . LEU A 1 337 ? 5.616 17.309 -17.506 1.00 86.19 337 LEU A N 1
ATOM 2665 C CA . LEU A 1 337 ? 5.619 18.150 -16.304 1.00 86.19 337 LEU A CA 1
ATOM 2666 C C . LEU A 1 337 ? 4.353 19.011 -16.120 1.00 86.19 337 LEU A C 1
ATOM 2668 O O . LEU A 1 337 ? 3.921 19.213 -14.987 1.00 86.19 337 LEU A O 1
ATOM 2672 N N . TYR A 1 338 ? 3.716 19.477 -17.200 1.00 88.50 338 TYR A N 1
ATOM 2673 C CA . TYR A 1 338 ? 2.495 20.286 -17.107 1.00 88.50 338 TYR A CA 1
ATOM 2674 C C . TYR A 1 338 ? 1.323 19.536 -16.443 1.00 88.50 338 TYR A C 1
ATOM 2676 O O . TYR A 1 338 ? 0.595 20.133 -15.652 1.00 88.50 338 TYR A O 1
ATOM 2684 N N . VAL A 1 339 ? 1.180 18.222 -16.666 1.00 89.62 339 VAL A N 1
ATOM 2685 C CA . VAL A 1 339 ? 0.131 17.395 -16.030 1.00 89.62 339 VAL A CA 1
ATOM 2686 C C . VAL A 1 339 ? 0.377 17.280 -14.521 1.00 89.62 339 VAL A C 1
ATOM 2688 O O . VAL A 1 339 ? -0.552 17.357 -13.709 1.00 89.62 339 VAL A O 1
ATOM 2691 N N . SER A 1 340 ? 1.651 17.167 -14.134 1.00 90.62 340 SER A N 1
ATOM 2692 C CA . SER A 1 340 ? 2.071 17.200 -12.734 1.00 90.62 340 SER A CA 1
ATOM 2693 C C . SER A 1 340 ? 1.799 18.563 -12.091 1.00 90.62 340 SER A C 1
ATOM 2695 O O . SER A 1 340 ? 1.242 18.601 -10.998 1.00 90.62 340 SER A O 1
ATOM 2697 N N . ILE A 1 341 ? 2.090 19.678 -12.773 1.00 91.88 341 ILE A N 1
ATOM 2698 C CA . ILE A 1 341 ? 1.806 21.039 -12.279 1.00 91.88 341 ILE A CA 1
ATOM 2699 C C . ILE A 1 341 ? 0.302 21.243 -12.049 1.00 91.88 341 ILE A C 1
ATOM 2701 O O . ILE A 1 341 ? -0.088 21.702 -10.974 1.00 91.88 341 ILE A O 1
ATOM 2705 N N . CYS A 1 342 ? -0.558 20.846 -12.994 1.00 93.12 342 CYS A N 1
ATOM 2706 C CA . CYS A 1 342 ? -2.012 20.897 -12.803 1.00 93.12 342 CYS A CA 1
ATOM 2707 C C . CYS A 1 342 ? -2.446 20.088 -11.569 1.00 93.12 342 CYS A C 1
ATOM 2709 O O . CYS A 1 342 ? -3.219 20.575 -10.742 1.00 93.12 342 CYS A O 1
ATOM 2711 N N . SER A 1 343 ? -1.895 18.885 -11.394 1.00 93.44 343 SER A N 1
ATOM 2712 C CA . SER A 1 343 ? -2.179 18.028 -10.235 1.00 93.44 343 SER A CA 1
ATOM 2713 C C . SER A 1 343 ? -1.648 18.606 -8.915 1.00 93.44 343 SER A C 1
ATOM 2715 O O . SER A 1 343 ? -2.308 18.478 -7.884 1.00 93.44 343 SER A O 1
ATOM 2717 N N . ALA A 1 344 ? -0.509 19.305 -8.942 1.00 93.81 344 ALA A N 1
ATOM 2718 C CA . ALA A 1 344 ? 0.059 20.009 -7.795 1.00 93.81 344 ALA A CA 1
ATOM 2719 C C . ALA A 1 344 ? -0.863 21.141 -7.331 1.00 93.81 344 ALA A C 1
ATOM 2721 O O . ALA A 1 344 ? -1.222 21.201 -6.156 1.00 93.81 344 ALA A O 1
ATOM 2722 N N . VAL A 1 345 ? -1.295 22.008 -8.255 1.00 94.44 345 VAL A N 1
ATOM 2723 C CA . VAL A 1 345 ? -2.239 23.103 -7.971 1.00 94.44 345 VAL A CA 1
ATOM 2724 C C . VAL A 1 345 ? -3.548 22.544 -7.411 1.00 94.44 345 VAL A C 1
ATOM 2726 O O . VAL A 1 345 ? -4.037 23.020 -6.387 1.00 94.44 345 VAL A O 1
ATOM 2729 N N . LEU A 1 346 ? -4.075 21.474 -8.016 1.00 92.94 346 LEU A N 1
ATOM 2730 C CA . LEU A 1 346 ? -5.276 20.785 -7.544 1.00 92.94 346 LEU A CA 1
ATOM 2731 C C . LEU A 1 346 ? -5.115 20.179 -6.137 1.00 92.94 346 LEU A C 1
ATOM 2733 O O . LEU A 1 346 ? -6.063 20.227 -5.349 1.00 92.94 346 LEU A O 1
ATOM 2737 N N . PHE A 1 347 ? -3.944 19.642 -5.782 1.00 93.88 347 PHE A N 1
ATOM 2738 C CA . PHE A 1 347 ? -3.646 19.163 -4.427 1.00 93.88 347 PHE A CA 1
ATOM 2739 C C . PHE A 1 347 ? -3.526 20.318 -3.418 1.00 93.88 347 PHE A C 1
ATOM 2741 O O . PHE A 1 347 ? -4.147 20.271 -2.350 1.00 93.88 347 PHE A O 1
ATOM 2748 N N . TRP A 1 348 ? -2.778 21.374 -3.749 1.00 94.56 348 TRP A N 1
ATOM 2749 C CA . TRP A 1 348 ? -2.546 22.504 -2.848 1.00 94.56 348 TRP A CA 1
ATOM 2750 C C . TRP A 1 348 ? -3.808 23.330 -2.597 1.00 94.56 348 TRP A C 1
ATOM 2752 O O . TRP A 1 348 ? -4.078 23.657 -1.444 1.00 94.56 348 TRP A O 1
ATOM 2762 N N . ALA A 1 349 ? -4.634 23.578 -3.618 1.00 93.06 349 ALA A N 1
ATOM 2763 C CA . ALA A 1 349 ? -5.929 24.241 -3.450 1.00 93.06 349 ALA A CA 1
ATOM 2764 C C . ALA A 1 349 ? -6.875 23.432 -2.542 1.00 93.06 349 ALA A C 1
ATOM 2766 O O . ALA A 1 349 ? -7.491 23.993 -1.637 1.00 93.06 349 ALA A O 1
ATOM 2767 N N . THR A 1 350 ? -6.925 22.103 -2.713 1.00 91.88 350 THR A N 1
ATOM 2768 C CA . THR A 1 350 ? -7.700 21.209 -1.828 1.00 91.88 350 THR A CA 1
ATOM 2769 C C . THR A 1 350 ? -7.187 21.282 -0.381 1.00 91.88 350 THR A C 1
ATOM 2771 O O . THR A 1 350 ? -7.974 21.404 0.556 1.00 91.88 350 THR A O 1
ATOM 2774 N N . SER A 1 351 ? -5.864 21.259 -0.195 1.00 89.69 351 SER A N 1
ATOM 2775 C CA . SER A 1 351 ? -5.213 21.296 1.123 1.00 89.69 351 SER A CA 1
ATOM 2776 C C . SER A 1 351 ? -5.388 22.640 1.837 1.00 89.69 351 SER A C 1
ATOM 2778 O O . SER A 1 351 ? -5.602 22.675 3.049 1.00 89.69 351 SER A O 1
ATOM 2780 N N . ALA A 1 352 ? -5.317 23.751 1.099 1.00 90.31 352 ALA A N 1
ATOM 2781 C CA . ALA A 1 352 ? -5.574 25.090 1.619 1.00 90.31 352 ALA A CA 1
ATOM 2782 C C . ALA A 1 352 ? -7.044 25.247 2.027 1.00 90.31 352 ALA A C 1
ATOM 2784 O O . ALA A 1 352 ? -7.321 25.699 3.136 1.00 90.31 352 ALA A O 1
ATOM 2785 N N . LEU A 1 353 ? -7.979 24.793 1.183 1.00 89.12 353 LEU A N 1
ATOM 2786 C CA . LEU A 1 353 ? -9.405 24.809 1.495 1.00 89.12 353 LEU A CA 1
ATOM 2787 C C . LEU A 1 353 ? -9.712 23.990 2.756 1.00 89.12 353 LEU A C 1
ATOM 2789 O O . LEU A 1 353 ? -10.381 24.503 3.646 1.00 89.12 353 LEU A O 1
ATOM 2793 N N . ALA A 1 354 ? -9.184 22.768 2.884 1.00 85.62 354 ALA A N 1
ATOM 2794 C CA . ALA A 1 354 ? -9.357 21.955 4.091 1.00 85.62 354 ALA A CA 1
ATOM 2795 C C . ALA A 1 354 ? -8.877 22.693 5.357 1.00 85.62 354 ALA A C 1
ATOM 2797 O O . ALA A 1 354 ? -9.630 22.804 6.323 1.00 85.62 354 ALA A O 1
ATOM 2798 N N . LYS A 1 355 ? -7.676 23.294 5.324 1.00 84.62 355 LYS A N 1
ATOM 2799 C CA . LYS A 1 355 ? -7.148 24.101 6.440 1.00 84.62 355 LYS A CA 1
ATOM 2800 C C . LYS A 1 355 ? -8.030 25.304 6.783 1.00 84.62 355 LYS A C 1
ATOM 2802 O O . LYS A 1 355 ? -8.277 25.539 7.962 1.00 84.62 355 LYS A O 1
ATOM 2807 N N . VAL A 1 356 ? -8.523 26.044 5.785 1.00 85.12 356 VAL A N 1
ATOM 2808 C CA . VAL A 1 356 ? -9.436 27.182 6.001 1.00 85.12 356 VAL A CA 1
ATOM 2809 C C . VAL A 1 356 ? -10.735 26.715 6.655 1.00 85.12 356 VAL A C 1
ATOM 2811 O O . VAL A 1 356 ? -11.162 27.314 7.636 1.00 85.12 356 VAL A O 1
ATOM 2814 N N . ARG A 1 357 ? -11.331 25.619 6.168 1.00 82.50 357 ARG A N 1
ATOM 2815 C CA . ARG A 1 357 ? -12.573 25.056 6.718 1.00 82.50 357 ARG A CA 1
ATOM 2816 C C . ARG A 1 357 ? -12.420 24.611 8.186 1.00 82.50 357 ARG A C 1
ATOM 2818 O O . ARG A 1 357 ? -13.330 24.843 8.976 1.00 82.50 357 ARG A O 1
ATOM 2825 N N . THR A 1 358 ? -11.275 24.037 8.575 1.00 81.12 358 THR A N 1
ATOM 2826 C CA . THR A 1 358 ? -10.968 23.730 9.989 1.00 81.12 358 THR A CA 1
ATOM 2827 C C . THR A 1 358 ? -10.707 24.997 10.811 1.00 81.12 358 THR A C 1
ATOM 2829 O O . THR A 1 358 ? -11.127 25.072 11.962 1.00 81.12 358 THR A O 1
ATOM 2832 N N . TRP A 1 359 ? -10.041 26.010 10.246 1.00 79.12 359 TRP A N 1
ATOM 2833 C CA . TRP A 1 359 ? -9.754 27.270 10.945 1.00 79.12 359 TRP A CA 1
ATOM 2834 C C . TRP A 1 359 ? -11.023 28.071 11.279 1.00 79.12 359 TRP A C 1
ATOM 2836 O O . TRP A 1 359 ? -11.131 28.584 12.389 1.00 79.12 359 TRP A O 1
ATOM 2846 N N . ILE A 1 360 ? -12.009 28.109 10.375 1.00 84.81 360 ILE A N 1
ATOM 2847 C CA . ILE A 1 360 ? -13.321 28.743 10.621 1.00 84.81 360 ILE A CA 1
ATOM 2848 C C . ILE A 1 360 ? -14.278 27.884 11.471 1.00 84.81 360 ILE A C 1
AT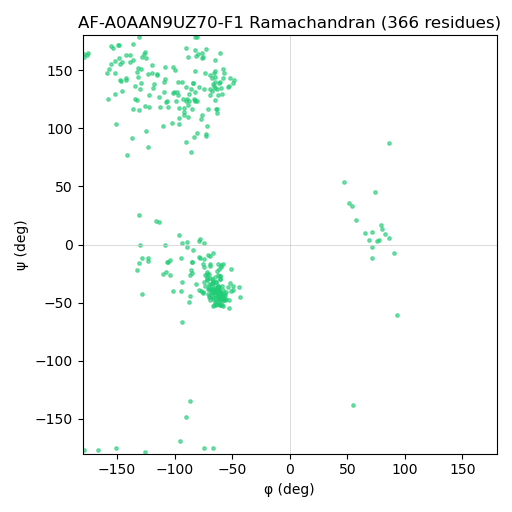OM 2850 O O . ILE A 1 360 ? -15.438 28.250 11.631 1.00 84.81 360 ILE A O 1
ATOM 2854 N N . GLY A 1 361 ? -13.835 26.727 11.978 1.00 76.81 361 GLY A N 1
ATOM 2855 C CA . GLY A 1 361 ? -14.653 25.837 12.810 1.00 76.81 361 GLY A CA 1
ATOM 2856 C C . GLY A 1 361 ? -15.776 25.091 12.078 1.00 76.81 361 GLY A C 1
ATOM 2857 O O . GLY A 1 361 ? -16.599 24.464 12.734 1.00 76.81 361 GLY A O 1
ATOM 2858 N N . TRP A 1 362 ? -15.818 25.115 10.739 1.00 72.62 362 TRP A N 1
ATOM 2859 C CA . TRP A 1 362 ? -16.805 24.344 9.964 1.00 72.62 362 TRP A CA 1
ATOM 2860 C C . TRP A 1 362 ? -16.472 22.841 9.923 1.00 72.62 362 TRP A C 1
ATOM 2862 O O . TRP A 1 362 ? -17.332 22.020 9.618 1.00 72.62 362 TRP A O 1
ATOM 2872 N N . LEU A 1 363 ? -15.234 22.466 10.257 1.00 65.31 363 LEU A N 1
ATOM 2873 C CA . LEU A 1 363 ? -14.809 21.076 10.421 1.00 65.31 363 LEU A CA 1
ATOM 2874 C C . LEU A 1 363 ? -14.320 20.843 11.854 1.00 65.31 363 LEU A C 1
ATOM 2876 O O . LEU A 1 363 ? -13.657 21.738 12.396 1.00 65.31 363 LEU A O 1
ATOM 2880 N N . PRO A 1 364 ? -14.509 19.640 12.426 1.00 62.47 364 PRO A N 1
ATOM 2881 C CA . PRO A 1 364 ? -13.775 19.253 13.622 1.00 62.47 364 PRO A CA 1
ATOM 2882 C C . PRO A 1 364 ? -12.262 19.340 13.364 1.00 62.47 364 PRO A C 1
ATOM 2884 O O . PRO A 1 364 ? -11.770 19.115 12.250 1.00 62.47 364 PRO A O 1
ATOM 2887 N N . LYS A 1 365 ? -11.501 19.680 14.408 1.00 63.88 365 LYS A N 1
ATOM 2888 C CA . LYS A 1 365 ? -10.037 19.564 14.373 1.00 63.88 365 LYS A CA 1
ATOM 2889 C C . LYS A 1 365 ? -9.676 18.083 14.258 1.00 63.88 365 LYS A C 1
ATOM 2891 O O . LYS A 1 365 ? -10.341 17.250 14.864 1.00 63.88 365 LYS A O 1
ATOM 2896 N N . GLN A 1 366 ? -8.616 17.760 13.515 1.00 62.31 366 GLN A N 1
ATOM 2897 C CA . GLN A 1 366 ? -8.105 16.387 13.491 1.00 62.31 366 GLN A CA 1
ATOM 2898 C C . GLN A 1 366 ? -7.727 15.960 14.915 1.00 62.31 366 GLN A C 1
ATOM 2900 O O . GLN A 1 366 ? -7.011 16.689 15.604 1.00 62.31 366 GLN A O 1
ATOM 2905 N N . ALA A 1 367 ? -8.212 14.795 15.340 1.00 57.22 367 ALA A N 1
ATOM 2906 C CA . ALA A 1 367 ? -7.989 14.259 16.674 1.00 57.22 367 ALA A CA 1
ATOM 2907 C C . ALA A 1 367 ? -6.535 13.774 16.823 1.00 57.22 367 ALA A C 1
ATOM 2909 O O . ALA A 1 367 ? -6.217 12.641 16.456 1.00 57.22 367 ALA A O 1
ATOM 2910 N N . THR A 1 368 ? -5.681 14.650 17.362 1.00 48.78 368 THR A N 1
ATOM 2911 C CA . THR A 1 368 ? -4.241 14.443 17.633 1.00 48.78 368 THR A CA 1
ATOM 2912 C C . THR A 1 368 ? -3.928 13.205 18.459 1.00 48.78 368 THR A C 1
ATOM 2914 O O . THR A 1 368 ? -4.735 12.907 19.369 1.00 48.78 368 THR A O 1
#

Radius of gyration: 22.18 Å; Cα contacts (8 Å, |Δi|>4): 620; chains: 1; bounding box: 60×56×63 Å

pLDDT: mean 80.93, std 12.82, range [33.0, 97.0]

Secondary structure (DSSP, 8-state):
--EEEE-HHHHHHHHHH-TTTTS--SEEEEEEEEE-TT--EEEEEEEEEEEEEHHHHHHHHHHHHH----SS-SSPPPPPPPTT--HHHHHHT-----SEEEEEEEE-TTS-EEEEEEETTTTS-EEEEEES------------SGGGGTTSSSEEEEEETTTTEEEEEEEE--GGG--STTT-EEEEEEEE---HHHHHHHHBBTTSPBPSSEE-TTTB-HHHHHHHHHHHHHHS-HHHHHHHHH-SS--EE----EE-S--EETTTTEE--GGGTEE--GGG--HHHHHHHHHHHHHHHHTTSS-HHHHHHHHHHHHHHHHHHHHHHHHHHHS-HHHHHHHHHHHHHHHHHHHHHHHTTSSPPP--